Protein AF-A0A8B8QRQ3-F1 (afdb_monomer)

Foldseek 3Di:
DPLLVVLVVVLVVLVPDLALVVSLVCCQVCVLVSCVRPVVSSLVSLVVSQVSLVVQQPDDDDPPDDPPRSDRDASVSNVVSCPPPLPSLLVSLVCVVVVVDPSLAQVSLLVNLLSLLVCLLPDPDPVVNVVSLVVNVVSLVDDPVSHDLVSSLVSCVVSVVVVSNLVSCVVVVVLLVNLVVCLVVVPLVVLVVSCVVCCVVPVVSLVVNLLSCLQVQDLCNLVSLVVCVVVVSDDVVVSVVSNVVHPRHDVVSCVVSVVVVVVVVVVVVVVVVVVVVVVVVVVVVVVVVVCCVVPDDDDQPDQAAPQPRDGDDPPKDADPVSHIHHPVSCVVQDPDNPDDNVCCVVVVVVVVVLVVLVVVLVVPVVVVVVVVPDPDCVVVVVVSVVVSVNPD

pLDDT: mean 71.44, std 9.39, range [39.84, 93.69]

Radius of gyration: 40.93 Å; Cα contacts (8 Å, |Δi|>4): 282; chains: 1; bounding box: 102×53×100 Å

Nearest PDB structures (foldseek):
  3iyv-assembly1_A  TM=2.840E-01  e=2.297E-02  Bos taurus
  3mkq-assembly1_E  TM=4.446E-01  e=3.172E-01  Saccharomyces cerevisiae YJM789
  5h78-assembly1_B  TM=4.042E-01  e=4.528E-01  Homo sapiens
  8bbg-assembly1_C  TM=3.920E-01  e=2.775E-01  Homo sapiens
  2d2s-assembly1_A  TM=2.882E-01  e=6.463E-01  Saccharomyces cerevisiae

Secondary structure (DSSP, 8-state):
--HHHHHHHHHHHHHT-S-HHHHHHHHHHHHHHHHHH-HHHHHHHHHHHHHHHHHHHHSPPPTTS-TTS-----GGGGGGGSTT-HHHHHHHHHHHHHTT-TT--HHHHHHHHHHHHHHHHH---HHHHHHHHHHHHHHHTS-GGGS-HHHHHHHHHHTT-HHHHHHHHHHHT-HHHHHHHHHHTT-HHHHHHHHHHHTTT-GGGHHHHHHHHHHHT-TTHHHHHHHHHHHT-S-HHHHHHHHHH-TTS-HHHHHHHHHHHHHHHHHHHHHHHHHHHHHHHHHHHHHHHHHHHHHS-------B-TTT-SBP-SSEEE-TTS-EEEHHHHHHH-SSTTS-TTTHHHHHHHHHHHHHHHHHHT-HHHHHHHHHH-SSSHHHHHHHHHHTTTT-

Mean predicted aligned error: 18.16 Å

Sequence (392 aa):
MDDGSNCDAALEYMGGMADASEMAIYMKKYGRTMLKEAPEKTISMIKTICERSRESFNQPSNEYQVRNYKRQIYPEEFFHIFVDNNGLFVQLLEQLVEGGTDFATKAVHNLLLELYLNAWRKERDDLMRTLHADKIKKLLSQPNERFDLDQALILCRNNRFDDGLIDLYARVGLYHLVLQYYIDQDDSLRIMKTCEQFGSQAPHLYMPALIHYSKTGDERLSQILKAIEHHKIIPPMVVIKILLESKRASLGSVKEYLVRFLGKLQDKVLDNENAIDHYKDDTEDVRQRIEEFENHQTVFKPSKCSACQSVLDLPSVHFLCSHSYHQNCFYNYSAEHDECPICVTTNKKLLDEIGSHETSKSGINKLDREFTLAKDDAFNSLAKLFGYGLFN

Solvent-accessible surface area (backbone atoms only — not comparable to full-atom values): 22655 Å² total; per-residue (Å²): 143,62,72,58,66,54,44,54,53,50,50,53,54,48,68,69,52,87,52,36,70,59,44,48,53,50,44,69,73,45,33,53,61,34,43,74,67,42,44,70,62,43,52,51,46,55,52,51,36,35,52,50,17,43,59,64,55,72,51,86,79,66,98,79,70,76,90,85,73,76,59,79,53,61,75,76,80,51,52,83,52,36,76,89,37,66,68,63,42,49,51,50,51,52,52,42,57,72,65,70,43,94,78,49,38,43,64,55,49,51,50,49,50,48,51,48,48,52,48,40,68,70,49,84,49,71,69,61,30,50,54,43,48,51,52,49,52,55,61,70,65,50,70,71,90,47,50,53,67,70,60,50,49,50,53,27,61,76,60,68,40,61,71,61,41,44,56,49,28,61,72,75,64,43,53,63,58,44,45,49,52,30,58,77,68,66,39,73,66,60,42,50,54,50,46,67,73,41,31,84,84,40,57,72,50,56,54,63,49,48,57,49,34,25,59,72,35,49,81,64,44,42,59,51,52,50,51,40,61,74,68,65,70,61,62,66,69,59,54,49,52,56,46,69,71,26,91,50,43,55,64,74,60,47,46,60,54,50,53,55,50,52,47,56,50,51,52,52,51,50,54,50,50,53,50,51,52,52,53,49,53,55,49,48,56,51,50,52,53,50,51,48,64,74,76,44,84,84,77,87,79,72,63,42,14,77,85,78,67,43,72,61,51,90,64,65,47,78,45,95,89,70,48,33,30,32,48,69,58,40,66,76,66,34,94,52,98,87,56,57,73,78,54,43,67,58,50,47,51,52,47,51,50,52,48,53,40,52,56,53,62,74,32,62,80,59,49,60,56,48,63,76,67,40,87,88,48,51,65,61,53,48,51,51,44,57,72,51,48,76,86,112

Structure (mmCIF, N/CA/C/O backbone):
data_AF-A0A8B8QRQ3-F1
#
_entry.id   AF-A0A8B8QRQ3-F1
#
loop_
_atom_site.group_PDB
_atom_site.id
_atom_site.type_symbol
_atom_site.label_atom_id
_atom_site.label_alt_id
_atom_site.label_comp_id
_atom_site.label_asym_id
_atom_site.label_entity_id
_atom_site.label_seq_id
_atom_site.pdbx_PDB_ins_code
_atom_site.Cartn_x
_atom_site.Cartn_y
_atom_site.Cartn_z
_atom_site.occupancy
_atom_site.B_iso_or_equiv
_atom_site.auth_seq_id
_atom_site.auth_comp_id
_atom_site.auth_asym_id
_atom_site.auth_atom_id
_atom_site.pdbx_PDB_model_num
ATOM 1 N N . MET A 1 1 ? 40.295 2.060 -49.320 1.00 39.84 1 MET A N 1
ATOM 2 C CA . MET A 1 1 ? 40.190 3.462 -48.873 1.00 39.84 1 MET A CA 1
ATOM 3 C C . MET A 1 1 ? 39.251 4.172 -49.841 1.00 39.84 1 MET A C 1
ATOM 5 O O . MET A 1 1 ? 39.752 4.869 -50.704 1.00 39.84 1 MET A O 1
ATOM 9 N N . ASP A 1 2 ? 37.939 3.912 -49.777 1.00 50.38 2 ASP A N 1
ATOM 10 C CA . ASP A 1 2 ? 36.959 4.713 -50.550 1.00 50.38 2 ASP A CA 1
ATOM 11 C C . ASP A 1 2 ? 35.490 4.550 -50.095 1.00 50.38 2 ASP A C 1
ATOM 13 O O . ASP A 1 2 ? 34.647 5.381 -50.421 1.00 50.38 2 ASP A O 1
ATOM 17 N N . ASP A 1 3 ? 35.160 3.535 -49.285 1.00 50.28 3 ASP A N 1
ATOM 18 C CA . ASP A 1 3 ? 33.761 3.282 -48.890 1.00 50.28 3 ASP A CA 1
ATOM 19 C C . ASP A 1 3 ? 33.163 4.351 -47.943 1.00 50.28 3 ASP A C 1
ATOM 21 O O . ASP A 1 3 ? 31.973 4.668 -48.037 1.00 50.28 3 ASP A O 1
ATOM 25 N N . GLY A 1 4 ? 33.985 4.986 -47.097 1.00 52.97 4 GLY A N 1
ATOM 26 C CA . GLY A 1 4 ? 33.541 6.032 -46.163 1.00 52.97 4 GLY A CA 1
ATOM 27 C C . GLY A 1 4 ? 33.120 7.346 -46.838 1.00 52.97 4 GLY A C 1
ATOM 28 O O . GLY A 1 4 ? 32.137 7.963 -46.432 1.00 52.97 4 GLY A O 1
ATOM 29 N N . SER A 1 5 ? 33.796 7.748 -47.925 1.00 56.28 5 SER A N 1
ATOM 30 C CA . SER A 1 5 ? 33.468 8.981 -48.666 1.00 56.28 5 SER A CA 1
ATOM 31 C C . SER A 1 5 ? 32.139 8.872 -49.420 1.00 56.28 5 SER A C 1
ATOM 33 O O . SER A 1 5 ? 31.472 9.878 -49.659 1.00 56.28 5 SER A O 1
ATOM 35 N N . ASN A 1 6 ? 31.747 7.653 -49.795 1.00 66.88 6 ASN A N 1
ATOM 36 C CA . ASN A 1 6 ? 30.508 7.390 -50.522 1.00 66.88 6 ASN A CA 1
ATOM 37 C C . ASN A 1 6 ? 29.291 7.358 -49.576 1.00 66.88 6 ASN A C 1
ATOM 39 O O . ASN A 1 6 ? 28.199 7.786 -49.948 1.00 66.88 6 ASN A O 1
ATOM 43 N N . CYS A 1 7 ? 29.479 6.918 -48.324 1.00 68.50 7 CYS A N 1
ATOM 44 C CA . CYS A 1 7 ? 28.425 6.952 -47.305 1.00 68.50 7 CYS A CA 1
ATOM 45 C C . CYS A 1 7 ? 28.058 8.381 -46.888 1.00 68.50 7 CYS A C 1
ATOM 47 O O . CYS A 1 7 ? 26.874 8.688 -46.760 1.00 68.50 7 CYS A O 1
ATOM 49 N N . ASP A 1 8 ? 29.046 9.263 -46.727 1.00 71.38 8 ASP A N 1
ATOM 50 C CA . ASP A 1 8 ? 28.800 10.668 -46.389 1.00 71.38 8 ASP A CA 1
ATOM 51 C C . ASP A 1 8 ? 28.028 11.397 -47.498 1.00 71.38 8 ASP A C 1
ATOM 53 O O . ASP A 1 8 ? 27.013 12.038 -47.222 1.00 71.38 8 ASP A O 1
ATOM 57 N N . ALA A 1 9 ? 28.427 11.207 -48.759 1.00 73.69 9 ALA A N 1
ATOM 58 C CA . ALA A 1 9 ? 27.708 11.753 -49.910 1.00 73.69 9 ALA A CA 1
ATOM 59 C C . ALA A 1 9 ? 26.275 11.195 -50.024 1.00 73.69 9 ALA A C 1
ATOM 61 O O . ALA A 1 9 ? 25.341 11.925 -50.358 1.00 73.69 9 ALA A O 1
ATOM 62 N N . ALA A 1 10 ? 26.073 9.910 -49.711 1.00 74.75 10 ALA A N 1
ATOM 63 C CA . ALA A 1 10 ? 24.749 9.295 -49.705 1.00 74.75 10 ALA A CA 1
ATOM 64 C C . ALA A 1 10 ? 23.844 9.852 -48.590 1.00 74.75 10 ALA A C 1
ATOM 66 O O . ALA A 1 10 ? 22.654 10.067 -48.823 1.00 74.75 10 ALA A O 1
ATOM 67 N N . LEU A 1 11 ? 24.390 10.126 -47.399 1.00 76.31 11 LEU A N 1
ATOM 68 C CA . LEU A 1 11 ? 23.651 10.751 -46.298 1.00 76.31 11 LEU A CA 1
ATOM 69 C C . LEU A 1 11 ? 23.308 12.216 -46.606 1.00 76.31 11 LEU A C 1
ATOM 71 O O . LEU A 1 11 ? 22.183 12.638 -46.347 1.00 76.31 11 LEU A O 1
ATOM 75 N N . GLU A 1 12 ? 24.217 12.979 -47.216 1.00 77.56 12 GLU A N 1
ATOM 76 C CA . GLU A 1 12 ? 23.924 14.340 -47.688 1.00 77.56 12 GLU A CA 1
ATOM 77 C C . GLU A 1 12 ? 22.834 14.348 -48.769 1.00 77.56 12 GLU A C 1
ATOM 79 O O . GLU A 1 12 ? 21.892 15.141 -48.696 1.00 77.56 12 GLU A O 1
ATOM 84 N N . TYR A 1 13 ? 22.897 13.410 -49.720 1.00 78.19 13 TYR A N 1
ATOM 85 C CA . TYR A 1 13 ? 21.868 13.237 -50.746 1.00 78.19 13 TYR A CA 1
ATOM 86 C C . TYR A 1 13 ? 20.499 12.906 -50.136 1.00 78.19 13 TYR A C 1
ATOM 88 O O . TYR A 1 13 ? 19.496 13.518 -50.502 1.00 78.19 13 TYR A O 1
ATOM 96 N N . MET A 1 14 ? 20.448 11.997 -49.155 1.00 76.06 14 MET A N 1
ATOM 97 C CA . MET A 1 14 ? 19.220 11.702 -48.408 1.00 76.06 14 MET A CA 1
ATOM 98 C C . MET A 1 14 ? 18.705 12.926 -47.646 1.00 76.06 14 MET A C 1
ATOM 100 O O . MET A 1 14 ? 17.506 13.191 -47.664 1.00 76.06 14 MET A O 1
ATOM 104 N N . GLY A 1 15 ? 19.590 13.715 -47.031 1.00 73.81 15 GLY A N 1
ATOM 105 C CA . GLY A 1 15 ? 19.234 14.953 -46.333 1.00 73.81 15 GLY A CA 1
ATOM 106 C C . GLY A 1 15 ? 18.597 16.018 -47.236 1.00 73.81 15 GLY A C 1
ATOM 107 O O . GLY A 1 15 ? 17.793 16.822 -46.753 1.00 73.81 15 GLY A O 1
ATOM 108 N N . GLY A 1 16 ? 18.897 15.999 -48.538 1.00 73.12 16 GLY A N 1
ATOM 109 C CA . GLY A 1 16 ? 18.294 16.866 -49.555 1.00 73.12 16 GLY A CA 1
ATOM 110 C C . GLY A 1 16 ? 16.945 16.388 -50.111 1.00 73.12 16 GLY A C 1
ATOM 111 O O . GLY A 1 16 ? 16.294 17.144 -50.831 1.00 73.12 16 GLY A O 1
ATOM 112 N N . MET A 1 17 ? 16.500 15.166 -49.792 1.00 76.00 17 MET A N 1
ATOM 113 C CA . MET A 1 17 ? 15.215 14.639 -50.267 1.00 76.00 17 MET A CA 1
ATOM 114 C C . MET A 1 17 ? 14.029 15.325 -49.577 1.00 76.00 17 MET A C 1
ATOM 116 O O . MET A 1 17 ? 14.045 15.572 -48.368 1.00 76.00 17 MET A O 1
ATOM 120 N N . ALA A 1 18 ? 12.978 15.596 -50.356 1.00 67.00 18 ALA A N 1
ATOM 121 C CA . ALA A 1 18 ? 11.746 16.213 -49.865 1.00 67.00 18 ALA A CA 1
ATOM 122 C C . ALA A 1 18 ? 10.777 15.200 -49.225 1.00 67.00 18 ALA A C 1
ATOM 124 O O . ALA A 1 18 ? 10.041 15.566 -48.312 1.00 67.00 18 ALA A O 1
ATOM 125 N N . ASP A 1 19 ? 10.777 13.939 -49.679 1.00 76.62 19 ASP A N 1
ATOM 126 C CA . ASP A 1 19 ? 9.885 12.897 -49.159 1.00 76.62 19 ASP A CA 1
ATOM 127 C C . ASP A 1 19 ? 10.581 12.023 -48.104 1.00 76.62 19 ASP A C 1
ATOM 129 O O . ASP A 1 19 ? 11.496 11.246 -48.393 1.00 76.62 19 ASP A O 1
ATOM 133 N N . ALA A 1 20 ? 10.095 12.109 -46.865 1.00 75.38 20 ALA A N 1
ATOM 134 C CA . ALA A 1 20 ? 10.562 11.286 -45.754 1.00 75.38 20 ALA A CA 1
ATOM 135 C C . ALA A 1 20 ? 10.314 9.778 -45.977 1.00 75.38 20 ALA A C 1
ATOM 137 O O . ALA A 1 20 ? 11.053 8.948 -45.443 1.00 75.38 20 ALA A O 1
ATOM 138 N N . SER A 1 21 ? 9.311 9.405 -46.781 1.00 74.62 21 SER A N 1
ATOM 139 C CA . SER A 1 21 ? 8.988 8.005 -47.092 1.00 74.62 21 SER A CA 1
ATOM 140 C C . SER A 1 21 ? 10.064 7.353 -47.956 1.00 74.62 21 SER A C 1
ATOM 142 O O . SER A 1 21 ? 10.474 6.220 -47.693 1.00 74.62 21 SER A O 1
ATOM 144 N N . GLU A 1 22 ? 10.572 8.079 -48.952 1.00 76.94 22 GLU A N 1
ATOM 145 C CA . GLU A 1 22 ? 11.685 7.623 -49.785 1.00 76.94 22 GLU A CA 1
ATOM 146 C C . GLU A 1 22 ? 12.972 7.513 -48.968 1.00 76.94 22 GLU A C 1
ATOM 148 O O . GLU A 1 22 ? 13.649 6.481 -49.021 1.00 76.94 22 GLU A O 1
ATOM 153 N N . MET A 1 23 ? 13.262 8.515 -48.127 1.00 78.50 23 MET A N 1
ATOM 154 C CA . MET A 1 23 ? 14.400 8.466 -47.205 1.00 78.50 23 MET A CA 1
ATOM 155 C C . MET A 1 23 ? 14.347 7.217 -46.310 1.00 78.50 23 MET A C 1
ATOM 157 O O . MET A 1 23 ? 15.365 6.551 -46.111 1.00 78.50 23 MET A O 1
ATOM 161 N N . ALA A 1 24 ? 13.165 6.847 -45.808 1.00 78.06 24 ALA A N 1
ATOM 162 C CA . ALA A 1 24 ? 12.995 5.647 -44.995 1.00 78.06 24 ALA A CA 1
ATOM 163 C C . ALA A 1 24 ? 13.267 4.350 -45.773 1.00 78.06 24 ALA A C 1
ATOM 165 O O . ALA A 1 24 ? 13.870 3.431 -45.223 1.00 78.06 24 ALA A O 1
ATOM 166 N N . ILE A 1 25 ? 12.875 4.254 -47.047 1.00 80.12 25 ILE A N 1
ATOM 167 C CA . ILE A 1 25 ? 13.171 3.081 -47.888 1.00 80.12 25 ILE A CA 1
ATOM 168 C C . ILE A 1 25 ? 14.684 2.933 -48.092 1.00 80.12 25 ILE A C 1
ATOM 170 O O . ILE A 1 25 ? 15.222 1.833 -47.926 1.00 80.12 25 ILE A O 1
ATOM 174 N N . TYR A 1 26 ? 15.382 4.031 -48.396 1.00 81.25 26 TYR A N 1
ATOM 175 C CA . TYR A 1 26 ? 16.842 4.025 -48.524 1.00 81.25 26 TYR A CA 1
ATOM 176 C C . TYR A 1 26 ? 17.523 3.641 -47.212 1.00 81.25 26 TYR A C 1
ATOM 178 O O . TYR A 1 26 ? 18.408 2.784 -47.213 1.00 81.25 26 TYR A O 1
ATOM 186 N N . MET A 1 27 ? 17.051 4.190 -46.091 1.00 82.25 27 MET A N 1
ATOM 187 C CA . MET A 1 27 ? 17.582 3.869 -44.770 1.00 82.25 27 MET A CA 1
ATOM 188 C C . MET A 1 27 ? 17.375 2.389 -44.415 1.00 82.25 27 MET A C 1
ATOM 190 O O . MET A 1 27 ? 18.297 1.741 -43.933 1.00 82.25 27 MET A O 1
ATOM 194 N N . LYS A 1 28 ? 16.220 1.790 -44.733 1.00 81.69 28 LYS A N 1
ATOM 195 C CA . LYS A 1 28 ? 15.988 0.345 -44.533 1.00 81.69 28 LYS A CA 1
ATOM 196 C C . LYS A 1 28 ? 16.920 -0.529 -45.371 1.00 81.69 28 LYS A C 1
ATOM 198 O O . LYS A 1 28 ? 17.353 -1.585 -44.921 1.00 81.69 28 LYS A O 1
ATOM 203 N N . LYS A 1 29 ? 17.224 -0.107 -46.600 1.00 80.50 29 LYS A N 1
ATOM 204 C CA . LYS A 1 29 ? 18.012 -0.905 -47.547 1.00 80.50 29 LYS A CA 1
ATOM 205 C C . LYS A 1 29 ? 19.522 -0.790 -47.321 1.00 80.50 29 LYS A C 1
ATOM 207 O O . LYS A 1 29 ? 20.221 -1.795 -47.420 1.00 80.50 29 LYS A O 1
ATOM 212 N N . TYR A 1 30 ? 20.018 0.410 -47.021 1.00 80.44 30 TYR A N 1
ATOM 213 C CA . TYR A 1 30 ? 21.454 0.709 -46.935 1.00 80.4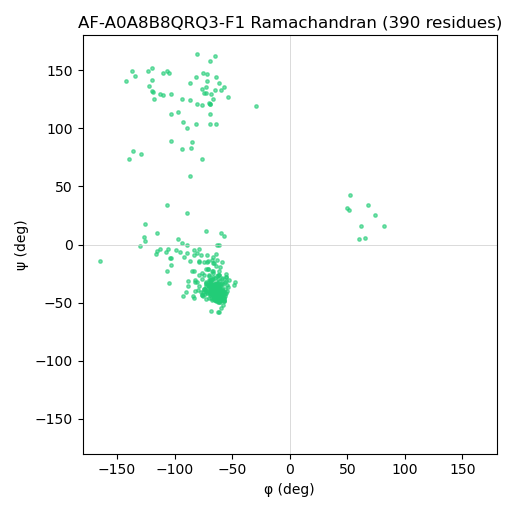4 30 TYR A CA 1
ATOM 214 C C . TYR A 1 30 ? 21.927 1.098 -45.531 1.00 80.44 30 TYR A C 1
ATOM 216 O O . TYR A 1 30 ? 23.132 1.199 -45.299 1.00 80.44 30 TYR A O 1
ATOM 224 N N . GLY A 1 31 ? 21.012 1.242 -44.570 1.00 78.31 31 GLY A N 1
ATOM 225 C CA . GLY A 1 31 ? 21.331 1.707 -43.223 1.00 78.31 31 GLY A CA 1
ATOM 226 C C . GLY A 1 31 ? 22.340 0.832 -42.486 1.00 78.31 31 GLY A C 1
ATOM 227 O O . GLY A 1 31 ? 23.131 1.357 -41.717 1.00 78.31 31 GLY A O 1
ATOM 228 N N . ARG A 1 32 ? 22.404 -0.483 -42.754 1.00 77.94 32 ARG A N 1
ATOM 229 C CA . ARG A 1 32 ? 23.417 -1.368 -42.135 1.00 77.94 32 ARG A CA 1
ATOM 230 C C . ARG A 1 32 ? 24.841 -1.026 -42.564 1.00 77.94 32 ARG A C 1
ATOM 232 O O . ARG A 1 32 ? 25.762 -1.148 -41.765 1.00 77.94 32 ARG A O 1
ATOM 239 N N . THR A 1 33 ? 25.021 -0.630 -43.820 1.00 77.50 33 THR A N 1
ATOM 240 C CA . THR A 1 33 ? 26.324 -0.224 -44.358 1.00 77.50 33 THR A CA 1
ATOM 241 C C . THR A 1 33 ? 26.676 1.175 -43.868 1.00 77.50 33 THR A C 1
ATOM 243 O O . THR A 1 33 ? 27.777 1.387 -43.372 1.00 77.50 33 THR A O 1
ATOM 246 N N . MET A 1 34 ? 25.707 2.095 -43.893 1.00 77.31 34 MET A N 1
ATOM 247 C CA . MET A 1 34 ? 25.881 3.460 -43.384 1.00 77.31 34 MET A CA 1
ATOM 248 C C . MET A 1 34 ? 26.208 3.479 -41.884 1.00 77.31 34 MET A C 1
ATOM 250 O O . MET A 1 34 ? 27.071 4.237 -41.455 1.00 77.31 34 MET A O 1
ATOM 254 N N . LEU A 1 35 ? 25.604 2.587 -41.091 1.00 77.94 35 LEU A N 1
ATOM 255 C CA . LEU A 1 35 ? 25.884 2.459 -39.659 1.00 77.94 35 LEU A CA 1
ATOM 256 C C . LEU A 1 35 ? 27.313 1.967 -39.372 1.00 77.94 35 LEU A C 1
ATOM 258 O O . LEU A 1 35 ? 27.866 2.312 -38.332 1.00 77.94 35 LEU A O 1
ATOM 262 N N . LYS A 1 36 ? 27.916 1.167 -40.264 1.00 77.06 36 LYS A N 1
ATOM 263 C CA . LYS A 1 36 ? 29.298 0.678 -40.106 1.00 77.06 36 LYS A CA 1
ATOM 264 C C . LYS A 1 36 ? 30.337 1.763 -40.388 1.00 77.06 36 LYS A C 1
ATOM 266 O O . LYS A 1 36 ? 31.344 1.810 -39.692 1.00 77.06 36 LYS A O 1
ATOM 271 N N . GLU A 1 37 ? 30.082 2.612 -41.380 1.00 79.25 37 GLU A N 1
ATOM 272 C CA . GLU A 1 37 ? 31.022 3.651 -41.820 1.00 79.25 37 GLU A CA 1
ATOM 273 C C . GLU A 1 37 ? 30.821 4.986 -41.077 1.00 79.25 37 GLU A C 1
ATOM 275 O O . GLU A 1 37 ? 31.789 5.631 -40.686 1.00 79.25 37 GLU A O 1
ATOM 280 N N . ALA A 1 38 ? 29.569 5.402 -40.848 1.00 77.94 38 ALA A N 1
ATOM 281 C CA . ALA A 1 38 ? 29.212 6.699 -40.268 1.00 77.94 38 ALA A CA 1
ATOM 282 C C . ALA A 1 38 ? 28.042 6.577 -39.263 1.00 77.94 38 ALA A C 1
ATOM 284 O O . ALA A 1 38 ? 26.908 6.982 -39.555 1.00 77.94 38 ALA A O 1
ATOM 285 N N . PRO A 1 39 ? 28.283 6.032 -38.056 1.00 74.94 39 PRO A N 1
ATOM 286 C CA . PRO A 1 39 ? 27.222 5.685 -37.112 1.00 74.94 39 PRO A CA 1
ATOM 287 C C . PRO A 1 39 ? 26.434 6.896 -36.595 1.00 74.94 39 PRO A C 1
ATOM 289 O O . PRO A 1 39 ? 25.205 6.893 -36.642 1.00 74.94 39 PRO A O 1
ATOM 292 N N . GLU A 1 40 ? 27.115 7.961 -36.165 1.00 75.75 40 GLU A N 1
ATOM 293 C CA . GLU A 1 40 ? 26.467 9.153 -35.594 1.00 75.75 40 GLU A CA 1
ATOM 294 C C . GLU A 1 40 ? 25.615 9.906 -36.625 1.00 75.75 40 GLU A C 1
ATOM 296 O O . GLU A 1 40 ? 24.479 10.297 -36.345 1.00 75.75 40 GLU A O 1
ATOM 301 N N . LYS A 1 41 ? 26.128 10.055 -37.854 1.00 77.06 41 LYS A N 1
ATOM 302 C CA . LYS A 1 41 ? 25.396 10.702 -38.952 1.00 77.06 41 LYS A CA 1
ATOM 303 C C . LYS A 1 41 ? 24.175 9.880 -39.370 1.00 77.06 41 LYS A C 1
ATO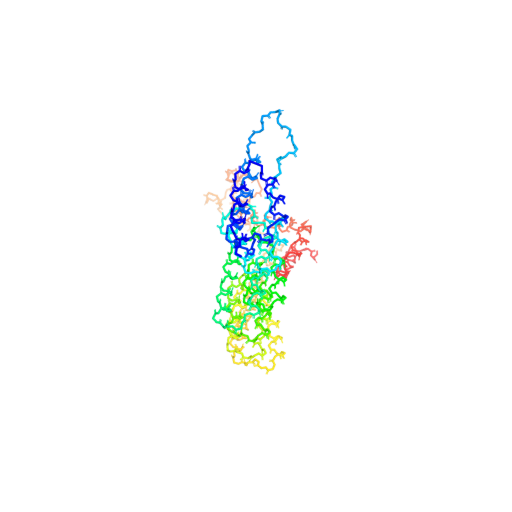M 305 O O . LYS A 1 41 ? 23.120 10.450 -39.640 1.00 77.06 41 LYS A O 1
ATOM 310 N N . THR A 1 42 ? 24.286 8.550 -39.361 1.00 80.12 42 THR A N 1
ATOM 311 C CA . THR A 1 42 ? 23.169 7.638 -39.659 1.00 80.12 42 THR A CA 1
ATOM 312 C C . THR A 1 42 ? 22.068 7.728 -38.596 1.00 80.12 42 THR A C 1
ATOM 314 O O . THR A 1 42 ? 20.890 7.818 -38.940 1.00 80.12 42 THR A O 1
ATOM 317 N N . ILE A 1 43 ? 22.436 7.771 -37.309 1.00 76.81 43 ILE A N 1
ATOM 318 C CA . ILE A 1 43 ? 21.497 7.955 -36.186 1.00 76.81 43 ILE A CA 1
ATOM 319 C C . ILE A 1 43 ? 20.778 9.308 -36.294 1.00 76.81 43 ILE A C 1
ATOM 321 O O . ILE A 1 43 ? 19.549 9.363 -36.209 1.00 76.81 43 ILE A O 1
ATOM 325 N N . SER A 1 44 ? 21.524 10.385 -36.561 1.00 79.06 44 SER A N 1
ATOM 326 C CA . SER A 1 44 ? 20.963 11.724 -36.786 1.00 79.06 44 SER A CA 1
ATOM 327 C C . SER A 1 44 ? 19.978 11.741 -37.962 1.00 79.06 44 SER A C 1
ATOM 329 O O . SER A 1 44 ? 18.871 12.266 -37.845 1.00 79.06 44 SER A O 1
ATOM 331 N N . MET A 1 45 ? 20.319 11.069 -39.066 1.00 78.81 45 MET A N 1
ATOM 332 C CA . MET A 1 45 ? 19.448 10.965 -40.238 1.00 78.81 45 MET A CA 1
ATOM 333 C C . MET A 1 45 ? 18.133 10.235 -39.927 1.00 78.81 45 MET A C 1
ATOM 335 O O . MET A 1 45 ? 17.074 10.682 -40.360 1.00 78.81 45 MET A O 1
ATOM 339 N N . ILE A 1 46 ? 18.161 9.147 -39.147 1.00 78.94 46 ILE A N 1
ATOM 340 C CA . ILE A 1 46 ? 16.937 8.440 -38.718 1.00 78.94 46 ILE A CA 1
ATOM 341 C C . ILE A 1 46 ? 16.012 9.379 -37.934 1.00 78.94 46 ILE A C 1
ATOM 343 O O . ILE A 1 46 ? 14.801 9.387 -38.171 1.00 78.94 46 ILE A O 1
ATOM 347 N N . LYS A 1 47 ? 16.572 10.209 -37.047 1.00 75.31 47 LYS A N 1
ATOM 348 C CA . LYS A 1 47 ? 15.811 11.230 -36.318 1.00 75.31 47 LYS A CA 1
ATOM 349 C C . LYS A 1 47 ? 15.196 12.257 -37.273 1.00 75.31 47 LYS A C 1
ATOM 351 O O . LYS A 1 47 ? 13.989 12.483 -37.213 1.00 75.31 47 LYS A O 1
ATOM 356 N N . THR A 1 48 ? 15.984 12.792 -38.207 1.00 79.62 48 THR A N 1
ATOM 357 C CA . THR A 1 48 ? 15.504 13.748 -39.218 1.00 79.62 48 THR A CA 1
ATOM 358 C C . THR A 1 48 ? 14.373 13.170 -40.074 1.00 79.62 48 THR A C 1
ATOM 360 O O . THR A 1 48 ? 13.405 13.872 -40.358 1.00 79.62 48 THR A O 1
ATOM 363 N N . ILE A 1 49 ? 14.441 11.889 -40.452 1.00 79.44 49 ILE A N 1
ATOM 364 C CA . ILE A 1 49 ? 13.371 11.207 -41.200 1.00 79.44 49 ILE A CA 1
ATOM 365 C C . ILE A 1 49 ? 12.074 11.167 -40.381 1.00 79.44 49 ILE A C 1
ATOM 367 O O . ILE A 1 49 ? 11.002 11.497 -40.895 1.00 79.44 49 ILE A O 1
ATOM 371 N N . CYS A 1 50 ? 12.163 10.799 -39.099 1.00 76.06 50 CYS A N 1
ATOM 372 C CA . CYS A 1 50 ? 11.000 10.735 -38.213 1.00 76.06 50 CYS A CA 1
ATOM 373 C C . CYS A 1 50 ? 10.371 12.127 -38.011 1.00 76.06 50 CYS A C 1
ATOM 375 O O . CYS A 1 50 ? 9.153 12.273 -38.138 1.00 76.06 50 CYS A O 1
ATOM 377 N N . GLU A 1 51 ? 11.187 13.160 -37.787 1.00 77.50 51 GLU A N 1
ATOM 378 C CA . GLU A 1 51 ? 10.746 14.553 -37.613 1.00 77.50 51 GLU A CA 1
ATOM 379 C C . GLU A 1 51 ? 10.098 15.124 -38.887 1.00 77.50 51 GLU A C 1
ATOM 381 O O . GLU A 1 51 ? 8.969 15.616 -38.832 1.00 77.50 51 GLU A O 1
ATOM 386 N N . ARG A 1 52 ? 10.726 14.960 -40.060 1.00 75.44 52 ARG A N 1
ATOM 387 C CA . ARG A 1 52 ? 10.175 15.438 -41.346 1.00 75.44 52 ARG A CA 1
ATOM 388 C C . ARG A 1 52 ? 8.870 14.746 -41.737 1.00 75.44 52 ARG A C 1
ATOM 390 O O . ARG A 1 52 ? 7.966 15.384 -42.285 1.00 75.44 52 ARG A O 1
ATOM 397 N N . SER A 1 53 ? 8.738 13.450 -41.433 1.00 72.31 53 SER A N 1
ATOM 398 C CA . SER A 1 53 ? 7.480 12.723 -41.664 1.00 72.31 53 SER A CA 1
ATOM 399 C C . SER A 1 53 ? 6.326 13.306 -40.836 1.00 72.31 53 SER A C 1
ATOM 401 O O . SER A 1 53 ? 5.194 13.378 -41.315 1.00 72.31 53 SER A O 1
ATOM 403 N N . ARG A 1 54 ? 6.623 13.814 -39.629 1.00 71.31 54 ARG A N 1
ATOM 404 C CA . ARG A 1 54 ? 5.649 14.458 -38.738 1.00 71.31 54 ARG A CA 1
ATOM 405 C C . ARG A 1 54 ? 5.217 15.830 -39.228 1.00 71.31 54 ARG A C 1
ATOM 407 O O . ARG A 1 54 ? 4.024 16.124 -39.247 1.00 71.31 54 ARG A O 1
ATOM 414 N N . GLU A 1 55 ? 6.169 16.670 -39.621 1.00 68.88 55 GLU A N 1
ATOM 415 C CA . GLU A 1 55 ? 5.876 18.007 -40.150 1.00 68.88 55 GLU A CA 1
ATOM 416 C C . GLU A 1 55 ? 4.970 17.924 -41.384 1.00 68.88 55 GLU A C 1
ATOM 418 O O . GLU A 1 55 ? 4.000 18.671 -41.502 1.00 68.88 55 GLU A O 1
ATOM 423 N N . SER A 1 56 ? 5.215 16.935 -42.246 1.00 65.69 56 SER A N 1
ATOM 424 C CA . SER A 1 56 ? 4.388 16.654 -43.424 1.00 65.69 56 SER A CA 1
ATOM 425 C C . SER A 1 56 ? 2.974 16.168 -43.061 1.00 65.69 56 SER A C 1
ATOM 427 O O . SER A 1 56 ? 1.997 16.504 -43.745 1.00 65.69 56 SER A O 1
ATOM 429 N N . PHE A 1 57 ? 2.842 15.404 -41.969 1.00 59.25 57 PHE A N 1
ATOM 430 C CA . PHE A 1 57 ? 1.563 14.899 -41.458 1.00 59.25 57 PHE A CA 1
ATOM 431 C C . PHE A 1 57 ? 0.705 15.999 -40.808 1.00 59.25 57 PHE A C 1
ATOM 433 O O . PHE A 1 57 ? -0.497 16.058 -41.057 1.00 59.25 57 PHE A O 1
ATOM 440 N N . ASN A 1 58 ? 1.314 16.912 -40.043 1.00 61.84 58 ASN A N 1
ATOM 441 C CA . ASN A 1 58 ? 0.610 17.944 -39.267 1.00 61.84 58 ASN A CA 1
ATOM 442 C C . ASN A 1 58 ? 0.157 19.179 -40.074 1.00 61.84 58 ASN A C 1
ATOM 444 O O . ASN A 1 58 ? -0.550 20.032 -39.536 1.00 61.84 58 ASN A O 1
ATOM 448 N N . GLN A 1 59 ? 0.538 19.308 -41.348 1.00 61.44 59 GLN A N 1
ATOM 449 C CA . GLN A 1 59 ? 0.085 20.421 -42.191 1.00 61.44 59 GLN A CA 1
ATOM 450 C C . GLN A 1 59 ? -1.400 20.275 -42.594 1.00 61.44 59 GLN A C 1
ATOM 452 O O . GLN A 1 59 ? -1.777 19.218 -43.123 1.00 61.44 59 GLN A O 1
ATOM 457 N N . PRO A 1 60 ? -2.236 21.327 -42.422 1.00 48.47 60 PRO A N 1
ATOM 458 C CA . PRO A 1 60 ? -3.644 21.307 -42.811 1.00 48.47 60 PRO A CA 1
ATOM 459 C C . PRO A 1 60 ? -3.780 21.039 -44.314 1.00 48.47 60 PRO A C 1
ATOM 461 O O . PRO A 1 60 ? -3.066 21.604 -45.142 1.00 48.47 60 PRO A O 1
ATOM 464 N N . SER A 1 61 ? -4.668 20.112 -44.666 1.00 54.47 61 SER A N 1
ATOM 465 C CA . SER A 1 61 ? -4.815 19.626 -46.040 1.00 54.47 61 SER A CA 1
ATOM 466 C C . SER A 1 61 ? -5.651 20.610 -46.859 1.00 54.47 61 SER A C 1
ATOM 468 O O . SER A 1 61 ? -6.816 20.810 -46.534 1.00 54.47 61 SER A O 1
ATOM 470 N N . ASN A 1 62 ? -5.110 21.166 -47.947 1.00 48.34 62 ASN A N 1
ATOM 471 C CA . ASN A 1 62 ? -5.952 21.707 -49.020 1.00 48.34 62 ASN A CA 1
ATOM 472 C C . ASN A 1 62 ? -6.513 20.527 -49.834 1.00 48.34 62 ASN A C 1
ATOM 474 O O . ASN A 1 62 ? -5.766 19.614 -50.188 1.00 48.34 62 ASN A O 1
ATOM 478 N N . GLU A 1 63 ? -7.819 20.554 -50.119 1.00 48.84 63 GLU A N 1
ATOM 479 C CA . GLU A 1 63 ? -8.682 19.453 -50.605 1.00 48.84 63 GLU A CA 1
ATOM 480 C C . GLU A 1 63 ? -8.283 18.749 -51.924 1.00 48.84 63 GLU A C 1
ATOM 482 O O . GLU A 1 63 ? -9.018 17.890 -52.402 1.00 48.84 63 GLU A O 1
ATOM 487 N N . TYR A 1 64 ? -7.114 19.030 -52.505 1.00 50.16 64 TYR A N 1
ATOM 488 C CA . TYR A 1 64 ? -6.712 18.510 -53.819 1.00 50.16 64 TYR A CA 1
ATOM 489 C C . TYR A 1 64 ? -5.359 17.786 -53.862 1.00 50.16 64 TYR A C 1
ATOM 491 O O . TYR A 1 64 ? -4.932 17.380 -54.942 1.00 50.16 64 TYR A O 1
ATOM 499 N N . GLN A 1 65 ? -4.688 17.553 -52.727 1.00 46.59 65 GLN A N 1
ATOM 500 C CA . GLN A 1 65 ? -3.497 16.694 -52.700 1.00 46.59 65 GLN A CA 1
ATOM 501 C C . GLN A 1 65 ? -3.811 15.308 -52.127 1.00 46.59 65 GLN A C 1
ATOM 503 O O . GLN A 1 65 ? -4.144 15.124 -50.960 1.00 46.59 65 GLN A O 1
ATOM 508 N N . VAL A 1 66 ? -3.725 14.345 -53.041 1.00 43.19 66 VAL A N 1
ATOM 509 C CA . VAL A 1 66 ? -3.868 12.895 -52.916 1.00 43.19 66 VAL A CA 1
ATOM 510 C C . VAL A 1 66 ? -3.465 12.353 -51.535 1.00 43.19 66 VAL A C 1
ATOM 512 O O . VAL A 1 66 ? -2.306 12.399 -51.132 1.00 43.19 66 VAL A O 1
ATOM 515 N N . ARG A 1 67 ? -4.438 11.738 -50.855 1.00 44.22 67 ARG A N 1
ATOM 516 C CA . ARG A 1 67 ? -4.358 11.066 -49.542 1.00 44.22 67 ARG A CA 1
ATOM 517 C C . ARG A 1 67 ? -3.367 9.881 -49.438 1.00 44.22 67 ARG A C 1
ATOM 519 O O . ARG A 1 67 ? -3.397 9.181 -48.434 1.00 44.22 67 ARG A O 1
ATOM 526 N N . ASN A 1 68 ? -2.491 9.633 -50.417 1.00 45.53 68 ASN A N 1
ATOM 527 C CA . ASN A 1 68 ? -1.742 8.367 -50.508 1.00 45.53 68 ASN A CA 1
ATOM 528 C C . ASN A 1 68 ? -0.300 8.388 -49.966 1.00 45.53 68 ASN A C 1
ATOM 530 O O . ASN A 1 68 ? 0.307 7.324 -49.908 1.00 45.53 68 ASN A O 1
ATOM 534 N N . TYR A 1 69 ? 0.245 9.537 -49.540 1.00 48.84 69 TYR A N 1
ATOM 535 C CA . TYR A 1 69 ? 1.668 9.630 -49.143 1.00 48.84 69 TYR A CA 1
ATOM 536 C C . TYR A 1 69 ? 1.944 10.283 -47.779 1.00 48.84 69 TYR A C 1
ATOM 538 O O . TYR A 1 69 ? 3.090 10.331 -47.346 1.00 48.84 69 TYR A O 1
ATOM 546 N N . LYS A 1 70 ? 0.926 10.746 -47.041 1.00 56.44 70 LYS A N 1
ATOM 547 C CA . LYS A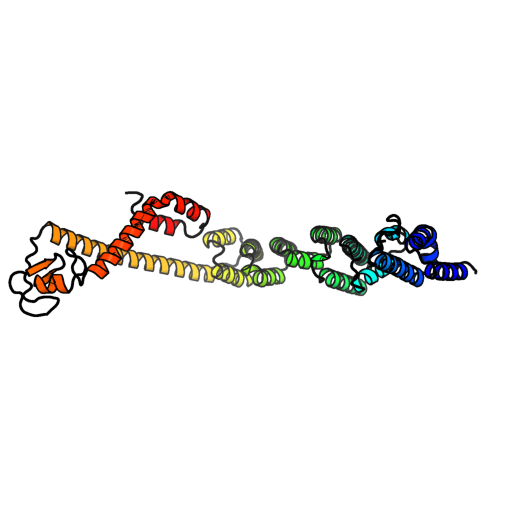 1 70 ? 1.128 11.261 -45.674 1.00 56.44 70 LYS A CA 1
ATOM 548 C C . LYS A 1 70 ? 1.097 10.115 -44.664 1.00 56.44 70 LYS A C 1
ATOM 550 O O . LYS A 1 70 ? 0.062 9.847 -44.056 1.00 56.44 70 LYS A O 1
ATOM 555 N N . ARG A 1 71 ? 2.226 9.426 -44.496 1.00 65.94 71 ARG A N 1
ATOM 556 C CA . ARG A 1 71 ? 2.404 8.398 -43.463 1.00 65.94 71 ARG A CA 1
ATOM 557 C C . ARG A 1 71 ? 3.419 8.866 -42.422 1.00 65.94 71 ARG A C 1
ATOM 559 O O . ARG A 1 71 ? 4.530 9.249 -42.767 1.00 65.94 71 ARG A O 1
ATOM 566 N N . GLN A 1 72 ? 3.042 8.777 -41.147 1.00 72.31 72 GLN A N 1
ATOM 567 C CA . GLN A 1 72 ? 3.973 8.942 -40.033 1.00 72.31 72 GLN A CA 1
ATOM 568 C C . GLN A 1 72 ? 4.949 7.760 -39.999 1.00 72.31 72 GLN A C 1
ATOM 570 O O . GLN A 1 72 ? 4.519 6.604 -40.034 1.00 72.31 72 GLN A O 1
ATOM 575 N N . ILE A 1 73 ? 6.247 8.046 -39.923 1.00 75.38 73 ILE A N 1
ATOM 576 C CA . ILE A 1 73 ? 7.300 7.029 -39.851 1.00 75.38 73 ILE A CA 1
ATOM 577 C C . ILE A 1 73 ? 7.790 6.955 -38.409 1.00 75.38 73 ILE A C 1
ATOM 579 O O . ILE A 1 73 ? 8.092 7.984 -37.802 1.00 75.38 73 ILE A O 1
ATOM 583 N N . TYR A 1 74 ? 7.849 5.738 -37.866 1.00 73.00 74 TYR A N 1
ATOM 584 C CA . TYR A 1 74 ? 8.275 5.487 -36.491 1.00 73.00 74 TYR A CA 1
ATOM 585 C C . TYR A 1 74 ? 9.692 4.900 -36.441 1.00 73.00 74 TYR A C 1
ATOM 587 O O . TYR A 1 74 ? 10.050 4.104 -37.316 1.00 73.00 74 TYR A O 1
ATOM 595 N N . PRO A 1 75 ? 10.481 5.210 -35.392 1.00 72.38 75 PRO A N 1
ATOM 596 C CA . PRO A 1 75 ? 11.827 4.658 -35.212 1.00 72.38 75 PRO A CA 1
ATOM 597 C C . PRO A 1 75 ? 11.888 3.123 -35.211 1.00 72.38 75 PRO A C 1
ATOM 599 O O . PRO A 1 75 ? 12.889 2.539 -35.626 1.00 72.38 75 PRO A O 1
ATOM 602 N N . GLU A 1 76 ? 10.800 2.470 -34.795 1.00 72.69 76 GLU A N 1
ATOM 603 C CA . GLU A 1 76 ? 10.644 1.010 -34.750 1.00 72.69 76 GLU A CA 1
ATOM 604 C C . GLU A 1 76 ? 10.896 0.343 -36.113 1.00 72.69 76 GLU A C 1
ATOM 606 O O . GLU A 1 76 ? 11.442 -0.760 -36.185 1.00 72.69 76 GLU A O 1
ATOM 611 N N . GLU A 1 77 ? 10.588 1.035 -37.218 1.00 74.94 77 GLU A N 1
ATOM 612 C CA . GLU A 1 77 ? 10.790 0.517 -38.576 1.00 74.94 77 GLU A CA 1
ATOM 613 C C . GLU A 1 77 ? 12.275 0.318 -38.934 1.00 74.94 77 GLU A C 1
ATOM 615 O O . GLU A 1 77 ? 12.595 -0.400 -39.888 1.00 74.94 77 GLU A O 1
ATOM 620 N N . PHE A 1 78 ? 13.187 0.912 -38.160 1.00 76.69 78 PHE A N 1
ATOM 621 C CA . PHE A 1 78 ? 14.632 0.891 -38.383 1.00 76.69 78 PHE A CA 1
ATOM 622 C C . PHE A 1 78 ? 15.388 -0.035 -37.420 1.00 76.69 78 PHE A C 1
ATOM 624 O O . PHE A 1 78 ? 16.586 -0.238 -37.596 1.00 76.69 78 PHE A O 1
ATOM 631 N N . PHE A 1 79 ? 14.723 -0.665 -36.443 1.00 75.06 79 PHE A N 1
ATOM 632 C CA . PHE A 1 79 ? 15.388 -1.493 -35.420 1.00 75.06 79 PHE A CA 1
ATOM 633 C C . PHE A 1 79 ? 16.211 -2.655 -36.005 1.00 75.06 79 PHE A C 1
ATOM 635 O O . PHE A 1 79 ? 17.293 -2.968 -35.512 1.00 75.06 79 PHE A O 1
ATOM 642 N N . HIS A 1 80 ? 15.768 -3.241 -37.121 1.00 75.38 80 HIS A N 1
ATOM 643 C CA . HIS A 1 80 ? 16.476 -4.321 -37.826 1.00 75.38 80 HIS A CA 1
ATOM 644 C C . HIS A 1 80 ? 17.858 -3.919 -38.393 1.00 75.38 80 HIS A C 1
ATOM 646 O O . HIS A 1 80 ? 18.633 -4.792 -38.805 1.00 75.38 80 HIS A O 1
ATOM 652 N N . ILE A 1 81 ? 18.168 -2.619 -38.452 1.00 76.88 81 ILE A N 1
ATOM 653 C CA . ILE A 1 81 ? 19.468 -2.085 -38.882 1.00 76.88 81 ILE A CA 1
ATOM 654 C C . ILE A 1 81 ? 20.514 -2.250 -37.772 1.00 76.88 81 ILE A C 1
ATOM 656 O O . ILE A 1 81 ? 21.691 -2.454 -38.059 1.00 76.88 81 ILE A O 1
ATOM 660 N N . PHE A 1 82 ? 20.080 -2.232 -36.511 1.00 72.31 82 PHE A N 1
ATOM 661 C CA . PHE A 1 82 ? 20.948 -2.192 -35.335 1.00 72.31 82 PHE A CA 1
ATOM 662 C C . PHE A 1 82 ? 21.210 -3.559 -34.691 1.00 72.31 82 PHE A C 1
ATOM 664 O O . PHE A 1 82 ? 21.891 -3.626 -33.672 1.00 72.31 82 PHE A O 1
ATOM 671 N N . VAL A 1 83 ? 20.716 -4.648 -35.292 1.00 65.12 83 VAL A N 1
ATOM 672 C CA . VAL A 1 83 ? 20.818 -6.027 -34.765 1.00 65.12 83 VAL A CA 1
ATOM 673 C C . VAL A 1 83 ? 22.262 -6.428 -34.426 1.00 65.12 83 VAL A C 1
ATOM 675 O O . VAL A 1 83 ? 22.480 -7.175 -33.477 1.00 65.12 83 VAL A O 1
ATOM 678 N N . ASP A 1 84 ? 23.244 -5.886 -35.152 1.00 65.56 84 ASP A N 1
ATOM 679 C CA . ASP A 1 84 ? 24.664 -6.209 -34.974 1.00 65.56 84 ASP A CA 1
ATOM 680 C C . ASP A 1 84 ? 25.399 -5.271 -33.988 1.00 65.56 84 ASP A C 1
ATOM 682 O O . ASP A 1 84 ? 26.527 -5.562 -33.598 1.00 65.56 84 ASP A O 1
ATOM 686 N N . ASN A 1 85 ? 24.790 -4.151 -33.565 1.00 69.00 85 ASN A N 1
ATOM 687 C CA . ASN A 1 85 ? 25.447 -3.095 -32.780 1.00 69.00 85 ASN A CA 1
ATOM 688 C C . ASN A 1 85 ? 24.575 -2.593 -31.615 1.00 69.00 85 ASN A C 1
ATOM 690 O O . ASN A 1 85 ? 23.993 -1.507 -31.667 1.00 69.00 85 ASN A O 1
ATOM 694 N N . ASN A 1 86 ? 24.564 -3.347 -30.511 1.00 69.12 86 ASN A N 1
ATOM 695 C CA . ASN A 1 86 ? 23.783 -3.012 -29.310 1.00 69.12 86 ASN A CA 1
ATOM 696 C C . ASN A 1 86 ? 24.137 -1.643 -28.695 1.00 69.12 86 ASN A C 1
ATOM 698 O O . ASN A 1 86 ? 23.258 -0.978 -28.162 1.00 69.12 86 ASN A O 1
ATOM 702 N N . GLY A 1 87 ? 25.399 -1.200 -28.773 1.00 71.25 87 GLY A N 1
ATOM 703 C CA . GLY A 1 87 ? 25.824 0.087 -28.198 1.00 71.25 87 GLY A CA 1
ATOM 704 C C . GLY A 1 87 ? 25.230 1.300 -28.923 1.00 71.25 87 GLY A C 1
ATOM 705 O O . GLY A 1 87 ? 24.675 2.192 -28.290 1.00 71.25 87 GLY A O 1
ATOM 706 N N . LEU A 1 88 ? 25.278 1.293 -30.258 1.00 69.44 88 LEU A N 1
ATOM 707 C CA . LEU A 1 88 ? 24.691 2.346 -31.098 1.00 69.44 88 LEU A CA 1
ATOM 708 C C . LEU A 1 88 ? 23.160 2.334 -31.032 1.00 69.44 88 LEU A C 1
ATOM 710 O O . LEU A 1 88 ? 22.521 3.380 -31.121 1.00 69.44 88 LEU A O 1
ATOM 714 N N . PHE A 1 89 ? 22.572 1.152 -30.834 1.00 73.69 89 PHE A N 1
ATOM 715 C CA . PHE A 1 89 ? 21.136 1.022 -30.637 1.00 73.69 89 PHE A CA 1
ATOM 716 C C . PHE A 1 89 ? 20.671 1.682 -29.339 1.00 73.69 89 PHE A C 1
ATOM 718 O O . PHE A 1 89 ? 19.697 2.429 -29.342 1.00 73.69 89 PHE A O 1
ATOM 725 N N . VAL A 1 90 ? 21.407 1.466 -28.244 1.00 75.50 90 VAL A N 1
ATOM 726 C CA . VAL A 1 90 ? 21.147 2.132 -26.962 1.00 75.50 90 VAL A CA 1
ATOM 727 C C . VAL A 1 90 ? 21.269 3.650 -27.098 1.00 75.50 90 VAL A C 1
ATOM 729 O O . VAL A 1 90 ? 20.396 4.350 -26.603 1.00 75.50 90 VAL A O 1
ATOM 732 N N . GLN A 1 91 ? 22.275 4.161 -27.816 1.00 74.00 91 GLN A N 1
ATOM 733 C CA . GLN A 1 91 ? 22.433 5.605 -28.046 1.00 74.00 91 GLN A CA 1
ATOM 734 C C . GLN A 1 91 ? 21.252 6.216 -28.810 1.00 74.00 91 GLN A C 1
ATOM 736 O O . GLN A 1 91 ? 20.753 7.270 -28.424 1.00 74.00 91 GLN A O 1
ATOM 741 N N . LEU A 1 92 ? 20.765 5.549 -29.864 1.00 72.44 92 LEU A N 1
ATOM 742 C CA . LEU A 1 92 ? 19.564 5.988 -30.581 1.00 72.44 92 LEU A CA 1
ATOM 743 C C . LEU A 1 92 ? 18.350 6.026 -29.640 1.00 72.44 92 LEU A C 1
ATOM 745 O O . LEU A 1 92 ? 17.613 7.008 -29.627 1.00 72.44 92 LEU A O 1
ATOM 749 N N . LEU A 1 93 ? 18.139 4.973 -28.847 1.00 73.75 93 LEU A N 1
ATOM 750 C CA . LEU A 1 93 ? 17.010 4.889 -27.918 1.00 73.75 93 LEU A CA 1
ATOM 751 C C . LEU A 1 93 ? 17.102 5.941 -26.796 1.00 73.75 93 LEU A C 1
ATOM 753 O O . LEU A 1 93 ? 16.094 6.572 -26.488 1.00 73.75 93 LEU A O 1
ATOM 757 N N . GLU A 1 94 ? 18.293 6.184 -26.237 1.00 77.12 94 GLU A N 1
ATOM 758 C CA . GLU A 1 94 ? 18.557 7.262 -25.270 1.00 77.12 94 GLU A CA 1
ATOM 759 C C . GLU A 1 94 ? 18.179 8.627 -25.866 1.00 77.12 94 GLU A C 1
ATOM 761 O O . GLU A 1 94 ? 17.402 9.370 -25.268 1.00 77.12 94 GLU A O 1
ATOM 766 N N . GLN A 1 95 ? 18.626 8.916 -27.092 1.00 72.00 95 GLN A N 1
ATOM 767 C CA . GLN A 1 95 ? 18.309 10.171 -27.781 1.00 72.00 95 GLN A CA 1
ATOM 768 C C . GLN A 1 95 ? 16.813 10.335 -28.090 1.00 72.00 95 GLN A C 1
ATOM 770 O O . GLN A 1 95 ? 16.296 11.455 -28.056 1.00 72.00 95 GLN A O 1
ATOM 775 N N . LEU A 1 96 ? 16.103 9.241 -28.381 1.00 70.81 96 LEU A N 1
ATOM 776 C CA . LEU A 1 96 ? 14.655 9.260 -28.611 1.00 70.81 96 LEU A CA 1
ATOM 777 C C . LEU A 1 96 ? 13.867 9.542 -27.322 1.00 70.81 96 LEU A C 1
ATOM 779 O O . LEU A 1 96 ? 12.859 10.252 -27.372 1.00 70.81 96 LEU A O 1
ATOM 783 N N . VAL A 1 97 ? 14.336 9.028 -26.179 1.00 71.50 97 VAL A N 1
ATOM 784 C CA . VAL A 1 97 ? 13.726 9.250 -24.857 1.00 71.50 97 VAL A CA 1
ATOM 785 C C . VAL A 1 97 ? 14.033 10.658 -24.326 1.00 71.50 97 VAL A C 1
ATOM 787 O O . VAL A 1 97 ? 13.124 11.342 -23.852 1.00 71.50 97 VAL A O 1
ATOM 790 N N . GLU A 1 98 ? 15.278 11.130 -24.442 1.00 71.25 98 GLU A N 1
ATOM 791 C CA . GLU A 1 98 ? 15.699 12.472 -24.000 1.00 71.25 98 GLU A CA 1
ATOM 792 C C . GLU A 1 98 ? 15.089 13.598 -24.840 1.00 71.25 98 GLU A C 1
ATOM 794 O O . GLU A 1 98 ? 14.757 14.657 -24.310 1.00 71.25 98 GLU A O 1
ATOM 799 N N . GLY A 1 99 ? 14.875 13.362 -26.139 1.00 63.97 99 GLY A N 1
ATOM 800 C CA . GLY A 1 99 ? 14.247 14.328 -27.039 1.00 63.97 99 GLY A CA 1
ATOM 801 C C . GLY A 1 99 ? 12.789 14.656 -26.698 1.00 63.97 99 GLY A C 1
ATOM 802 O O . GLY A 1 99 ? 12.216 15.543 -27.326 1.00 63.97 99 GLY A O 1
ATOM 803 N N . GLY A 1 100 ? 12.168 13.946 -25.743 1.00 57.31 100 GLY A N 1
ATOM 804 C CA . GLY A 1 100 ? 10.797 14.205 -25.286 1.00 57.31 100 GLY A CA 1
ATOM 805 C C . GLY A 1 100 ? 9.740 14.045 -26.381 1.00 57.31 100 GLY A C 1
ATOM 806 O O . GLY A 1 100 ? 8.623 14.536 -26.240 1.00 57.31 100 GLY A O 1
ATOM 807 N N . THR A 1 101 ? 10.100 13.392 -27.484 1.00 57.06 101 THR A N 1
ATOM 808 C CA . THR A 1 101 ? 9.247 13.267 -28.661 1.00 57.06 101 THR A CA 1
ATOM 809 C C . THR A 1 101 ? 8.133 12.247 -28.423 1.00 57.06 101 THR A C 1
ATOM 811 O O . THR A 1 101 ? 8.348 11.220 -27.781 1.00 57.06 101 THR A O 1
ATOM 814 N N . ASP A 1 102 ? 6.960 12.466 -29.024 1.00 58.03 102 ASP A N 1
ATOM 815 C CA . ASP A 1 102 ? 5.838 11.505 -29.033 1.00 58.03 102 ASP A CA 1
ATOM 816 C C . ASP A 1 102 ? 6.186 10.157 -29.714 1.00 58.03 102 ASP A C 1
ATOM 818 O O . ASP A 1 102 ? 5.354 9.255 -29.793 1.00 58.03 102 ASP A O 1
ATOM 822 N N . PHE A 1 103 ? 7.419 10.007 -30.216 1.00 57.12 103 PHE A N 1
ATOM 823 C CA . PHE A 1 103 ? 7.974 8.772 -30.773 1.00 57.12 103 PHE A CA 1
ATOM 824 C C . PHE A 1 103 ? 8.440 7.776 -29.713 1.00 57.12 103 PHE A C 1
ATOM 826 O O . PHE A 1 103 ? 8.688 6.617 -30.042 1.00 57.12 103 PHE A O 1
ATOM 833 N N . ALA A 1 104 ? 8.570 8.203 -28.456 1.00 61.41 104 ALA A N 1
ATOM 834 C CA . ALA A 1 104 ? 8.933 7.334 -27.351 1.00 61.41 104 ALA A CA 1
ATOM 835 C C . ALA A 1 104 ? 7.714 6.485 -26.935 1.00 61.41 104 ALA A C 1
ATOM 837 O O . ALA A 1 104 ? 7.054 6.733 -25.925 1.00 61.41 104 ALA A O 1
ATOM 838 N N . THR A 1 105 ? 7.377 5.489 -27.759 1.00 68.44 105 THR A N 1
ATOM 839 C CA . THR A 1 105 ? 6.305 4.530 -27.475 1.00 68.44 105 THR A CA 1
ATOM 840 C C . THR A 1 105 ? 6.657 3.686 -26.246 1.00 68.44 105 THR A C 1
ATOM 842 O O . THR A 1 105 ? 7.821 3.573 -25.847 1.00 68.44 105 THR A O 1
ATOM 845 N N . LYS A 1 106 ? 5.660 3.035 -25.636 1.00 72.00 106 LYS A N 1
ATOM 846 C CA . LYS A 1 106 ? 5.906 2.078 -24.541 1.00 72.00 106 LYS A CA 1
ATOM 847 C C . LYS A 1 106 ? 6.875 0.962 -24.963 1.00 72.00 106 LYS A C 1
ATOM 849 O O . LYS A 1 106 ? 7.674 0.503 -24.155 1.00 72.00 106 LYS A O 1
ATOM 854 N N . ALA A 1 107 ? 6.854 0.571 -26.241 1.00 70.00 107 ALA A N 1
ATOM 855 C CA . ALA A 1 107 ? 7.758 -0.430 -26.804 1.00 70.00 107 ALA A CA 1
ATOM 856 C C . ALA A 1 107 ? 9.224 0.038 -26.817 1.00 70.00 107 ALA A C 1
ATOM 858 O O . ALA A 1 107 ? 10.100 -0.724 -26.416 1.00 70.00 107 ALA A O 1
ATOM 859 N N . VAL A 1 108 ? 9.488 1.294 -27.200 1.00 73.69 108 VAL A N 1
ATOM 860 C CA . VAL A 1 108 ? 10.830 1.912 -27.164 1.00 73.69 108 VAL A CA 1
ATOM 861 C C . VAL A 1 108 ? 11.389 1.917 -25.738 1.00 73.69 108 VAL A C 1
ATOM 863 O O . VAL A 1 108 ? 12.531 1.518 -25.514 1.00 73.69 108 VAL A O 1
ATOM 866 N N . HIS A 1 109 ? 10.564 2.305 -24.764 1.00 73.56 109 HIS A N 1
ATOM 867 C CA . HIS A 1 109 ? 10.937 2.332 -23.350 1.00 73.56 109 HIS A CA 1
ATOM 868 C C . HIS A 1 109 ? 11.210 0.928 -22.781 1.00 73.56 109 HIS A C 1
ATOM 870 O O . HIS A 1 109 ? 12.215 0.723 -22.097 1.00 73.56 109 HIS A O 1
ATOM 876 N N . ASN A 1 110 ? 10.362 -0.055 -23.102 1.00 77.06 110 ASN A N 1
ATOM 877 C CA . ASN A 1 110 ? 10.546 -1.448 -22.682 1.00 77.06 110 ASN A CA 1
ATOM 878 C C . ASN A 1 110 ? 11.809 -2.071 -23.295 1.00 77.06 110 ASN A C 1
ATOM 880 O O . ASN A 1 110 ? 12.544 -2.775 -22.605 1.00 77.06 110 ASN A O 1
ATOM 884 N N . LEU A 1 111 ? 12.088 -1.784 -24.569 1.00 77.19 111 LEU A N 1
ATOM 885 C CA . LEU A 1 111 ? 13.279 -2.274 -25.262 1.00 77.19 111 LEU A CA 1
ATOM 886 C C . LEU A 1 111 ? 14.560 -1.646 -24.703 1.00 77.19 111 LEU A C 1
ATOM 888 O O . LEU A 1 111 ? 15.550 -2.346 -24.498 1.00 77.19 111 LEU A O 1
ATOM 892 N N . LEU A 1 112 ? 14.538 -0.346 -24.397 1.00 77.50 112 LEU A N 1
ATOM 893 C CA . LEU A 1 112 ? 15.653 0.319 -23.725 1.00 77.50 112 LEU A CA 1
ATOM 894 C C . LEU A 1 112 ? 15.912 -0.293 -22.340 1.00 77.50 112 LEU A C 1
ATOM 896 O O . LEU A 1 112 ? 17.061 -0.578 -22.001 1.00 77.50 112 LEU A O 1
ATOM 900 N N . LEU A 1 113 ? 14.852 -0.560 -21.568 1.00 77.69 113 LEU A N 1
ATOM 901 C CA . LEU A 1 113 ? 14.957 -1.232 -20.273 1.00 77.69 113 LEU A CA 1
ATOM 902 C C . LEU A 1 113 ? 15.554 -2.642 -20.412 1.00 77.69 113 LEU A C 1
ATOM 904 O O . LEU A 1 113 ? 16.448 -3.006 -19.648 1.00 77.69 113 LEU A O 1
ATOM 908 N N . GLU A 1 114 ? 15.112 -3.423 -21.398 1.00 79.56 114 GLU A N 1
ATOM 909 C CA . GLU A 1 114 ? 15.659 -4.753 -21.677 1.00 79.56 114 GLU A CA 1
ATOM 910 C C . GLU A 1 114 ? 17.153 -4.696 -22.027 1.00 79.56 114 GLU A C 1
ATOM 912 O O . GLU A 1 114 ? 17.947 -5.479 -21.500 1.00 79.56 114 GLU A O 1
ATOM 917 N N . LEU A 1 115 ? 17.561 -3.753 -22.880 1.00 77.12 115 LEU A N 1
ATOM 918 C CA . LEU A 1 115 ? 18.961 -3.580 -23.268 1.00 77.12 115 LEU A CA 1
ATOM 919 C C . LEU A 1 115 ? 19.833 -3.147 -22.091 1.00 77.12 115 LEU A C 1
ATOM 921 O O . LEU A 1 115 ? 20.924 -3.691 -21.919 1.00 77.12 115 LEU A O 1
ATOM 925 N N . TYR A 1 116 ? 19.354 -2.227 -21.252 1.00 79.38 116 TYR A N 1
ATOM 926 C CA . TYR A 1 116 ? 20.062 -1.829 -20.038 1.00 79.38 116 TYR A CA 1
ATOM 927 C C . TYR A 1 116 ? 20.202 -2.975 -19.039 1.00 79.38 116 TYR A C 1
ATOM 929 O O . TYR A 1 116 ? 21.291 -3.174 -18.506 1.00 79.38 116 TYR A O 1
ATOM 937 N N . LEU A 1 117 ? 19.145 -3.757 -18.808 1.00 78.88 117 LEU A N 1
ATOM 938 C CA . LEU A 1 117 ? 19.198 -4.914 -17.912 1.00 78.88 117 LEU A CA 1
ATOM 939 C C . LEU A 1 117 ? 20.137 -6.003 -18.450 1.00 78.88 117 LEU A C 1
ATOM 941 O O . LEU A 1 117 ? 20.907 -6.591 -17.690 1.00 78.88 117 LEU A O 1
ATOM 945 N N . ASN A 1 118 ? 20.133 -6.233 -19.765 1.00 78.12 118 ASN A N 1
ATOM 946 C CA . ASN A 1 118 ? 21.058 -7.156 -20.418 1.00 78.12 118 ASN A CA 1
ATOM 947 C C . ASN A 1 118 ? 22.516 -6.674 -20.343 1.00 78.12 118 ASN A C 1
ATOM 949 O O . ASN A 1 118 ? 23.408 -7.493 -20.114 1.00 78.12 118 ASN A O 1
ATOM 953 N N . ALA A 1 119 ? 22.769 -5.374 -20.522 1.00 75.50 119 ALA A N 1
ATOM 954 C CA . ALA A 1 119 ? 24.095 -4.779 -20.360 1.00 75.50 119 ALA A CA 1
ATOM 955 C C . ALA A 1 119 ? 24.570 -4.904 -18.905 1.00 75.50 119 ALA A C 1
ATOM 957 O O . ALA A 1 119 ? 25.636 -5.458 -18.658 1.00 75.50 119 ALA A O 1
ATOM 958 N N . TRP A 1 120 ? 23.723 -4.530 -17.943 1.00 79.88 120 TRP A N 1
ATOM 959 C CA . TRP A 1 120 ? 23.987 -4.659 -16.508 1.00 79.88 120 TRP A CA 1
ATOM 960 C C . TRP A 1 120 ? 24.312 -6.096 -16.082 1.00 79.88 120 TRP A C 1
ATOM 962 O O . TRP A 1 120 ? 25.180 -6.317 -15.241 1.00 79.88 120 TRP A O 1
ATOM 972 N N . ARG A 1 121 ? 23.631 -7.089 -16.668 1.00 77.19 121 ARG A N 1
ATOM 973 C CA . ARG A 1 121 ? 23.862 -8.510 -16.375 1.00 77.19 121 ARG A CA 1
ATOM 974 C C . ARG A 1 121 ? 25.175 -9.041 -16.958 1.00 77.19 121 ARG A C 1
ATOM 976 O O . ARG A 1 121 ? 25.748 -9.974 -16.398 1.00 77.19 121 ARG A O 1
ATOM 983 N N . LYS A 1 122 ? 25.605 -8.521 -18.110 1.00 77.94 122 LYS A N 1
ATOM 984 C CA . LYS A 1 122 ? 26.837 -8.947 -18.796 1.00 77.94 122 LYS A CA 1
ATOM 985 C C . LYS A 1 122 ? 28.081 -8.232 -18.272 1.00 77.94 122 LYS A C 1
ATOM 987 O O . LYS A 1 122 ? 29.179 -8.765 -18.438 1.00 77.94 122 LYS A O 1
ATOM 992 N N . GLU A 1 123 ? 27.903 -7.062 -17.668 1.00 78.69 123 GLU A N 1
ATOM 993 C CA . GLU A 1 123 ? 28.986 -6.244 -17.138 1.00 78.69 123 GLU A CA 1
ATOM 994 C C . GLU A 1 123 ? 29.697 -6.945 -15.974 1.00 78.69 123 GLU A C 1
ATOM 996 O O . GLU A 1 123 ? 29.057 -7.493 -15.073 1.00 78.69 123 GLU A O 1
ATOM 1001 N N . ARG A 1 124 ? 31.034 -6.956 -16.015 1.00 71.69 124 ARG A N 1
ATOM 1002 C CA . ARG A 1 124 ? 31.874 -7.607 -14.991 1.00 71.69 124 ARG A CA 1
ATOM 1003 C C . ARG A 1 124 ? 32.507 -6.610 -14.027 1.00 71.69 124 ARG A C 1
ATOM 1005 O O . ARG A 1 124 ? 32.973 -7.029 -12.974 1.00 71.69 124 ARG A O 1
ATOM 1012 N N . ASP A 1 125 ? 32.544 -5.335 -14.400 1.00 79.69 125 ASP A N 1
ATOM 1013 C CA . ASP A 1 125 ? 33.073 -4.258 -13.570 1.00 79.69 125 ASP A CA 1
ATOM 1014 C C . ASP A 1 125 ? 31.982 -3.713 -12.635 1.00 79.69 125 ASP A C 1
ATOM 1016 O O . ASP A 1 125 ? 30.915 -3.283 -13.083 1.00 79.69 125 ASP A O 1
ATOM 1020 N N . ASP A 1 126 ? 32.251 -3.719 -11.328 1.00 73.38 126 ASP A N 1
ATOM 1021 C CA . ASP A 1 126 ? 31.328 -3.248 -10.293 1.00 73.38 126 ASP A CA 1
ATOM 1022 C C . ASP A 1 126 ? 30.990 -1.754 -10.454 1.00 73.38 126 ASP A C 1
ATOM 1024 O O . ASP A 1 126 ? 29.844 -1.343 -10.231 1.00 73.38 126 ASP A O 1
ATOM 1028 N N . LEU A 1 127 ? 31.940 -0.928 -10.914 1.00 76.56 127 LEU A N 1
ATOM 1029 C CA . LEU A 1 127 ? 31.702 0.502 -11.127 1.00 76.56 127 LEU A CA 1
ATOM 1030 C C . LEU A 1 127 ? 30.762 0.734 -12.317 1.00 76.56 127 LEU A C 1
ATOM 1032 O O . LEU A 1 127 ? 29.784 1.472 -12.219 1.00 76.56 127 LEU A O 1
ATOM 1036 N N . MET A 1 128 ? 31.000 0.056 -13.436 1.00 73.44 128 MET A N 1
ATOM 1037 C CA . MET A 1 128 ? 30.117 0.158 -14.601 1.00 73.44 128 MET A CA 1
ATOM 1038 C C . MET A 1 128 ? 28.733 -0.424 -14.305 1.00 73.44 128 MET A C 1
ATOM 1040 O O . MET A 1 128 ? 27.714 0.137 -14.710 1.00 73.44 128 MET A O 1
ATOM 1044 N N . ARG A 1 129 ? 28.668 -1.499 -13.515 1.00 76.12 129 ARG A N 1
ATOM 1045 C CA . ARG A 1 129 ? 27.415 -2.120 -13.085 1.00 76.12 129 ARG A CA 1
ATOM 1046 C C . ARG A 1 129 ? 26.570 -1.194 -12.206 1.00 76.12 129 ARG A C 1
ATOM 1048 O O . ARG A 1 129 ? 25.351 -1.146 -12.374 1.00 76.12 129 ARG A O 1
ATOM 1055 N N . THR A 1 130 ? 27.191 -0.431 -11.308 1.00 75.75 130 THR A N 1
ATOM 1056 C CA . THR A 1 130 ? 26.489 0.592 -10.507 1.00 75.75 130 THR A CA 1
ATOM 1057 C C . THR A 1 130 ? 25.995 1.756 -11.365 1.00 75.75 130 THR A C 1
ATOM 1059 O O . THR A 1 130 ? 24.829 2.130 -11.257 1.00 75.75 130 THR A O 1
ATOM 1062 N N . LEU A 1 131 ? 26.803 2.244 -12.312 1.00 78.75 131 LEU A N 1
ATOM 1063 C CA . LEU A 1 131 ? 26.375 3.269 -13.273 1.00 78.75 131 LEU A CA 1
ATOM 1064 C C . LEU A 1 131 ? 25.186 2.810 -14.132 1.00 78.75 131 LEU A C 1
ATOM 1066 O O . LEU A 1 131 ? 24.240 3.571 -14.350 1.00 78.75 131 LEU A O 1
ATOM 1070 N N . HIS A 1 132 ? 25.197 1.559 -14.598 1.00 77.44 132 HIS A N 1
ATOM 1071 C CA . HIS A 1 132 ? 24.064 0.976 -15.317 1.00 77.44 132 HIS A CA 1
ATOM 1072 C C . HIS A 1 132 ? 22.821 0.857 -14.427 1.00 77.44 132 HIS A C 1
ATOM 1074 O O . HIS A 1 132 ? 21.722 1.173 -14.883 1.00 77.44 132 HIS A O 1
ATOM 1080 N N . ALA A 1 133 ? 22.977 0.468 -13.158 1.00 77.06 133 ALA A N 1
ATOM 1081 C CA . ALA A 1 133 ? 21.873 0.417 -12.202 1.00 77.06 133 ALA A CA 1
ATOM 1082 C C . ALA A 1 133 ? 21.251 1.804 -11.967 1.00 77.06 133 ALA A C 1
ATOM 1084 O O . ALA A 1 133 ? 20.028 1.925 -11.945 1.00 77.06 133 ALA A O 1
ATOM 1085 N N . ASP A 1 134 ? 22.066 2.856 -11.868 1.00 78.44 134 ASP A N 1
ATOM 1086 C CA . ASP A 1 134 ? 21.586 4.233 -11.718 1.00 78.44 134 ASP A CA 1
ATOM 1087 C C . ASP A 1 134 ? 20.847 4.725 -12.964 1.00 78.44 134 ASP A C 1
ATOM 1089 O O . ASP A 1 134 ? 19.808 5.379 -12.850 1.00 78.44 134 ASP A O 1
ATOM 1093 N N . LYS A 1 135 ? 21.332 4.380 -14.164 1.00 77.69 135 LYS A N 1
ATOM 1094 C CA . LYS A 1 135 ? 20.609 4.651 -15.417 1.00 77.69 135 LYS A CA 1
ATOM 1095 C C . LYS A 1 135 ? 19.246 3.957 -15.437 1.00 77.69 135 LYS A C 1
ATOM 1097 O O . LYS A 1 135 ? 18.248 4.597 -15.765 1.00 77.69 135 LYS A O 1
ATOM 1102 N N . ILE A 1 136 ? 19.187 2.687 -15.029 1.00 79.06 136 ILE A N 1
ATOM 1103 C CA . ILE A 1 136 ? 17.932 1.933 -14.923 1.00 79.06 136 ILE A CA 1
ATOM 1104 C C . ILE A 1 136 ? 16.998 2.603 -13.912 1.00 79.06 136 ILE A C 1
ATOM 1106 O O . ILE A 1 136 ? 15.850 2.872 -14.243 1.00 79.06 136 ILE A O 1
ATOM 1110 N N . LYS A 1 137 ? 17.480 2.956 -12.715 1.00 76.81 137 LYS A N 1
ATOM 1111 C CA . LYS A 1 137 ? 16.672 3.639 -11.689 1.00 76.81 137 LYS A CA 1
ATOM 1112 C C . LYS A 1 137 ? 16.147 4.991 -12.166 1.00 76.81 137 LYS A C 1
ATOM 1114 O O . LYS A 1 137 ? 14.990 5.316 -11.910 1.00 76.81 137 LYS A O 1
ATOM 1119 N N . LYS A 1 138 ? 16.951 5.772 -12.896 1.00 78.69 138 LYS A N 1
ATOM 1120 C CA . LYS A 1 138 ? 16.511 7.036 -13.511 1.00 78.69 138 LYS A CA 1
ATOM 1121 C C . LYS A 1 138 ? 15.425 6.812 -14.559 1.00 78.69 138 LYS A C 1
ATOM 1123 O O . LYS A 1 138 ? 14.437 7.541 -14.553 1.00 78.69 138 LYS A O 1
ATOM 1128 N N . LEU A 1 139 ? 15.579 5.798 -15.410 1.00 74.69 139 LEU A N 1
ATOM 1129 C CA . LEU A 1 139 ? 14.588 5.441 -16.424 1.00 74.69 139 LEU A CA 1
ATOM 1130 C C . LEU A 1 139 ? 13.272 4.988 -15.773 1.00 74.69 139 LEU A C 1
ATOM 1132 O O . LEU A 1 139 ? 12.211 5.509 -16.099 1.00 74.69 139 LEU A O 1
ATOM 1136 N N . LEU A 1 140 ? 13.360 4.109 -14.772 1.00 72.06 140 LEU A N 1
ATOM 1137 C CA . LEU A 1 140 ? 12.225 3.670 -13.957 1.00 72.06 140 LEU A CA 1
ATOM 1138 C C . LEU A 1 140 ? 11.610 4.812 -13.140 1.00 72.06 140 LEU A C 1
ATOM 1140 O O . LEU A 1 140 ? 10.476 4.684 -12.693 1.00 72.06 140 LEU A O 1
ATOM 1144 N N . SER A 1 141 ? 12.335 5.922 -12.942 1.00 68.81 141 SER A N 1
ATOM 1145 C CA . SER A 1 141 ? 11.852 7.089 -12.204 1.00 68.81 141 SER A CA 1
ATOM 1146 C C . SER A 1 141 ? 10.918 8.002 -12.984 1.00 68.81 141 SER A C 1
ATOM 1148 O O . SER A 1 141 ? 10.212 8.797 -12.363 1.00 68.81 141 SER A O 1
ATOM 1150 N N . GLN A 1 142 ? 10.860 7.852 -14.303 1.00 69.88 142 GLN A N 1
ATOM 1151 C CA . GLN A 1 142 ? 9.984 8.621 -15.179 1.00 69.88 142 GLN A CA 1
ATOM 1152 C C . GLN A 1 142 ? 8.492 8.262 -14.978 1.00 69.88 142 GLN A C 1
ATOM 1154 O O . GLN A 1 142 ? 8.178 7.198 -14.441 1.00 69.88 142 GLN A O 1
ATOM 1159 N N . PRO A 1 143 ? 7.550 9.154 -15.352 1.00 61.66 143 PRO A N 1
ATOM 1160 C CA . PRO A 1 143 ? 6.118 8.960 -15.108 1.00 61.66 143 PRO A CA 1
ATOM 1161 C C . PRO A 1 143 ? 5.535 7.713 -15.802 1.00 61.66 143 PRO A C 1
ATOM 1163 O O . PRO A 1 143 ? 5.813 7.443 -16.972 1.00 61.66 143 PRO A O 1
ATOM 1166 N N . ASN A 1 144 ? 4.662 6.999 -15.076 1.00 57.28 144 ASN A N 1
ATOM 1167 C CA . ASN A 1 144 ? 4.082 5.690 -15.430 1.00 57.28 144 ASN A CA 1
ATOM 1168 C C . ASN A 1 144 ? 3.284 5.651 -16.749 1.00 57.28 144 ASN A C 1
ATOM 1170 O O . ASN A 1 144 ? 3.009 4.571 -17.261 1.00 57.28 144 ASN A O 1
ATOM 1174 N N . GLU A 1 145 ? 2.909 6.793 -17.325 1.00 58.53 145 GLU A N 1
ATOM 1175 C CA . GLU A 1 145 ? 2.146 6.845 -18.582 1.00 58.53 145 GLU A CA 1
ATOM 1176 C C . GLU A 1 145 ? 2.949 6.327 -19.789 1.00 58.53 145 GLU A C 1
ATOM 1178 O O . GLU A 1 145 ? 2.371 5.868 -20.778 1.00 58.53 145 GLU A O 1
ATOM 1183 N N . ARG A 1 146 ? 4.285 6.344 -19.692 1.00 58.62 146 ARG A N 1
ATOM 1184 C CA . ARG A 1 146 ? 5.208 5.983 -20.780 1.00 58.62 146 ARG A CA 1
ATOM 1185 C C . ARG A 1 146 ? 5.701 4.535 -20.743 1.00 58.62 146 ARG A C 1
ATOM 1187 O O . ARG A 1 146 ? 6.341 4.100 -21.696 1.00 58.62 146 ARG A O 1
ATOM 1194 N N . PHE A 1 147 ? 5.372 3.783 -19.692 1.00 64.75 147 PHE A N 1
ATOM 1195 C CA . PHE A 1 147 ? 5.831 2.407 -19.494 1.00 64.75 147 PHE A CA 1
ATOM 1196 C C . PHE A 1 147 ? 4.671 1.416 -19.419 1.00 64.75 147 PHE A C 1
ATOM 1198 O O . PHE A 1 147 ? 3.554 1.752 -19.020 1.00 64.75 147 PHE A O 1
ATOM 1205 N N . ASP A 1 148 ? 4.947 0.177 -19.816 1.00 69.44 148 ASP A N 1
ATOM 1206 C CA . ASP A 1 148 ? 4.116 -0.963 -19.446 1.00 69.44 148 ASP A CA 1
ATOM 1207 C C . ASP A 1 148 ? 4.702 -1.587 -18.172 1.00 69.44 148 ASP A C 1
ATOM 1209 O O . ASP A 1 148 ? 5.775 -2.197 -18.196 1.00 69.44 148 ASP A O 1
ATOM 1213 N N . LEU A 1 149 ? 4.029 -1.358 -17.043 1.00 69.81 149 LEU A N 1
ATOM 1214 C CA . LEU A 1 149 ? 4.503 -1.765 -15.719 1.00 69.81 149 LEU A CA 1
ATOM 1215 C C . LEU A 1 149 ? 4.618 -3.292 -15.601 1.00 69.81 149 LEU A C 1
ATOM 1217 O O . LEU A 1 149 ? 5.562 -3.778 -14.980 1.00 69.81 149 LEU A O 1
ATOM 1221 N N . ASP A 1 150 ? 3.723 -4.046 -16.243 1.00 72.00 150 ASP A N 1
ATOM 1222 C CA . ASP A 1 150 ? 3.722 -5.510 -16.175 1.00 72.00 150 ASP A CA 1
ATOM 1223 C C . ASP A 1 150 ? 4.928 -6.091 -16.917 1.00 72.00 150 ASP A C 1
ATOM 1225 O O . ASP A 1 150 ? 5.649 -6.950 -16.397 1.00 72.00 150 ASP A O 1
ATOM 1229 N N . GLN A 1 151 ? 5.219 -5.557 -18.105 1.00 73.38 151 GLN A N 1
ATOM 1230 C CA . GLN A 1 151 ? 6.395 -5.956 -18.872 1.00 73.38 151 GLN A CA 1
ATOM 1231 C C . GLN A 1 151 ? 7.694 -5.565 -18.153 1.00 73.38 151 GLN A C 1
ATOM 1233 O O . GLN A 1 151 ? 8.638 -6.358 -18.118 1.00 73.38 151 GLN A O 1
ATOM 1238 N N . ALA A 1 152 ? 7.748 -4.381 -17.533 1.00 73.44 152 ALA A N 1
ATOM 1239 C CA . ALA A 1 152 ? 8.908 -3.943 -16.758 1.00 73.44 152 ALA A CA 1
ATOM 1240 C C . ALA A 1 152 ? 9.190 -4.871 -15.562 1.00 73.44 152 ALA A C 1
ATOM 1242 O O . ALA A 1 152 ? 10.341 -5.252 -15.336 1.00 73.44 152 ALA A O 1
ATOM 1243 N N . LEU A 1 153 ? 8.149 -5.315 -14.846 1.00 75.94 153 LEU A N 1
ATOM 1244 C CA . LEU A 1 153 ? 8.277 -6.288 -13.755 1.00 75.94 153 LEU A CA 1
ATOM 1245 C C . LEU A 1 153 ? 8.839 -7.630 -14.243 1.00 75.94 153 LEU A C 1
ATOM 1247 O O . LEU A 1 153 ? 9.747 -8.185 -13.617 1.00 75.94 153 LEU A O 1
ATOM 1251 N N . ILE A 1 154 ? 8.342 -8.142 -15.374 1.00 78.19 154 ILE A N 1
ATOM 1252 C CA . ILE A 1 154 ? 8.835 -9.391 -15.977 1.00 78.19 154 ILE A CA 1
ATOM 1253 C C . ILE A 1 154 ? 10.309 -9.249 -16.374 1.00 78.19 154 ILE A C 1
ATOM 1255 O O . ILE A 1 154 ? 11.115 -10.134 -16.077 1.00 78.19 154 ILE A O 1
ATOM 1259 N N . LEU A 1 155 ? 10.686 -8.129 -16.997 1.00 73.62 155 LEU A N 1
ATOM 1260 C CA . LEU A 1 155 ? 12.064 -7.859 -17.409 1.00 73.62 155 LEU A CA 1
ATOM 1261 C C . LEU A 1 155 ? 13.019 -7.775 -16.209 1.00 73.62 155 LEU A C 1
ATOM 1263 O O . LEU A 1 155 ? 14.088 -8.394 -16.240 1.00 73.62 155 LEU A O 1
ATOM 1267 N N . CYS A 1 156 ? 12.636 -7.076 -15.136 1.00 78.06 156 CYS A N 1
ATOM 1268 C CA . CYS A 1 156 ? 13.431 -7.000 -13.907 1.00 78.06 156 CYS A CA 1
ATOM 1269 C C . CYS A 1 156 ? 13.570 -8.371 -13.231 1.00 78.06 156 CYS A C 1
ATOM 1271 O O . CYS A 1 156 ? 14.676 -8.753 -12.839 1.00 78.06 156 CYS A O 1
ATOM 1273 N N . ARG A 1 157 ? 12.484 -9.155 -13.165 1.00 78.06 157 ARG A N 1
ATOM 1274 C CA . ARG A 1 157 ? 12.492 -10.511 -12.595 1.00 78.06 157 ARG A CA 1
ATOM 1275 C C . ARG A 1 157 ? 13.375 -11.470 -13.394 1.00 78.06 157 ARG A C 1
ATOM 1277 O O . ARG A 1 157 ? 14.172 -12.199 -12.807 1.00 78.06 157 ARG A O 1
ATOM 1284 N N . ASN A 1 158 ? 13.278 -11.452 -14.723 1.00 78.56 158 ASN A N 1
ATOM 1285 C CA . ASN A 1 158 ? 14.077 -12.313 -15.601 1.00 78.56 158 ASN A CA 1
ATOM 1286 C C . ASN A 1 158 ? 15.581 -12.026 -15.490 1.00 78.56 158 ASN A C 1
ATOM 1288 O O . ASN A 1 158 ? 16.399 -12.942 -15.599 1.00 78.56 158 ASN A O 1
ATOM 1292 N N . ASN A 1 159 ? 15.948 -10.767 -15.243 1.00 72.25 159 ASN A N 1
ATOM 1293 C CA . ASN A 1 159 ? 17.340 -10.339 -15.123 1.00 72.25 159 ASN A CA 1
ATOM 1294 C C . ASN A 1 159 ? 17.883 -10.335 -13.684 1.00 72.25 159 ASN A C 1
ATOM 1296 O O . ASN A 1 159 ? 19.058 -10.019 -13.504 1.00 72.25 159 ASN A O 1
ATOM 1300 N N . ARG A 1 160 ? 17.079 -10.732 -12.682 1.00 73.50 160 ARG A N 1
ATOM 1301 C CA . ARG A 1 160 ? 17.429 -10.696 -11.245 1.00 73.50 160 ARG A CA 1
ATOM 1302 C C . ARG A 1 160 ? 17.928 -9.318 -10.790 1.00 73.50 160 ARG A C 1
ATOM 1304 O O . ARG A 1 160 ? 18.937 -9.204 -10.099 1.00 73.50 160 ARG A O 1
ATOM 1311 N N . PHE A 1 161 ? 17.256 -8.262 -11.246 1.00 76.88 161 PHE A N 1
ATOM 1312 C CA . PHE A 1 161 ? 17.533 -6.898 -10.802 1.00 76.88 161 PHE A CA 1
ATOM 1313 C C . PHE A 1 161 ? 16.604 -6.543 -9.641 1.00 76.88 161 PHE A C 1
ATOM 1315 O O . PHE A 1 161 ? 15.549 -5.937 -9.828 1.00 76.88 161 PHE A O 1
ATOM 1322 N N . ASP A 1 162 ? 16.991 -6.976 -8.445 1.00 70.88 162 ASP A N 1
ATOM 1323 C CA . ASP A 1 162 ? 16.129 -6.927 -7.264 1.00 70.88 162 ASP A CA 1
ATOM 1324 C C . ASP A 1 162 ? 15.847 -5.496 -6.779 1.00 70.88 162 ASP A C 1
ATOM 1326 O O . ASP A 1 162 ? 14.718 -5.169 -6.418 1.00 70.88 162 ASP A O 1
ATOM 1330 N N . ASP A 1 163 ? 16.844 -4.612 -6.854 1.00 71.25 163 ASP A N 1
ATOM 1331 C CA . ASP A 1 163 ? 16.717 -3.198 -6.482 1.00 71.25 163 ASP A CA 1
ATOM 1332 C C . ASP A 1 163 ? 15.622 -2.478 -7.286 1.00 71.25 163 ASP A C 1
ATOM 1334 O O . ASP A 1 163 ? 14.779 -1.785 -6.722 1.00 71.25 163 ASP A O 1
ATOM 1338 N N . GLY A 1 164 ? 15.602 -2.658 -8.611 1.00 71.31 164 GLY A N 1
ATOM 1339 C CA . GLY A 1 164 ? 14.571 -2.050 -9.459 1.00 71.31 164 GLY A CA 1
ATOM 1340 C C . GLY A 1 164 ? 13.220 -2.737 -9.337 1.00 71.31 164 GLY A C 1
ATOM 1341 O O . GLY A 1 164 ? 12.193 -2.095 -9.532 1.00 71.31 164 GLY A O 1
ATOM 1342 N N . LEU A 1 165 ? 13.202 -4.024 -8.980 1.00 74.31 165 LEU A N 1
ATOM 1343 C CA . LEU A 1 165 ? 11.966 -4.751 -8.720 1.00 74.31 165 LEU A CA 1
ATOM 1344 C C . LEU A 1 165 ? 11.255 -4.204 -7.472 1.00 74.31 165 LEU A C 1
ATOM 1346 O O . LEU A 1 165 ? 10.041 -4.015 -7.496 1.00 74.31 165 LEU A O 1
ATOM 1350 N N . ILE A 1 166 ? 12.007 -3.896 -6.412 1.00 74.38 166 ILE A N 1
ATOM 1351 C CA . ILE A 1 166 ? 11.488 -3.245 -5.202 1.00 74.38 166 ILE A CA 1
ATOM 1352 C C . ILE A 1 166 ? 10.900 -1.871 -5.538 1.00 74.38 166 ILE A C 1
ATOM 1354 O O . ILE A 1 166 ? 9.765 -1.586 -5.151 1.00 74.38 166 ILE A O 1
ATOM 1358 N N . ASP A 1 167 ? 11.644 -1.041 -6.275 1.00 73.69 167 ASP A N 1
ATOM 1359 C CA . ASP A 1 167 ? 11.189 0.298 -6.669 1.00 73.69 167 ASP A CA 1
ATOM 1360 C C . ASP A 1 167 ? 9.915 0.231 -7.526 1.00 73.69 167 ASP A C 1
ATOM 1362 O O . ASP A 1 167 ? 8.990 1.028 -7.345 1.00 73.69 167 ASP A O 1
ATOM 1366 N N . LEU A 1 168 ? 9.829 -0.747 -8.433 1.00 74.94 168 LEU A N 1
ATOM 1367 C CA . LEU A 1 168 ? 8.637 -0.990 -9.243 1.00 74.94 168 LEU A CA 1
ATOM 1368 C C . LEU A 1 168 ? 7.452 -1.460 -8.396 1.00 74.94 168 LEU A C 1
ATOM 1370 O O . LEU A 1 168 ? 6.360 -0.906 -8.519 1.00 74.94 168 LEU A O 1
ATOM 1374 N N . TYR A 1 169 ? 7.638 -2.429 -7.497 1.00 76.62 169 TYR A N 1
ATOM 1375 C CA . TYR A 1 169 ? 6.557 -2.881 -6.619 1.00 76.62 169 TYR A CA 1
ATOM 1376 C C . TYR A 1 169 ? 6.046 -1.770 -5.697 1.00 76.62 169 TYR A C 1
ATOM 1378 O O . TYR A 1 169 ? 4.836 -1.678 -5.478 1.00 76.62 169 TYR 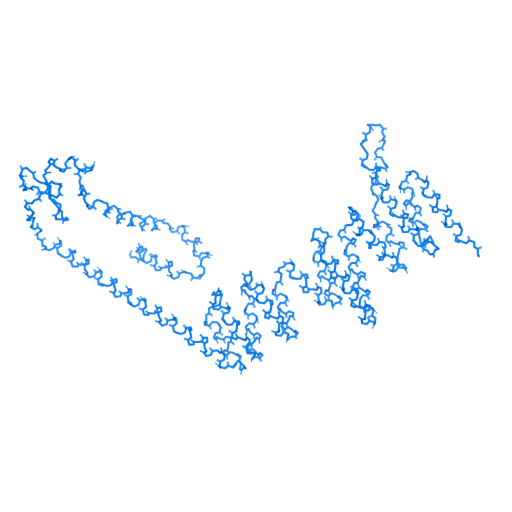A O 1
ATOM 1386 N N . ALA A 1 170 ? 6.931 -0.898 -5.205 1.00 73.56 170 ALA A N 1
ATOM 1387 C CA . ALA A 1 170 ? 6.545 0.260 -4.406 1.00 73.56 170 ALA A CA 1
ATOM 1388 C C . ALA A 1 170 ? 5.659 1.243 -5.195 1.00 73.56 170 ALA A C 1
ATOM 1390 O O . ALA A 1 170 ? 4.723 1.809 -4.629 1.00 73.56 170 ALA A O 1
ATOM 1391 N N . ARG A 1 171 ? 5.903 1.405 -6.504 1.00 71.44 171 ARG A N 1
ATOM 1392 C CA . ARG A 1 171 ? 5.095 2.257 -7.401 1.00 71.44 171 ARG A CA 1
ATOM 1393 C C . ARG A 1 171 ? 3.746 1.654 -7.764 1.00 71.44 171 ARG A C 1
ATOM 1395 O O . ARG A 1 171 ? 2.770 2.388 -7.861 1.00 71.44 171 ARG A O 1
ATOM 1402 N N . VAL A 1 172 ? 3.692 0.341 -7.984 1.00 72.88 172 VAL A N 1
ATOM 1403 C CA . VAL A 1 172 ? 2.439 -0.373 -8.295 1.00 72.88 172 VAL A CA 1
ATOM 1404 C C . VAL A 1 172 ? 1.567 -0.529 -7.037 1.00 72.88 172 VAL A C 1
ATOM 1406 O O . VAL A 1 172 ? 0.379 -0.820 -7.133 1.00 72.88 172 VAL A O 1
ATOM 1409 N N . GLY A 1 173 ? 2.134 -0.307 -5.847 1.00 71.50 173 GLY A N 1
ATOM 1410 C CA . GLY A 1 173 ? 1.437 -0.471 -4.570 1.00 71.50 173 GLY A CA 1
ATOM 1411 C C . GLY A 1 173 ? 1.387 -1.924 -4.087 1.00 71.50 173 GLY A C 1
ATOM 1412 O O . GLY A 1 173 ? 0.616 -2.263 -3.191 1.00 71.50 173 GLY A O 1
ATOM 1413 N N . LEU A 1 174 ? 2.214 -2.808 -4.659 1.00 77.69 174 LEU A N 1
ATOM 1414 C CA . LEU A 1 174 ? 2.289 -4.229 -4.302 1.00 77.69 174 LEU A CA 1
ATOM 1415 C C . LEU A 1 174 ? 3.253 -4.458 -3.131 1.00 77.69 174 LEU A C 1
ATOM 1417 O O . LEU A 1 174 ? 4.222 -5.216 -3.217 1.00 77.69 174 LEU A O 1
ATOM 1421 N N . TYR A 1 175 ? 2.970 -3.816 -2.001 1.00 77.69 175 TYR A N 1
ATOM 1422 C CA . TYR A 1 175 ? 3.844 -3.825 -0.826 1.00 77.69 175 TYR A CA 1
ATOM 1423 C C . TYR A 1 175 ? 4.029 -5.217 -0.202 1.00 77.69 175 TYR A C 1
ATOM 1425 O O . TYR A 1 175 ? 5.079 -5.496 0.374 1.00 77.69 175 TYR A O 1
ATOM 1433 N N . HIS A 1 176 ? 3.053 -6.123 -0.355 1.00 71.62 176 HIS A N 1
ATOM 1434 C CA . HIS A 1 176 ? 3.167 -7.504 0.128 1.00 71.62 176 HIS A CA 1
ATOM 1435 C C . HIS A 1 176 ? 4.346 -8.240 -0.525 1.00 71.62 176 HIS A C 1
ATOM 1437 O O . HIS A 1 176 ? 5.067 -8.972 0.147 1.00 71.62 176 HIS A O 1
ATOM 1443 N N . LEU A 1 177 ? 4.569 -8.027 -1.827 1.00 73.31 177 LEU A N 1
ATOM 1444 C CA . LEU A 1 177 ? 5.659 -8.673 -2.564 1.00 73.31 177 LEU A CA 1
ATOM 1445 C C . LEU A 1 177 ? 7.024 -8.091 -2.190 1.00 73.31 177 LEU A C 1
ATOM 1447 O O . LEU A 1 177 ? 7.990 -8.841 -2.084 1.00 73.31 177 LEU A O 1
ATOM 1451 N N . VAL A 1 178 ? 7.092 -6.782 -1.923 1.00 76.19 178 VAL A N 1
ATOM 1452 C CA . VAL A 1 178 ? 8.300 -6.133 -1.382 1.00 76.19 178 VAL A CA 1
ATOM 1453 C C . VAL A 1 178 ? 8.670 -6.742 -0.035 1.00 76.19 178 VAL A C 1
ATOM 1455 O O . VAL A 1 178 ? 9.819 -7.108 0.199 1.00 76.19 178 VAL A O 1
ATOM 1458 N N . LEU A 1 179 ? 7.679 -6.882 0.845 1.00 73.88 179 LEU A N 1
ATOM 1459 C CA . LEU A 1 179 ? 7.882 -7.450 2.167 1.00 73.88 179 LEU A CA 1
ATOM 1460 C C . LEU A 1 179 ? 8.324 -8.912 2.087 1.00 73.88 179 LEU A C 1
ATOM 1462 O O . LEU A 1 179 ? 9.266 -9.292 2.772 1.00 73.88 179 LEU A O 1
ATOM 1466 N N . GLN A 1 180 ? 7.683 -9.714 1.233 1.00 73.88 180 GLN A N 1
ATOM 1467 C CA . GLN A 1 180 ? 8.064 -11.107 1.012 1.00 73.88 180 GLN A CA 1
ATOM 1468 C C . GLN A 1 180 ? 9.499 -11.221 0.487 1.00 73.88 180 GLN A C 1
ATOM 1470 O O . GLN A 1 180 ? 10.261 -12.034 0.995 1.00 73.88 180 GLN A O 1
ATOM 1475 N N . TYR A 1 181 ? 9.894 -10.363 -0.457 1.00 75.12 181 TYR A N 1
ATOM 1476 C CA . TYR A 1 181 ? 11.268 -10.324 -0.946 1.00 75.12 181 TYR A CA 1
ATOM 1477 C C . TYR A 1 181 ? 12.270 -10.021 0.179 1.00 75.12 181 TYR A C 1
ATOM 1479 O O . TYR A 1 181 ? 13.287 -10.696 0.303 1.00 75.12 181 TYR A O 1
ATOM 1487 N N . TYR A 1 182 ? 11.980 -9.043 1.042 1.00 74.69 182 TYR A N 1
ATOM 1488 C CA . TYR A 1 182 ? 12.859 -8.744 2.176 1.00 74.69 182 TYR A CA 1
ATOM 1489 C C . TYR A 1 182 ? 12.872 -9.837 3.248 1.00 74.69 182 TYR A C 1
ATOM 1491 O O . TYR A 1 182 ? 13.906 -10.040 3.880 1.00 74.69 182 TYR A O 1
ATOM 1499 N N . ILE A 1 183 ? 11.756 -10.545 3.431 1.00 74.06 183 ILE A N 1
ATOM 1500 C CA . ILE A 1 183 ? 11.664 -11.732 4.288 1.00 74.06 183 ILE A CA 1
ATOM 1501 C C . ILE A 1 183 ? 12.544 -12.860 3.734 1.00 74.06 183 ILE A C 1
ATOM 1503 O O . ILE A 1 183 ? 13.275 -13.483 4.495 1.00 74.06 183 ILE A O 1
ATOM 1507 N N . ASP A 1 184 ? 12.530 -13.089 2.421 1.00 74.12 184 ASP A N 1
ATOM 1508 C CA . ASP A 1 184 ? 13.362 -14.114 1.780 1.00 74.12 184 ASP A CA 1
ATOM 1509 C C . ASP A 1 184 ? 14.868 -13.797 1.895 1.00 74.12 184 ASP A C 1
ATOM 1511 O O . ASP A 1 184 ? 15.691 -14.709 1.940 1.00 74.12 184 ASP A O 1
ATOM 1515 N N . GLN A 1 185 ? 15.227 -12.510 1.975 1.00 68.62 185 GLN A N 1
ATOM 1516 C CA . GLN A 1 185 ? 16.603 -12.026 2.168 1.00 68.62 185 GLN A CA 1
ATOM 1517 C C . GLN A 1 185 ? 17.007 -11.866 3.651 1.00 68.62 185 GLN A C 1
ATOM 1519 O O . GLN A 1 185 ? 18.134 -11.456 3.921 1.00 68.62 185 GLN A O 1
ATOM 1524 N N . ASP A 1 186 ? 16.106 -12.155 4.601 1.00 65.56 186 ASP A N 1
ATOM 1525 C CA . ASP A 1 186 ? 16.281 -11.972 6.058 1.00 65.56 186 ASP A CA 1
ATOM 1526 C C . ASP A 1 186 ? 16.761 -10.550 6.460 1.00 65.56 186 ASP A C 1
ATOM 1528 O O . ASP A 1 186 ? 17.441 -10.350 7.470 1.00 65.56 186 ASP A O 1
ATOM 1532 N N . ASP A 1 187 ? 16.410 -9.516 5.676 1.00 74.19 187 ASP A N 1
ATOM 1533 C CA . ASP A 1 187 ? 16.802 -8.126 5.962 1.00 74.19 187 ASP A CA 1
ATOM 1534 C C . ASP A 1 187 ? 15.814 -7.469 6.936 1.00 74.19 187 ASP A C 1
ATOM 1536 O O . ASP A 1 187 ? 14.851 -6.787 6.564 1.00 74.19 187 ASP A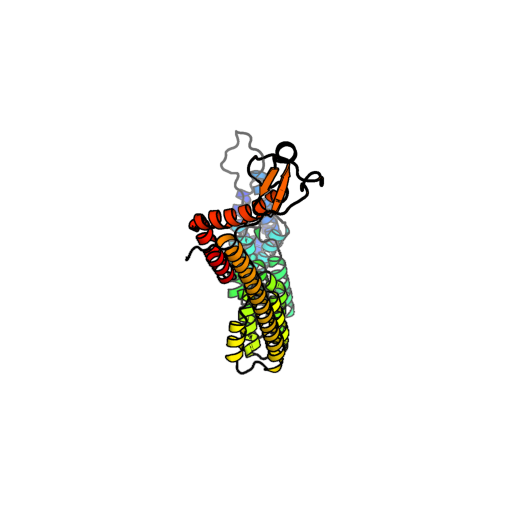 O 1
ATOM 1540 N N . SER A 1 188 ? 16.085 -7.637 8.229 1.00 66.62 188 SER A N 1
ATOM 1541 C CA . SER A 1 188 ? 15.233 -7.132 9.306 1.00 66.62 188 SER A CA 1
ATOM 1542 C C . SER A 1 188 ? 15.174 -5.598 9.421 1.00 66.62 188 SER A C 1
ATOM 1544 O O . SER A 1 188 ? 14.298 -5.073 10.110 1.00 66.62 188 SER A O 1
ATOM 1546 N N . LEU A 1 189 ? 16.057 -4.841 8.755 1.00 69.06 189 LEU A N 1
ATOM 1547 C CA . LEU A 1 189 ? 16.020 -3.371 8.746 1.00 69.06 189 LEU A CA 1
ATOM 1548 C C . LEU A 1 189 ? 15.052 -2.840 7.688 1.00 69.06 189 LEU A C 1
ATOM 1550 O O . LEU A 1 189 ? 14.277 -1.917 7.955 1.00 69.06 189 LEU A O 1
ATOM 1554 N N . ARG A 1 190 ? 15.094 -3.411 6.482 1.00 70.38 190 ARG A N 1
ATOM 1555 C CA . ARG A 1 190 ? 14.243 -2.964 5.370 1.00 70.38 190 ARG A CA 1
ATOM 1556 C C . ARG A 1 190 ? 12.788 -3.372 5.558 1.00 70.38 190 ARG A C 1
ATOM 1558 O O . ARG A 1 190 ? 11.907 -2.583 5.216 1.00 70.38 190 ARG A O 1
ATOM 1565 N N . ILE A 1 191 ? 12.528 -4.527 6.176 1.00 73.81 191 ILE A N 1
ATOM 1566 C CA . ILE A 1 191 ? 11.174 -4.956 6.569 1.00 73.81 191 ILE A CA 1
ATOM 1567 C C . ILE A 1 191 ? 10.530 -3.900 7.478 1.00 73.81 191 ILE A C 1
ATOM 1569 O O . ILE A 1 191 ? 9.410 -3.469 7.211 1.00 73.81 191 ILE A O 1
ATOM 1573 N N . MET A 1 192 ? 11.253 -3.415 8.495 1.00 68.88 192 MET A N 1
ATOM 1574 C CA . MET A 1 192 ? 10.749 -2.402 9.427 1.00 68.88 192 MET A CA 1
ATOM 1575 C C . MET A 1 192 ? 10.430 -1.082 8.721 1.00 68.88 192 MET A C 1
ATOM 1577 O O . MET A 1 192 ? 9.314 -0.585 8.847 1.00 68.88 192 MET A O 1
ATOM 1581 N N . LYS A 1 193 ? 11.359 -0.557 7.911 1.00 74.62 193 LYS A N 1
ATOM 1582 C CA . LYS A 1 193 ? 11.128 0.678 7.138 1.00 74.62 193 LYS A CA 1
ATOM 1583 C C . LYS A 1 193 ? 9.926 0.552 6.202 1.00 74.62 193 LYS A C 1
ATOM 1585 O O . LYS A 1 193 ? 9.125 1.474 6.106 1.00 74.62 193 LYS A O 1
ATOM 1590 N N . THR A 1 194 ? 9.776 -0.601 5.551 1.00 69.56 194 THR A N 1
ATOM 1591 C CA . THR A 1 194 ? 8.638 -0.894 4.665 1.00 69.56 194 THR A CA 1
ATOM 1592 C C . THR A 1 194 ? 7.329 -0.936 5.459 1.00 69.56 194 THR A C 1
ATOM 1594 O O . THR A 1 194 ? 6.326 -0.377 5.028 1.00 69.56 194 THR A O 1
ATOM 1597 N N . CYS A 1 195 ? 7.333 -1.532 6.653 1.00 71.94 195 CYS A N 1
ATOM 1598 C CA . CYS A 1 195 ? 6.162 -1.556 7.530 1.00 71.94 195 CYS A CA 1
ATOM 1599 C C . CYS A 1 195 ? 5.812 -0.169 8.087 1.00 71.94 195 CYS A C 1
ATOM 1601 O O . CYS A 1 195 ? 4.638 0.133 8.238 1.00 71.94 195 CYS A O 1
ATOM 1603 N N . GLU A 1 196 ? 6.785 0.693 8.380 1.00 72.62 196 GLU A N 1
ATOM 1604 C CA . GLU A 1 196 ? 6.517 2.064 8.839 1.00 72.62 196 GLU A CA 1
ATOM 1605 C C . GLU A 1 196 ? 5.982 2.956 7.714 1.00 72.62 196 GLU A C 1
ATOM 1607 O O . GLU A 1 196 ? 5.039 3.717 7.919 1.00 72.62 196 GLU A O 1
ATOM 1612 N N . GLN A 1 197 ? 6.557 2.844 6.515 1.00 70.50 197 GLN A N 1
ATOM 1613 C CA . GLN A 1 197 ? 6.173 3.664 5.365 1.00 70.50 197 GLN A CA 1
ATOM 1614 C C . GLN A 1 197 ? 4.826 3.243 4.776 1.00 70.50 197 GLN A C 1
ATOM 1616 O O . GLN A 1 197 ? 3.999 4.096 4.459 1.00 70.50 197 GLN A O 1
ATOM 1621 N N . PHE A 1 198 ? 4.596 1.935 4.645 1.00 68.19 198 PHE A N 1
ATOM 1622 C CA . PHE A 1 198 ? 3.425 1.396 3.952 1.00 68.19 198 PHE A CA 1
ATOM 1623 C C . PHE A 1 198 ? 2.389 0.777 4.891 1.00 68.19 198 PHE A C 1
ATOM 1625 O O . PHE A 1 198 ? 1.295 0.442 4.446 1.00 68.19 198 PHE A O 1
ATOM 1632 N N . GLY A 1 199 ? 2.672 0.651 6.190 1.00 64.94 199 GLY A N 1
ATOM 1633 C CA . GLY A 1 199 ? 1.748 0.044 7.152 1.00 64.94 199 GLY A CA 1
ATOM 1634 C C . GLY A 1 199 ? 0.466 0.842 7.388 1.00 64.94 199 GLY A C 1
ATOM 1635 O O . GLY A 1 199 ? -0.564 0.252 7.706 1.00 64.94 199 GLY A O 1
ATOM 1636 N N . SER A 1 200 ? 0.487 2.158 7.156 1.00 64.81 200 SER A N 1
ATOM 1637 C CA . SER A 1 200 ? -0.718 2.998 7.179 1.00 64.81 200 SER A CA 1
ATOM 1638 C C . SER A 1 200 ? -1.655 2.715 5.998 1.00 64.81 200 SER A C 1
ATOM 1640 O O . SER A 1 200 ? -2.872 2.767 6.155 1.00 64.81 200 SER A O 1
ATOM 1642 N N . GLN A 1 201 ? -1.098 2.388 4.829 1.00 65.12 201 GLN A N 1
ATOM 1643 C CA . GLN A 1 201 ? -1.844 2.121 3.594 1.00 65.12 201 GLN A CA 1
ATOM 1644 C C . GLN A 1 201 ? -2.249 0.649 3.471 1.00 65.12 201 GLN A C 1
ATOM 1646 O O . GLN A 1 201 ? -3.331 0.328 2.986 1.00 65.12 201 GLN A O 1
ATOM 1651 N N . ALA A 1 202 ? -1.386 -0.252 3.933 1.00 65.38 202 ALA A N 1
ATOM 1652 C CA . ALA A 1 202 ? -1.561 -1.691 3.858 1.00 65.38 202 ALA A CA 1
ATOM 1653 C C . ALA A 1 202 ? -1.356 -2.344 5.241 1.00 65.38 202 ALA A C 1
ATOM 1655 O O . ALA A 1 202 ? -0.337 -2.988 5.499 1.00 65.38 202 ALA A O 1
ATOM 1656 N N . PRO A 1 203 ? -2.370 -2.253 6.121 1.00 68.19 203 PRO A N 1
ATOM 1657 C CA . PRO A 1 203 ? -2.403 -2.913 7.426 1.00 68.19 203 PRO A CA 1
ATOM 1658 C C . PRO A 1 203 ? -2.019 -4.407 7.429 1.00 68.19 203 PRO A C 1
ATOM 1660 O O . PRO A 1 203 ? -1.422 -4.922 8.374 1.00 68.19 203 PRO A O 1
ATOM 1663 N N . HIS A 1 204 ? -2.329 -5.127 6.351 1.00 71.12 204 HIS A N 1
ATOM 1664 C CA . HIS A 1 204 ? -2.068 -6.563 6.229 1.00 71.12 204 HIS A CA 1
ATOM 1665 C C . HIS A 1 204 ? -0.570 -6.925 6.178 1.00 71.12 204 HIS A C 1
ATOM 1667 O O . HIS A 1 204 ? -0.225 -8.082 6.407 1.00 71.12 204 HIS A O 1
ATOM 1673 N N . LEU A 1 205 ? 0.326 -5.962 5.928 1.00 74.25 205 LEU A N 1
ATOM 1674 C CA . LEU A 1 205 ? 1.781 -6.170 5.906 1.00 74.25 205 LEU A CA 1
ATOM 1675 C C . LEU A 1 205 ? 2.355 -6.521 7.281 1.00 74.25 205 LEU A C 1
ATOM 1677 O O . LEU A 1 205 ? 3.350 -7.240 7.377 1.00 74.25 205 LEU A O 1
ATOM 1681 N N . TYR A 1 206 ? 1.712 -6.066 8.357 1.00 76.31 206 TYR A N 1
ATOM 1682 C CA . TYR A 1 206 ? 2.189 -6.354 9.705 1.00 76.31 206 TYR A CA 1
ATOM 1683 C C . TYR A 1 206 ? 2.074 -7.840 10.069 1.00 76.31 206 TYR A C 1
ATOM 1685 O O . TYR A 1 206 ? 2.828 -8.301 10.918 1.00 76.31 206 TYR A O 1
ATOM 1693 N N . MET A 1 207 ? 1.191 -8.608 9.416 1.00 75.44 207 MET A N 1
ATOM 1694 C CA . MET A 1 207 ? 1.027 -10.045 9.673 1.00 75.44 207 MET A CA 1
ATOM 1695 C C . MET A 1 207 ? 2.248 -10.867 9.212 1.00 75.44 207 MET A C 1
ATOM 1697 O O . MET A 1 207 ? 2.856 -11.529 10.057 1.00 75.44 207 MET A O 1
ATOM 1701 N N . PRO A 1 208 ? 2.675 -10.821 7.929 1.00 74.69 208 PRO A N 1
ATOM 1702 C CA . PRO A 1 208 ? 3.904 -11.492 7.503 1.00 74.69 208 PRO A CA 1
ATOM 1703 C C . PRO A 1 208 ? 5.146 -10.986 8.241 1.00 74.69 208 PRO A C 1
ATOM 1705 O O . PRO A 1 208 ? 5.999 -11.792 8.612 1.00 74.69 208 PRO A O 1
ATOM 1708 N N . ALA A 1 209 ? 5.224 -9.677 8.516 1.00 75.31 209 ALA A N 1
ATOM 1709 C CA . ALA A 1 209 ? 6.320 -9.106 9.292 1.00 75.31 209 ALA A CA 1
ATOM 1710 C C . ALA A 1 209 ? 6.363 -9.702 10.708 1.00 75.31 209 ALA A C 1
ATOM 1712 O O . ALA A 1 209 ? 7.402 -10.202 11.129 1.00 75.31 209 ALA A O 1
ATOM 1713 N N . LEU A 1 210 ? 5.232 -9.735 11.423 1.00 75.12 210 LEU A N 1
ATOM 1714 C CA . LEU A 1 210 ? 5.134 -10.323 12.760 1.00 75.12 210 LEU A CA 1
ATOM 1715 C C . LEU A 1 210 ? 5.577 -11.790 12.765 1.00 75.12 210 LEU A C 1
ATOM 1717 O O . LEU A 1 210 ? 6.363 -12.181 13.624 1.00 75.12 210 LEU A O 1
ATOM 1721 N N . ILE A 1 211 ? 5.122 -12.591 11.796 1.00 75.69 211 ILE A N 1
ATOM 1722 C CA . ILE A 1 211 ? 5.528 -13.998 11.671 1.00 75.69 211 ILE A CA 1
ATOM 1723 C C . ILE A 1 211 ? 7.043 -14.100 11.475 1.00 75.69 211 ILE A C 1
ATOM 1725 O O . ILE A 1 211 ? 7.680 -14.935 12.117 1.00 75.69 211 ILE A O 1
ATOM 1729 N N . HIS A 1 212 ? 7.634 -13.249 10.637 1.00 74.62 212 HIS A N 1
ATOM 1730 C CA . HIS A 1 212 ? 9.078 -13.227 10.432 1.00 74.62 212 HIS A CA 1
ATOM 1731 C C . HIS A 1 212 ? 9.826 -12.887 11.727 1.00 74.62 212 HIS A C 1
ATOM 1733 O O . HIS A 1 212 ? 10.568 -13.720 12.241 1.00 74.62 212 HIS A O 1
ATOM 1739 N N . TYR A 1 213 ? 9.542 -11.735 12.341 1.00 72.62 213 TYR A N 1
ATOM 1740 C CA . TYR A 1 213 ? 10.215 -11.308 13.573 1.00 72.62 213 TYR A CA 1
ATOM 1741 C C . TYR A 1 213 ? 9.983 -12.254 14.754 1.00 72.62 213 TYR A C 1
ATOM 1743 O O . TYR A 1 213 ? 10.869 -12.407 15.593 1.00 72.62 213 TYR A O 1
ATOM 1751 N N . SER A 1 214 ? 8.835 -12.936 14.811 1.00 69.31 214 SER A N 1
ATOM 1752 C CA . SER A 1 214 ? 8.574 -13.971 15.817 1.00 69.31 214 SER A CA 1
ATOM 1753 C C . SER A 1 214 ? 9.510 -15.181 15.671 1.00 69.31 214 SER A C 1
ATOM 1755 O O . SER A 1 214 ? 9.928 -15.774 16.667 1.00 69.31 214 SER A O 1
ATOM 1757 N N . LYS A 1 215 ? 9.906 -15.522 14.435 1.00 72.62 215 LYS A N 1
ATOM 1758 C CA . LYS A 1 215 ? 10.858 -16.602 14.137 1.00 72.62 215 LYS A CA 1
ATOM 1759 C C . LYS A 1 215 ? 12.307 -16.175 14.363 1.00 72.62 215 LYS A C 1
ATOM 1761 O O . LYS A 1 215 ? 13.087 -16.991 14.860 1.00 72.62 215 LYS A O 1
ATOM 1766 N N . THR A 1 216 ? 12.657 -14.937 14.009 1.00 69.38 216 THR A N 1
ATOM 1767 C CA . THR A 1 216 ? 14.023 -14.399 14.131 1.00 69.38 216 THR A CA 1
ATOM 1768 C C . THR A 1 216 ? 14.354 -13.970 15.567 1.00 69.38 216 THR A C 1
ATOM 1770 O O . THR A 1 216 ? 15.511 -14.033 15.966 1.00 69.38 216 THR A O 1
ATOM 1773 N N . GLY A 1 217 ? 13.348 -13.602 16.375 1.00 62.31 217 GLY A N 1
ATOM 1774 C CA . GLY A 1 217 ? 13.523 -13.223 17.784 1.00 62.31 217 GLY A CA 1
ATOM 1775 C C . GLY A 1 217 ? 14.158 -11.841 17.995 1.00 62.31 217 GLY A C 1
ATOM 1776 O O . GLY A 1 217 ? 14.790 -11.616 19.023 1.00 62.31 217 GLY A O 1
ATOM 1777 N N . ASP A 1 218 ? 14.016 -10.931 17.027 1.00 67.81 218 ASP A N 1
ATOM 1778 C CA . ASP A 1 218 ? 14.618 -9.588 17.046 1.00 67.81 218 ASP A CA 1
ATOM 1779 C C . ASP A 1 218 ? 13.923 -8.664 18.076 1.00 67.81 218 ASP A C 1
ATOM 1781 O O . ASP A 1 218 ? 12.706 -8.718 18.272 1.00 67.81 218 ASP A O 1
ATOM 1785 N N . GLU A 1 219 ? 14.678 -7.756 18.699 1.00 66.81 219 GLU A N 1
ATOM 1786 C CA . GLU A 1 219 ? 14.196 -6.781 19.696 1.00 66.81 219 GLU A CA 1
ATOM 1787 C C . GLU A 1 219 ? 13.141 -5.816 19.112 1.00 66.81 219 GLU A C 1
ATOM 1789 O O . GLU A 1 219 ? 12.227 -5.338 19.801 1.00 66.81 219 GLU A O 1
ATOM 1794 N N . ARG A 1 220 ? 13.206 -5.616 17.790 1.00 68.06 220 ARG A N 1
ATOM 1795 C CA . ARG A 1 220 ? 12.280 -4.811 16.974 1.00 68.06 220 ARG A CA 1
ATOM 1796 C C . ARG A 1 220 ? 10.858 -5.370 16.886 1.00 68.06 220 ARG A C 1
ATOM 1798 O O . ARG A 1 220 ? 9.940 -4.649 16.492 1.00 68.06 220 ARG A O 1
ATOM 1805 N N . LEU A 1 221 ? 10.632 -6.603 17.348 1.00 71.44 221 LEU A N 1
ATOM 1806 C CA . LEU A 1 221 ? 9.291 -7.162 17.544 1.00 71.44 221 LEU A CA 1
ATOM 1807 C C . LEU A 1 221 ? 8.417 -6.246 18.421 1.00 71.44 221 LEU A C 1
ATOM 1809 O O . LEU A 1 221 ? 7.228 -6.078 18.160 1.00 71.44 221 LEU A O 1
ATOM 1813 N N . SER A 1 222 ? 9.015 -5.606 19.430 1.00 68.00 222 SER A N 1
ATOM 1814 C CA . SER A 1 222 ? 8.316 -4.698 20.348 1.00 68.00 222 SER A CA 1
ATOM 1815 C C . SER A 1 222 ? 7.718 -3.467 19.648 1.00 68.00 222 SER A C 1
ATOM 1817 O O . SER A 1 222 ? 6.614 -3.036 19.988 1.00 68.00 222 SER A O 1
ATOM 1819 N N . GLN A 1 223 ? 8.409 -2.917 18.648 1.00 72.62 223 GLN A N 1
ATOM 1820 C CA . GLN A 1 223 ? 7.950 -1.761 17.872 1.00 72.62 223 GLN A CA 1
ATOM 1821 C C . GLN A 1 223 ? 6.816 -2.146 16.920 1.00 72.62 223 GLN A C 1
ATOM 1823 O O . GLN A 1 223 ? 5.830 -1.420 16.813 1.00 72.62 223 GLN A O 1
ATOM 1828 N N . ILE A 1 224 ? 6.900 -3.328 16.307 1.00 73.81 224 ILE A N 1
ATOM 1829 C CA . ILE A 1 224 ? 5.842 -3.851 15.435 1.00 73.81 224 ILE A CA 1
ATOM 1830 C C . ILE A 1 224 ? 4.581 -4.170 16.230 1.00 73.81 224 ILE A C 1
ATOM 1832 O O . ILE A 1 224 ? 3.490 -3.811 15.800 1.00 73.81 224 ILE A O 1
ATOM 1836 N N . LEU A 1 225 ? 4.708 -4.759 17.422 1.00 71.75 225 LEU A N 1
ATOM 1837 C CA . LEU A 1 225 ? 3.565 -4.997 18.305 1.00 71.75 225 LEU A CA 1
ATOM 1838 C C . LEU A 1 225 ? 2.874 -3.689 18.719 1.00 71.75 225 LEU A C 1
ATOM 1840 O O . LEU A 1 225 ? 1.646 -3.636 18.730 1.00 71.75 225 LEU A O 1
ATOM 1844 N N . LYS A 1 226 ? 3.636 -2.616 18.982 1.00 74.69 226 LYS A N 1
ATOM 1845 C CA . LYS A 1 226 ? 3.076 -1.276 19.241 1.00 74.69 226 LYS A CA 1
ATOM 1846 C C . LYS A 1 226 ? 2.356 -0.704 18.016 1.00 74.69 226 LYS A C 1
ATOM 1848 O O . LYS A 1 226 ? 1.266 -0.156 18.162 1.00 74.69 226 LYS A O 1
ATOM 1853 N N . ALA A 1 227 ? 2.926 -0.851 16.819 1.00 71.88 227 ALA A N 1
ATOM 1854 C CA . ALA A 1 227 ? 2.290 -0.400 15.580 1.00 71.88 227 ALA A CA 1
ATOM 1855 C C . ALA A 1 227 ? 0.986 -1.171 15.296 1.00 71.88 227 ALA A C 1
ATOM 1857 O O . ALA A 1 227 ? -0.041 -0.566 14.992 1.00 71.88 227 ALA A O 1
ATOM 1858 N N . ILE A 1 228 ? 0.990 -2.493 15.486 1.00 73.31 228 ILE A N 1
ATOM 1859 C CA . ILE A 1 228 ? -0.200 -3.348 15.359 1.00 73.31 228 ILE A CA 1
ATOM 1860 C C . ILE A 1 228 ? -1.283 -2.933 16.360 1.00 73.31 228 ILE A C 1
ATOM 1862 O O . ILE A 1 228 ? -2.456 -2.853 15.995 1.00 73.31 228 ILE A O 1
ATOM 1866 N N . GLU A 1 229 ? -0.899 -2.652 17.610 1.00 69.38 229 GLU A N 1
ATOM 1867 C CA . GLU A 1 229 ? -1.819 -2.189 18.652 1.00 69.38 229 GLU A CA 1
ATOM 1868 C C . GLU A 1 229 ? -2.455 -0.842 18.291 1.00 69.38 229 GLU A C 1
ATOM 1870 O O . GLU A 1 229 ? -3.665 -0.671 18.444 1.00 69.38 229 GLU A O 1
ATOM 1875 N N . HIS A 1 230 ? -1.658 0.098 17.775 1.00 69.12 230 HIS A N 1
ATOM 1876 C CA . HIS A 1 230 ? -2.132 1.417 17.363 1.00 69.12 230 HIS A CA 1
ATOM 1877 C C . HIS A 1 230 ? -3.130 1.329 16.205 1.00 69.12 230 HIS A C 1
ATOM 1879 O O . HIS A 1 230 ? -4.186 1.959 16.238 1.00 69.12 230 HIS A O 1
ATOM 1885 N N . HIS A 1 231 ? -2.823 0.514 15.197 1.00 65.75 231 HIS A N 1
ATOM 1886 C CA . HIS A 1 231 ? -3.667 0.389 14.015 1.00 65.75 231 HIS A CA 1
ATOM 1887 C C . HIS A 1 231 ? -4.843 -0.595 14.190 1.00 65.75 231 HIS A C 1
ATOM 1889 O O . HIS A 1 231 ? -5.672 -0.690 13.290 1.00 65.75 231 HIS A O 1
ATOM 1895 N N . LYS A 1 232 ? -4.942 -1.313 15.326 1.00 64.81 232 LYS A N 1
ATOM 1896 C CA . LYS A 1 232 ? -6.012 -2.288 15.656 1.00 64.81 232 LYS A CA 1
ATOM 1897 C C . LYS A 1 232 ? -6.288 -3.333 14.564 1.00 64.81 232 LYS A C 1
ATOM 1899 O O . LYS A 1 232 ? -7.405 -3.808 14.410 1.00 64.81 232 LYS A O 1
ATOM 1904 N N . ILE A 1 233 ? -5.265 -3.702 13.804 1.00 63.22 233 ILE A N 1
ATOM 1905 C CA . ILE A 1 233 ? -5.429 -4.477 12.564 1.00 63.22 233 ILE A CA 1
ATOM 1906 C C . ILE A 1 233 ? -5.644 -5.959 12.861 1.00 63.22 233 ILE A C 1
ATOM 1908 O O . ILE A 1 233 ? -6.348 -6.664 12.142 1.00 63.22 233 ILE A O 1
ATOM 1912 N N . ILE A 1 234 ? -4.966 -6.448 13.898 1.00 67.31 234 ILE A N 1
ATOM 1913 C CA . ILE A 1 234 ? -4.871 -7.873 14.184 1.00 67.31 234 ILE A CA 1
ATOM 1914 C C . ILE A 1 234 ? -5.516 -8.121 15.543 1.00 67.31 234 ILE A C 1
ATOM 1916 O O . ILE A 1 234 ? -5.080 -7.523 16.535 1.00 67.31 234 ILE A O 1
ATOM 1920 N N . PRO A 1 235 ? -6.507 -9.030 15.622 1.00 70.31 235 PRO A N 1
ATOM 1921 C CA . PRO A 1 235 ? -7.044 -9.476 16.890 1.00 70.31 235 PRO A CA 1
ATOM 1922 C C . PRO A 1 235 ? -5.903 -9.978 17.786 1.00 70.31 235 PRO A C 1
ATOM 1924 O O . PRO A 1 235 ? -5.140 -10.858 17.373 1.00 70.31 235 PRO A O 1
ATOM 1927 N N . PRO A 1 236 ? -5.784 -9.477 19.022 1.00 68.50 236 PRO A N 1
ATOM 1928 C CA . PRO A 1 236 ? -4.685 -9.822 19.925 1.00 68.50 236 PRO A CA 1
ATOM 1929 C C . PRO A 1 236 ? -4.530 -11.329 20.162 1.00 68.50 236 PRO A C 1
ATOM 1931 O O . PRO A 1 236 ? -3.425 -11.821 20.357 1.00 68.50 236 PRO A O 1
ATOM 1934 N N . MET A 1 237 ? -5.617 -12.097 20.055 1.00 70.44 237 MET A N 1
ATOM 1935 C CA . MET A 1 237 ? -5.581 -13.563 20.133 1.00 70.44 237 MET A CA 1
ATOM 1936 C C . MET A 1 237 ? -4.787 -14.212 18.994 1.00 70.44 237 MET A C 1
ATOM 1938 O O . MET A 1 237 ? -4.069 -15.185 19.217 1.00 70.44 237 MET A O 1
ATOM 1942 N N . VAL A 1 238 ? -4.874 -13.665 17.779 1.00 73.19 238 VAL A N 1
ATOM 1943 C CA . VAL A 1 238 ? -4.106 -14.151 16.624 1.00 73.19 238 VAL A CA 1
ATOM 1944 C C . VAL A 1 238 ? -2.624 -13.845 16.822 1.00 73.19 238 VAL A C 1
ATOM 1946 O O . VAL A 1 238 ? -1.789 -14.717 16.590 1.00 73.19 238 VAL A O 1
ATOM 1949 N N . VAL A 1 239 ? -2.301 -12.652 17.334 1.00 74.38 239 VAL A N 1
ATOM 1950 C CA . VAL A 1 239 ? -0.927 -12.269 17.701 1.00 74.38 239 VAL A CA 1
ATOM 1951 C C . VAL A 1 239 ? -0.350 -13.255 18.718 1.00 74.38 239 VAL A C 1
ATOM 1953 O O . VAL A 1 239 ? 0.737 -13.785 18.509 1.00 74.38 239 VAL A O 1
ATOM 1956 N N . ILE A 1 240 ? -1.096 -13.564 19.784 1.00 71.50 240 ILE A N 1
ATOM 1957 C CA . ILE A 1 240 ? -0.671 -14.525 20.811 1.00 71.50 240 ILE A CA 1
ATOM 1958 C C . ILE A 1 240 ? -0.454 -15.914 20.211 1.00 71.50 240 ILE A C 1
ATOM 1960 O O . ILE A 1 240 ? 0.564 -16.537 20.494 1.00 71.50 240 ILE A O 1
ATOM 1964 N N . LYS A 1 241 ? -1.366 -16.395 19.359 1.00 74.06 241 LYS A N 1
ATOM 1965 C CA . LYS A 1 241 ? -1.228 -17.711 18.725 1.00 74.06 241 LYS A CA 1
ATOM 1966 C C . LYS A 1 241 ? 0.040 -17.805 17.870 1.00 74.06 241 LYS A C 1
ATOM 1968 O O . LYS A 1 241 ? 0.784 -18.769 18.013 1.00 74.06 241 LYS A O 1
ATOM 1973 N N . ILE A 1 242 ? 0.318 -16.788 17.051 1.00 73.19 242 ILE A N 1
ATOM 1974 C CA . ILE A 1 242 ? 1.536 -16.723 16.224 1.00 73.19 242 ILE A CA 1
ATOM 1975 C C . ILE A 1 242 ? 2.787 -16.750 17.108 1.00 73.19 242 ILE A C 1
ATOM 1977 O O . ILE A 1 242 ? 3.715 -17.510 16.843 1.00 73.19 242 ILE A O 1
ATOM 1981 N N . LEU A 1 243 ? 2.791 -15.967 18.191 1.00 71.38 243 LEU A N 1
ATOM 1982 C CA . LEU A 1 243 ? 3.916 -15.904 19.124 1.00 71.38 243 LEU A CA 1
ATOM 1983 C C . LEU A 1 243 ? 4.139 -17.229 19.868 1.00 71.38 243 LEU A C 1
ATOM 1985 O O . LEU A 1 243 ? 5.286 -17.624 20.072 1.00 71.38 243 LEU A O 1
ATOM 1989 N N . LEU A 1 244 ? 3.064 -17.930 20.244 1.00 70.69 244 LEU A N 1
ATOM 1990 C CA . LEU A 1 244 ? 3.125 -19.246 20.889 1.00 70.69 244 LEU A CA 1
ATOM 1991 C C . LEU A 1 244 ? 3.648 -20.339 19.947 1.00 70.69 244 LEU A C 1
ATOM 1993 O O . LEU A 1 244 ? 4.338 -21.255 20.393 1.00 70.69 244 LEU A O 1
ATOM 1997 N N . GLU A 1 245 ? 3.341 -20.253 18.651 1.00 73.19 245 GLU A N 1
ATOM 1998 C CA . GLU A 1 245 ? 3.855 -21.186 17.642 1.00 73.19 245 GLU A CA 1
ATOM 1999 C C . GLU A 1 245 ? 5.367 -20.996 17.400 1.00 73.19 245 GLU A C 1
ATOM 2001 O O . GLU A 1 245 ? 6.094 -21.957 17.123 1.00 73.19 245 GLU A O 1
ATOM 2006 N N . SER A 1 246 ? 5.882 -19.775 17.562 1.00 63.59 246 SER A N 1
ATOM 2007 C CA . SER A 1 246 ? 7.297 -19.444 17.379 1.00 63.59 246 SER A CA 1
ATOM 2008 C C . SER A 1 246 ? 8.129 -19.610 18.663 1.00 63.59 246 SER A C 1
ATOM 2010 O O . SER A 1 246 ? 8.209 -18.720 19.503 1.00 63.59 246 SER A O 1
ATOM 2012 N N . LYS A 1 247 ? 8.859 -20.727 18.787 1.00 60.50 247 LYS A N 1
ATOM 2013 C CA . LYS A 1 247 ? 9.713 -21.073 19.953 1.00 60.50 247 LYS A CA 1
ATOM 2014 C C . LYS A 1 247 ? 10.907 -20.131 20.237 1.00 60.50 247 LYS A C 1
ATOM 2016 O O . LYS A 1 247 ? 11.679 -20.411 21.150 1.00 60.50 247 LYS A O 1
ATOM 2021 N N . ARG A 1 248 ? 11.114 -19.075 19.440 1.00 62.25 248 ARG A N 1
ATOM 2022 C CA . ARG A 1 248 ? 12.275 -18.161 19.519 1.00 62.25 248 ARG A CA 1
ATOM 2023 C C . ARG A 1 248 ? 11.929 -16.718 19.889 1.00 62.25 248 ARG A C 1
ATOM 2025 O O . ARG A 1 248 ? 12.845 -15.944 20.150 1.00 62.25 248 ARG A O 1
ATOM 2032 N N . ALA A 1 249 ? 10.649 -16.355 19.948 1.00 61.81 249 ALA A N 1
ATOM 2033 C CA . ALA A 1 249 ? 10.255 -15.031 20.410 1.00 61.81 249 ALA A CA 1
ATOM 2034 C C . ALA A 1 249 ? 10.595 -14.888 21.904 1.00 61.81 249 ALA A C 1
ATOM 2036 O O . ALA A 1 249 ? 10.187 -15.709 22.729 1.00 61.81 249 ALA A O 1
ATOM 2037 N N . SER A 1 250 ? 11.363 -13.859 22.267 1.00 58.81 250 SER A N 1
ATOM 2038 C CA . SER A 1 250 ? 11.717 -13.624 23.663 1.00 58.81 250 SER A CA 1
ATOM 2039 C C . SER A 1 250 ? 10.475 -13.158 24.434 1.00 58.81 250 SER A C 1
ATOM 2041 O O . SER A 1 250 ? 9.844 -12.146 24.121 1.00 58.81 250 SER A O 1
ATOM 2043 N N . LEU A 1 251 ? 10.106 -13.905 25.480 1.00 59.16 251 LEU A N 1
ATOM 2044 C CA . LEU A 1 251 ? 8.958 -13.586 26.339 1.00 59.16 251 LEU A CA 1
ATOM 2045 C C . LEU A 1 251 ? 9.058 -12.168 26.935 1.00 59.16 251 LEU A C 1
ATOM 2047 O O . LEU A 1 251 ? 8.036 -11.555 27.223 1.00 59.16 251 LEU A O 1
ATOM 2051 N N . GLY A 1 252 ? 10.273 -11.624 27.077 1.00 64.38 252 GLY A N 1
ATOM 2052 C CA . GLY A 1 252 ? 10.518 -10.261 27.555 1.00 64.38 252 GLY A CA 1
ATOM 2053 C C . GLY A 1 252 ? 9.866 -9.180 26.688 1.00 64.38 252 GLY A C 1
ATOM 2054 O O . GLY A 1 252 ? 9.156 -8.331 27.223 1.00 64.38 252 GLY A O 1
ATOM 2055 N N . SER A 1 253 ? 10.022 -9.249 25.362 1.00 64.31 253 SER A N 1
ATOM 2056 C CA . SER A 1 253 ? 9.445 -8.264 24.431 1.00 64.31 253 SER A CA 1
ATOM 2057 C C . SER A 1 253 ? 7.920 -8.369 24.330 1.00 64.31 253 SER A C 1
ATOM 2059 O O . SER A 1 253 ? 7.240 -7.386 24.040 1.00 64.31 253 SER A O 1
ATOM 2061 N N . VAL A 1 254 ? 7.372 -9.557 24.597 1.00 67.50 254 VAL A N 1
ATOM 2062 C CA . VAL A 1 254 ? 5.931 -9.839 24.527 1.00 67.50 254 VAL A CA 1
ATOM 2063 C C . VAL A 1 254 ? 5.226 -9.548 25.856 1.00 67.50 254 VAL A C 1
ATOM 2065 O O . VAL A 1 254 ? 4.069 -9.132 25.854 1.00 67.50 254 VAL A O 1
ATOM 2068 N N . LYS A 1 255 ? 5.905 -9.710 26.999 1.00 71.81 255 LYS A N 1
ATOM 2069 C CA . LYS A 1 255 ? 5.325 -9.504 28.336 1.00 71.81 255 LYS A CA 1
ATOM 2070 C C . LYS A 1 255 ? 4.742 -8.104 28.494 1.00 71.81 255 LYS A C 1
ATOM 2072 O O . LYS A 1 255 ? 3.632 -7.971 28.992 1.00 71.81 255 LYS A O 1
ATOM 2077 N N . GLU A 1 256 ? 5.454 -7.070 28.052 1.00 74.06 256 GLU A N 1
ATOM 2078 C CA . GLU A 1 256 ? 4.967 -5.688 28.158 1.00 74.06 256 GLU A CA 1
ATOM 2079 C C . GLU A 1 256 ? 3.714 -5.454 27.298 1.00 74.06 256 GLU A C 1
ATOM 2081 O O . GLU A 1 256 ? 2.774 -4.789 27.732 1.00 74.06 256 GLU A O 1
ATOM 2086 N N . TYR A 1 257 ? 3.669 -6.048 26.100 1.00 74.12 257 TYR A N 1
ATOM 2087 C CA . TYR A 1 257 ? 2.487 -6.025 25.239 1.00 74.12 257 TYR A CA 1
ATOM 2088 C C . TYR A 1 257 ? 1.297 -6.741 25.897 1.00 74.12 257 TYR A C 1
ATOM 2090 O O . TYR A 1 257 ? 0.210 -6.174 25.971 1.00 74.12 257 TYR A O 1
ATOM 2098 N N . LEU A 1 258 ? 1.511 -7.940 26.449 1.00 73.75 258 LEU A N 1
ATOM 2099 C CA . LEU A 1 258 ? 0.466 -8.705 27.133 1.00 73.75 258 LEU A CA 1
ATOM 2100 C C . LEU A 1 258 ? -0.061 -7.995 28.378 1.00 73.75 258 LEU A C 1
ATOM 2102 O O . LEU A 1 258 ? -1.268 -7.965 28.576 1.00 73.75 258 LEU A O 1
ATOM 2106 N N . VAL A 1 259 ? 0.811 -7.406 29.199 1.00 81.44 259 VAL A N 1
ATOM 2107 C CA . VAL A 1 259 ? 0.394 -6.681 30.410 1.00 81.44 259 VAL A CA 1
ATOM 2108 C C . VAL A 1 259 ? -0.453 -5.462 30.048 1.00 81.44 259 VAL A C 1
ATOM 2110 O O . VAL A 1 259 ? -1.523 -5.285 30.624 1.00 81.44 259 VAL A O 1
ATOM 2113 N N . ARG A 1 260 ? -0.037 -4.657 29.056 1.00 80.19 260 ARG A N 1
ATOM 2114 C CA . ARG A 1 260 ? -0.857 -3.531 28.572 1.00 80.19 260 ARG A CA 1
ATOM 2115 C C . ARG A 1 260 ? -2.197 -3.996 28.014 1.00 80.19 260 ARG A C 1
ATOM 2117 O O . ARG A 1 260 ? -3.220 -3.369 28.275 1.00 80.19 260 ARG A O 1
ATOM 2124 N N . PHE A 1 261 ? -2.190 -5.077 27.240 1.00 77.56 261 PHE A N 1
ATOM 2125 C CA . PHE A 1 261 ? -3.396 -5.597 26.616 1.00 77.56 261 PHE A CA 1
ATOM 2126 C C . PHE A 1 261 ? -4.388 -6.160 27.642 1.00 77.56 261 PHE A C 1
ATOM 2128 O O . PHE A 1 261 ? -5.567 -5.816 27.601 1.00 77.56 261 PHE A O 1
ATOM 2135 N N . LEU A 1 262 ? -3.911 -6.982 28.580 1.00 80.00 262 LEU A N 1
ATOM 2136 C CA . LEU A 1 262 ? -4.729 -7.536 29.657 1.00 80.00 262 LEU A CA 1
ATOM 2137 C C . LEU A 1 262 ? -5.272 -6.432 30.569 1.00 80.00 262 LEU A C 1
ATOM 2139 O O . LEU A 1 262 ? -6.442 -6.495 30.925 1.00 80.00 262 LEU A O 1
ATOM 2143 N N . GLY A 1 263 ? -4.475 -5.398 30.863 1.00 84.69 263 GLY A N 1
ATOM 2144 C CA . GLY A 1 263 ? -4.942 -4.220 31.600 1.00 84.69 263 GLY A CA 1
ATOM 2145 C C . GLY A 1 263 ? -6.109 -3.526 30.895 1.00 84.69 263 GLY A C 1
ATOM 2146 O O . GLY A 1 263 ? -7.181 -3.400 31.469 1.00 84.69 263 GLY A O 1
ATOM 2147 N N . LYS A 1 264 ? -5.964 -3.205 29.602 1.00 81.94 264 LYS A N 1
ATOM 2148 C CA . LYS A 1 264 ? -7.053 -2.598 28.812 1.00 81.94 264 LYS A CA 1
ATOM 2149 C C . LYS A 1 264 ? -8.304 -3.471 28.722 1.00 81.94 264 LYS A C 1
ATOM 2151 O O . LYS A 1 264 ? -9.409 -2.944 28.631 1.00 81.94 264 LYS A O 1
ATOM 2156 N N . LEU A 1 265 ? -8.146 -4.794 28.656 1.00 80.56 265 LEU A N 1
ATOM 2157 C CA . LEU A 1 265 ? -9.288 -5.707 28.689 1.00 80.56 265 LEU A CA 1
ATOM 2158 C C . LEU A 1 265 ? -9.984 -5.671 30.047 1.00 80.56 265 LEU A C 1
ATOM 2160 O O . LEU A 1 265 ? -11.207 -5.631 30.081 1.00 80.56 265 LEU A O 1
ATOM 2164 N N . GLN A 1 266 ? -9.221 -5.669 31.137 1.00 86.25 266 GLN A N 1
ATOM 2165 C CA . GLN A 1 266 ? -9.764 -5.609 32.487 1.00 86.25 266 GLN A CA 1
ATOM 2166 C C . GLN A 1 266 ? -10.495 -4.287 32.745 1.00 86.25 266 GLN A C 1
ATOM 2168 O O . GLN A 1 266 ? -11.603 -4.318 33.270 1.00 86.25 266 GLN A O 1
ATOM 2173 N N . ASP A 1 267 ? -9.942 -3.161 32.287 1.00 87.44 267 ASP A N 1
ATOM 2174 C CA . ASP A 1 267 ? -10.596 -1.850 32.372 1.00 87.44 267 ASP A CA 1
ATOM 2175 C C . ASP A 1 267 ? -11.935 -1.850 31.620 1.00 87.44 267 ASP A C 1
ATOM 2177 O O . ASP A 1 267 ? -12.953 -1.432 32.158 1.00 87.44 267 ASP A O 1
ATOM 2181 N N . LYS A 1 268 ? -11.978 -2.417 30.405 1.00 83.94 268 LYS A N 1
ATOM 2182 C CA . LYS A 1 268 ? -13.230 -2.550 29.640 1.00 83.94 268 LYS A CA 1
ATOM 2183 C C . LYS A 1 268 ? -14.261 -3.451 30.312 1.00 83.94 268 LYS A C 1
ATOM 2185 O O . LYS A 1 268 ? -15.455 -3.210 30.168 1.00 83.94 268 LYS A O 1
ATOM 2190 N N . VAL A 1 269 ? -13.819 -4.524 30.967 1.00 87.81 269 VAL A N 1
ATOM 2191 C CA . VAL A 1 269 ? -14.721 -5.396 31.729 1.00 87.81 269 VAL A CA 1
ATOM 2192 C C . VAL A 1 269 ? -15.312 -4.614 32.898 1.00 87.81 269 VAL A C 1
ATOM 2194 O O . VAL A 1 269 ? -16.526 -4.632 33.054 1.00 87.81 269 VAL A O 1
ATOM 2197 N N . LEU A 1 270 ? -14.488 -3.862 33.632 1.00 92.94 270 LEU A N 1
ATOM 2198 C CA . LEU A 1 270 ? -14.942 -3.033 34.747 1.00 92.94 270 LEU A CA 1
ATOM 2199 C C . LEU A 1 270 ? -15.910 -1.927 34.291 1.00 92.94 270 LEU A C 1
ATOM 2201 O O . LEU A 1 270 ? -16.948 -1.729 34.912 1.00 92.94 270 LEU A O 1
ATOM 2205 N N . ASP A 1 271 ? -15.613 -1.235 33.189 1.00 89.88 271 ASP A N 1
ATOM 2206 C CA . ASP A 1 271 ? -16.504 -0.213 32.625 1.00 89.88 271 ASP A CA 1
ATOM 2207 C C . ASP A 1 271 ? -17.861 -0.807 32.221 1.00 89.88 271 ASP A C 1
ATOM 2209 O O . ASP A 1 271 ? -18.908 -0.211 32.481 1.00 89.88 271 ASP A O 1
ATOM 2213 N N . ASN A 1 272 ? -17.857 -2.002 31.624 1.00 86.12 272 ASN A N 1
ATOM 2214 C CA . ASN A 1 272 ? -19.086 -2.709 31.276 1.00 86.12 272 ASN A CA 1
ATOM 2215 C C . ASN A 1 272 ? -19.862 -3.161 32.520 1.00 86.12 272 ASN A C 1
ATOM 2217 O O . ASN A 1 272 ? -21.083 -3.052 32.526 1.00 86.12 272 ASN A O 1
ATOM 2221 N N . GLU A 1 273 ? -19.189 -3.655 33.562 1.00 93.19 273 GLU A N 1
ATOM 2222 C CA . GLU A 1 273 ? -19.823 -4.021 34.837 1.00 93.19 273 GLU A CA 1
ATOM 2223 C C . GLU A 1 273 ? -20.483 -2.801 35.494 1.00 93.19 273 GLU A C 1
ATOM 2225 O O . GLU A 1 273 ? -21.664 -2.857 35.833 1.00 93.19 273 GLU A O 1
ATOM 2230 N N . ASN A 1 274 ? -19.779 -1.666 35.552 1.00 92.75 274 ASN A N 1
ATOM 2231 C CA . ASN A 1 274 ? -20.322 -0.409 36.070 1.00 92.75 274 ASN A CA 1
ATOM 2232 C C . ASN A 1 274 ? -21.542 0.071 35.266 1.00 92.75 274 ASN A C 1
ATOM 2234 O O . ASN A 1 274 ? -22.530 0.520 35.845 1.00 92.75 274 ASN A O 1
ATOM 2238 N N . ALA A 1 275 ? -21.495 -0.030 33.933 1.00 88.81 275 ALA A N 1
ATOM 2239 C CA . ALA A 1 275 ? -22.627 0.325 33.080 1.00 88.81 275 ALA A CA 1
ATOM 2240 C C . ALA A 1 275 ? -23.822 -0.615 33.297 1.00 88.81 275 ALA A C 1
ATOM 2242 O O . ALA A 1 275 ? -24.963 -0.163 33.343 1.00 88.81 275 ALA A O 1
ATOM 2243 N N . ILE A 1 276 ? -23.573 -1.918 33.461 1.00 90.00 276 ILE A N 1
ATOM 2244 C CA . ILE A 1 276 ? -24.617 -2.903 33.757 1.00 90.00 276 ILE A CA 1
ATOM 2245 C C . ILE A 1 276 ? -25.301 -2.577 35.084 1.00 90.00 276 ILE A C 1
ATOM 2247 O O . ILE A 1 276 ? -26.527 -2.621 35.144 1.00 90.00 276 ILE A O 1
ATOM 2251 N N . ASP A 1 277 ? -24.542 -2.258 36.130 1.00 93.69 277 ASP A N 1
ATOM 2252 C CA . ASP A 1 277 ? -25.122 -1.947 37.436 1.00 93.69 277 ASP A CA 1
ATOM 2253 C C . ASP A 1 277 ? -25.913 -0.632 37.406 1.00 93.69 277 ASP A C 1
ATOM 2255 O O . ASP A 1 277 ? -27.051 -0.612 37.866 1.00 93.69 277 ASP A O 1
ATOM 2259 N N . HIS A 1 278 ? -25.414 0.402 36.719 1.00 92.50 278 HIS A N 1
ATOM 2260 C CA . HIS A 1 278 ? -26.184 1.629 36.474 1.00 92.50 278 HIS A CA 1
ATOM 2261 C C . HIS A 1 278 ? -27.508 1.351 35.746 1.00 92.50 278 HIS A C 1
ATOM 2263 O O . HIS A 1 278 ? -28.559 1.849 36.141 1.00 92.50 278 HIS A O 1
ATOM 2269 N N . TYR A 1 279 ? -27.492 0.539 34.682 1.00 85.56 279 TYR A N 1
ATOM 2270 C CA . TYR A 1 279 ? -28.718 0.208 33.953 1.00 85.56 279 TYR A CA 1
ATOM 2271 C C . TYR A 1 279 ? -29.681 -0.663 34.766 1.00 85.56 279 TYR A C 1
ATOM 2273 O O . TYR A 1 279 ? -30.892 -0.564 34.566 1.00 85.56 279 TYR A O 1
ATOM 2281 N N . LYS A 1 280 ? -29.185 -1.516 35.673 1.00 91.69 280 LYS A N 1
ATOM 2282 C CA . LYS A 1 280 ? -30.043 -2.271 36.599 1.00 91.69 280 LYS A CA 1
ATOM 2283 C C . LYS A 1 280 ? -30.747 -1.339 37.577 1.00 91.69 280 LYS A C 1
ATOM 2285 O O . LYS A 1 280 ? -31.955 -1.482 37.734 1.00 91.69 280 LYS A O 1
ATOM 2290 N N . ASP A 1 281 ? -30.014 -0.402 38.172 1.00 92.56 281 ASP A N 1
ATOM 2291 C CA . ASP A 1 281 ? -30.563 0.566 39.123 1.00 92.56 281 ASP A CA 1
ATOM 2292 C C . ASP A 1 281 ? -31.631 1.441 38.446 1.00 92.56 281 ASP A C 1
ATOM 2294 O O . ASP A 1 281 ? -32.761 1.515 38.927 1.00 92.56 281 ASP A O 1
ATOM 2298 N N . ASP A 1 282 ? -31.340 1.986 37.258 1.00 87.56 282 ASP A N 1
ATOM 2299 C CA . ASP A 1 282 ? -32.318 2.749 36.466 1.00 87.56 282 ASP A CA 1
ATOM 2300 C C . ASP A 1 282 ? -33.565 1.917 36.119 1.00 87.56 282 ASP A C 1
ATOM 2302 O O . ASP A 1 282 ? -34.692 2.420 36.125 1.00 87.56 282 ASP A O 1
ATOM 2306 N N . THR A 1 283 ? -33.379 0.634 35.790 1.00 87.00 283 THR A N 1
ATOM 2307 C CA . THR A 1 283 ? -34.495 -0.262 35.454 1.00 87.00 283 THR A CA 1
ATOM 2308 C C . THR A 1 283 ? -35.374 -0.523 36.672 1.00 87.00 283 THR A C 1
ATOM 2310 O O . THR A 1 283 ? -36.597 -0.579 36.534 1.00 87.00 283 THR A O 1
ATOM 2313 N N . GLU A 1 284 ? -3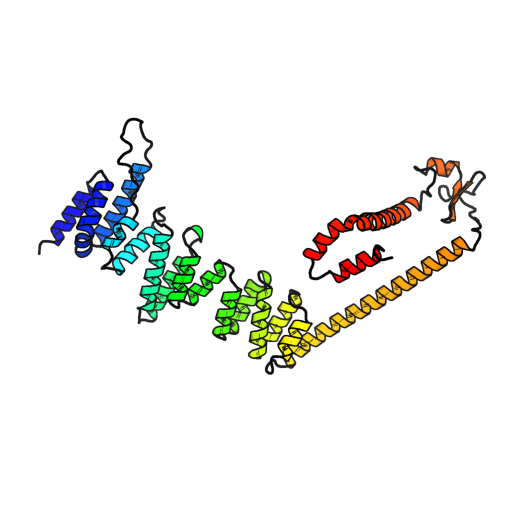4.779 -0.680 37.852 1.00 91.69 284 GLU A N 1
ATOM 2314 C CA . GLU A 1 284 ? -35.517 -0.896 39.093 1.00 91.69 284 GLU A CA 1
ATOM 2315 C C . GLU A 1 284 ? -36.289 0.361 39.512 1.00 91.69 284 GLU A C 1
ATOM 2317 O O . GLU A 1 284 ? -37.482 0.274 39.799 1.00 91.69 284 GLU A O 1
ATOM 2322 N N . ASP A 1 285 ? -35.674 1.542 39.402 1.00 87.25 285 ASP A N 1
ATOM 2323 C CA . ASP A 1 285 ? -36.338 2.835 39.602 1.00 87.25 285 ASP A CA 1
ATOM 2324 C C . ASP A 1 285 ? -37.557 3.004 38.680 1.00 87.25 285 ASP A C 1
ATOM 2326 O O . ASP A 1 285 ? -38.618 3.491 39.086 1.00 87.25 285 ASP A O 1
ATOM 2330 N N . VAL A 1 286 ? -37.423 2.607 37.411 1.00 84.75 286 VAL A N 1
ATOM 2331 C CA . VAL A 1 286 ? -38.528 2.651 36.444 1.00 84.75 286 VAL A CA 1
ATOM 2332 C C . VAL A 1 286 ? -39.618 1.643 36.808 1.00 84.75 286 VAL A C 1
ATOM 2334 O O . VAL A 1 286 ? -40.795 2.002 36.762 1.00 84.75 286 VAL A O 1
ATOM 2337 N N . ARG A 1 287 ? -39.266 0.413 37.204 1.00 85.81 287 ARG A N 1
ATOM 2338 C CA . ARG A 1 287 ? -40.245 -0.594 37.653 1.00 85.81 287 ARG A CA 1
ATOM 2339 C C . ARG A 1 287 ? -41.023 -0.128 38.872 1.00 85.81 287 ARG A C 1
ATOM 2341 O O . ARG A 1 287 ? -42.246 -0.236 38.869 1.00 85.81 287 ARG A O 1
ATOM 2348 N N . GLN A 1 288 ? -40.345 0.455 39.856 1.00 86.44 288 GLN A N 1
ATOM 2349 C CA . GLN A 1 288 ? -40.999 0.984 41.045 1.00 86.44 288 GLN A CA 1
ATOM 2350 C C . GLN A 1 288 ? -42.001 2.091 40.683 1.00 86.44 288 GLN A C 1
ATOM 2352 O O . GLN A 1 288 ? -43.134 2.075 41.157 1.00 86.44 288 GLN A O 1
ATOM 2357 N N . ARG A 1 289 ? -41.637 3.013 39.778 1.00 80.75 289 ARG A N 1
ATOM 2358 C CA . ARG A 1 289 ? -42.568 4.049 39.290 1.00 80.75 289 ARG A CA 1
ATOM 2359 C C . ARG A 1 289 ? -43.786 3.452 38.580 1.00 80.75 289 ARG A C 1
ATOM 2361 O O . ARG A 1 289 ? -44.885 3.973 38.739 1.00 80.75 289 ARG A O 1
ATOM 2368 N N . ILE A 1 290 ? -43.611 2.380 37.804 1.00 83.44 290 ILE A N 1
ATOM 2369 C CA . ILE A 1 290 ? -44.727 1.676 37.150 1.00 83.44 290 ILE A CA 1
ATOM 2370 C C . ILE A 1 290 ? -45.659 1.063 38.203 1.00 83.44 290 ILE A C 1
ATOM 2372 O O . ILE A 1 290 ? -46.865 1.292 38.140 1.00 83.44 290 ILE A O 1
ATOM 2376 N N . GLU A 1 291 ? -45.118 0.358 39.201 1.00 83.31 291 GLU A N 1
ATOM 2377 C CA . GLU A 1 291 ? -45.921 -0.231 40.281 1.00 83.31 291 GLU A CA 1
ATOM 2378 C C . GLU A 1 291 ? -46.675 0.828 41.099 1.00 83.31 291 GLU A C 1
ATOM 2380 O O . GLU A 1 291 ? -47.834 0.612 41.464 1.00 83.31 291 GLU A O 1
ATOM 2385 N N . GLU A 1 292 ? -46.052 1.982 41.356 1.00 81.06 292 GLU A N 1
ATOM 2386 C CA . GLU A 1 292 ? -46.694 3.128 42.007 1.00 81.06 292 GLU A CA 1
ATOM 2387 C C . GLU A 1 292 ? -47.864 3.672 41.171 1.00 81.06 292 GLU A C 1
ATOM 2389 O O . GLU A 1 292 ? -48.933 3.943 41.722 1.00 81.06 292 GLU A O 1
ATOM 2394 N N . PHE A 1 293 ? -47.711 3.795 39.847 1.00 76.12 293 PHE A N 1
ATOM 2395 C CA . PHE A 1 293 ? -48.794 4.249 38.966 1.00 76.12 293 PHE A CA 1
ATOM 2396 C C . PHE A 1 293 ? -49.932 3.230 38.817 1.00 76.12 293 PHE A C 1
ATOM 2398 O O . PHE A 1 293 ? -51.087 3.637 38.697 1.00 76.12 293 PHE A O 1
ATOM 2405 N N . GLU A 1 294 ? -49.637 1.928 38.818 1.00 75.75 294 GLU A N 1
ATOM 2406 C CA . GLU A 1 294 ? -50.652 0.877 38.670 1.00 75.75 294 GLU A CA 1
ATOM 2407 C C . GLU A 1 294 ? -51.451 0.639 39.958 1.00 75.75 294 GLU A C 1
ATOM 2409 O O . GLU A 1 294 ? -52.670 0.459 39.909 1.00 75.75 294 GLU A O 1
ATOM 2414 N N . ASN A 1 295 ? -50.786 0.649 41.118 1.00 72.94 295 ASN A N 1
ATOM 2415 C CA . ASN A 1 295 ? -51.387 0.201 42.376 1.00 72.94 295 ASN A CA 1
ATOM 2416 C C . ASN A 1 295 ? -51.818 1.334 43.311 1.00 72.94 295 ASN A C 1
ATOM 2418 O O . ASN A 1 295 ? -52.461 1.058 44.329 1.00 72.94 295 ASN A O 1
ATOM 2422 N N . HIS A 1 296 ? -51.437 2.591 43.063 1.00 63.84 296 HIS A N 1
ATOM 2423 C CA . HIS A 1 296 ? -51.775 3.711 43.948 1.00 63.84 296 HIS A CA 1
ATOM 2424 C C . HIS A 1 296 ? -52.607 4.771 43.218 1.00 63.84 296 HIS A C 1
ATOM 2426 O O . HIS A 1 296 ? -52.275 5.238 42.133 1.00 63.84 296 HIS A O 1
ATOM 2432 N N . GLN A 1 297 ? -53.706 5.205 43.844 1.00 57.75 297 GLN A N 1
ATOM 2433 C CA . GLN A 1 297 ? -54.500 6.325 43.342 1.00 57.75 297 GLN A CA 1
ATOM 2434 C C . GLN A 1 297 ? -53.688 7.619 43.509 1.00 57.75 297 GLN A C 1
ATOM 2436 O O . GLN A 1 297 ? -53.443 8.063 44.632 1.00 57.75 297 GLN A O 1
ATOM 2441 N N . THR A 1 298 ? -53.262 8.237 42.406 1.00 60.12 298 THR A N 1
ATOM 2442 C CA . THR A 1 298 ? -52.484 9.483 42.437 1.00 60.12 298 THR A CA 1
ATOM 2443 C C . THR A 1 298 ? -53.321 10.620 43.032 1.00 60.12 298 THR A C 1
ATOM 2445 O O . THR A 1 298 ? -54.214 11.164 42.379 1.00 60.12 298 THR A O 1
ATOM 2448 N N . VAL A 1 299 ? -53.057 10.997 44.288 1.00 62.28 299 VAL A N 1
ATOM 2449 C CA . VAL A 1 299 ? -53.742 12.124 44.938 1.00 62.28 299 VAL A CA 1
ATOM 2450 C C . VAL A 1 299 ? -53.075 13.428 44.510 1.00 62.28 299 VAL A C 1
ATOM 2452 O O . VAL A 1 299 ? -52.014 13.796 45.016 1.00 62.28 299 VAL A O 1
ATOM 2455 N N . PHE A 1 300 ? -53.714 14.166 43.605 1.00 62.19 300 PHE A N 1
ATOM 2456 C CA . PHE A 1 300 ? -53.255 15.493 43.205 1.00 62.19 300 PHE A CA 1
ATOM 2457 C C . PHE A 1 300 ? -53.453 16.489 44.360 1.00 62.19 300 PHE A C 1
ATOM 2459 O O . PHE A 1 300 ? -54.561 16.953 44.614 1.00 62.19 300 PHE A O 1
ATOM 2466 N N . LYS A 1 301 ? -52.364 16.844 45.059 1.00 59.59 301 LYS A N 1
ATOM 2467 C CA . LYS A 1 301 ? -52.323 17.956 46.033 1.00 59.59 301 LYS A CA 1
ATOM 2468 C C . LYS A 1 301 ? -51.564 19.221 45.571 1.00 59.59 301 LYS A C 1
ATOM 2470 O O . LYS A 1 301 ? -50.929 19.861 46.412 1.00 59.59 301 LYS A O 1
ATOM 2475 N N . PRO A 1 302 ? -51.556 19.629 44.290 1.00 61.12 302 PRO A N 1
ATOM 2476 C CA . PRO A 1 302 ? -50.946 20.897 43.922 1.00 61.12 302 PRO A CA 1
ATOM 2477 C C . PRO A 1 302 ? -51.873 22.046 44.315 1.00 61.12 302 PRO A C 1
ATOM 2479 O O . PRO A 1 302 ? -53.009 22.144 43.863 1.00 61.12 302 PRO A O 1
ATOM 2482 N N . SER A 1 303 ? -51.368 22.929 45.172 1.00 66.69 303 SER A N 1
ATOM 2483 C CA . SER A 1 303 ? -52.059 24.146 45.604 1.00 66.69 303 SER A CA 1
ATOM 2484 C C . SER A 1 303 ? -51.781 25.344 44.695 1.00 66.69 303 SER A C 1
ATOM 2486 O O . SER A 1 303 ? -52.414 26.382 44.866 1.00 66.69 303 SER A O 1
ATOM 2488 N N . LYS A 1 304 ? -50.852 25.223 43.733 1.00 77.69 304 LYS A N 1
ATOM 2489 C CA . LYS A 1 304 ? -50.414 26.307 42.842 1.00 77.69 304 LYS A CA 1
ATOM 2490 C C . LYS A 1 304 ? -50.3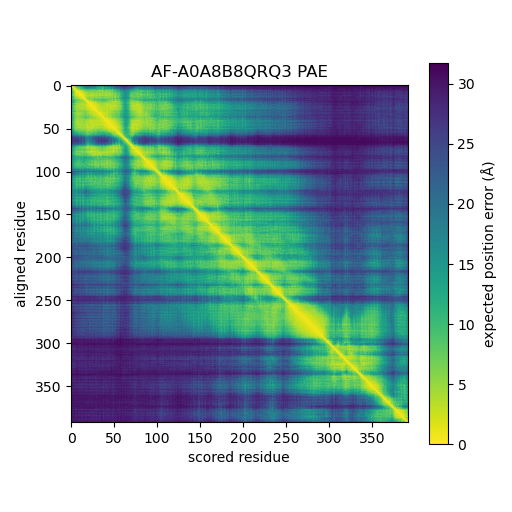25 25.874 41.382 1.00 77.69 304 LYS A C 1
ATOM 2492 O O . LYS A 1 304 ? -49.917 24.752 41.092 1.00 77.69 304 LYS A O 1
ATOM 2497 N N . CYS A 1 305 ? -50.658 26.788 40.477 1.00 79.50 305 CYS A N 1
ATOM 2498 C CA . CYS A 1 305 ? -50.568 26.585 39.035 1.00 79.50 305 CYS A CA 1
ATOM 2499 C C . CYS A 1 305 ? -49.110 26.646 38.557 1.00 79.50 305 CYS A C 1
ATOM 2501 O O . CYS A 1 305 ? -48.400 27.606 38.848 1.00 79.50 305 CYS A O 1
ATOM 2503 N N . SER A 1 306 ? -48.661 25.667 37.770 1.00 77.75 306 SER A N 1
ATOM 2504 C CA . SER A 1 306 ? -47.274 25.595 37.285 1.00 77.75 306 SER A CA 1
ATOM 2505 C C . SER A 1 306 ? -46.922 26.660 36.229 1.00 77.75 306 SER A C 1
ATOM 2507 O O . SER A 1 306 ? -45.741 26.871 35.970 1.00 77.75 306 SER A O 1
ATOM 2509 N N . ALA A 1 307 ? -47.910 27.352 35.639 1.00 75.81 307 ALA A N 1
ATOM 2510 C CA . ALA A 1 307 ? -47.690 28.431 34.663 1.00 75.81 307 ALA A CA 1
ATOM 2511 C C . ALA A 1 307 ? -47.631 29.832 35.301 1.00 75.81 307 ALA A C 1
ATOM 2513 O O . ALA A 1 307 ? -46.758 30.625 34.963 1.00 75.81 307 ALA A O 1
ATOM 2514 N N . CYS A 1 308 ? -48.543 30.147 36.228 1.00 76.31 308 CYS A N 1
ATOM 2515 C CA . CYS A 1 308 ? -48.657 31.483 36.832 1.00 76.31 308 CYS A CA 1
ATOM 2516 C C . CYS A 1 308 ? -48.288 31.535 38.325 1.00 76.31 308 CYS A C 1
ATOM 2518 O O . CYS A 1 308 ? -48.279 32.618 38.906 1.00 76.31 308 CYS A O 1
ATOM 2520 N N . GLN A 1 309 ? -47.977 30.391 38.950 1.00 78.19 309 GLN A N 1
ATOM 2521 C CA . GLN A 1 309 ? -47.569 30.241 40.359 1.00 78.19 309 GLN A CA 1
ATOM 2522 C C . GLN A 1 309 ? -48.596 30.725 41.404 1.00 78.19 309 GLN A C 1
ATOM 2524 O O . GLN A 1 309 ? -48.318 30.679 42.606 1.00 78.19 309 GLN A O 1
ATOM 2529 N N . SER A 1 310 ? -49.790 31.152 40.983 1.00 76.75 310 SER A N 1
ATOM 2530 C CA . SER A 1 310 ? -50.889 31.521 41.876 1.00 76.75 310 SER A CA 1
ATOM 2531 C C . SER A 1 310 ? -51.648 30.292 42.375 1.00 76.75 310 SER A C 1
ATOM 2533 O O . SER A 1 310 ? -51.498 29.189 41.838 1.00 76.75 310 SER A O 1
ATOM 2535 N N . VAL A 1 311 ? -52.444 30.482 43.433 1.00 78.25 311 VAL A N 1
ATOM 2536 C CA . VAL A 1 311 ? -53.283 29.422 44.006 1.00 78.25 311 VAL A CA 1
ATOM 2537 C C . VAL A 1 311 ? -54.219 28.873 42.926 1.00 78.25 311 VAL A C 1
ATOM 2539 O O . VAL A 1 311 ? -54.760 29.626 42.116 1.00 78.25 311 VAL A O 1
ATOM 2542 N N . LEU A 1 312 ? -54.339 27.548 42.867 1.00 75.69 312 LEU A N 1
ATOM 2543 C CA . LEU A 1 312 ? -55.212 26.871 41.911 1.00 75.69 312 LEU A CA 1
ATOM 2544 C C . LEU A 1 312 ? -56.680 27.137 42.260 1.00 75.69 312 LEU A C 1
ATOM 2546 O O . LEU A 1 312 ? -57.136 26.770 43.339 1.00 75.69 312 LEU A O 1
ATOM 2550 N N . ASP A 1 313 ? -57.398 27.732 41.310 1.00 74.50 313 ASP A N 1
ATOM 2551 C CA . ASP A 1 313 ? -58.836 27.980 41.373 1.00 74.50 313 ASP A CA 1
ATOM 2552 C C . ASP A 1 313 ? -59.543 27.070 40.358 1.00 74.50 313 ASP A C 1
ATOM 2554 O O . ASP A 1 313 ? -58.993 26.752 39.298 1.00 74.50 313 ASP A O 1
ATOM 2558 N N . LEU A 1 314 ? -60.766 26.642 40.675 1.00 72.56 314 LEU A N 1
ATOM 2559 C CA . LEU A 1 314 ? -61.583 25.822 39.777 1.00 72.56 314 LEU A CA 1
ATOM 2560 C C . LEU A 1 314 ? -62.099 26.686 38.608 1.00 72.56 314 LEU A C 1
ATOM 2562 O O . LEU A 1 314 ? -62.604 27.781 38.868 1.00 72.56 314 LEU A O 1
ATOM 2566 N N . PRO A 1 315 ? -62.055 26.219 37.343 1.00 77.44 315 PRO A N 1
ATOM 2567 C CA . PRO A 1 315 ? -61.657 24.885 36.869 1.00 77.44 315 PRO A CA 1
ATOM 2568 C C . PRO A 1 315 ? -60.143 24.713 36.613 1.00 77.44 315 PRO A C 1
ATOM 2570 O O . PRO A 1 315 ? -59.485 25.568 36.011 1.00 77.44 315 PRO A O 1
ATOM 2573 N N . SER A 1 316 ? -59.603 23.555 37.009 1.00 77.88 316 SER A N 1
ATOM 2574 C CA . SER A 1 316 ? -58.186 23.182 36.884 1.00 77.88 316 SER A CA 1
ATOM 2575 C C . SER A 1 316 ? -57.978 21.887 36.092 1.00 77.88 316 SER A C 1
ATOM 2577 O O . SER A 1 316 ? -58.809 20.982 36.122 1.00 77.88 316 SER A O 1
ATOM 2579 N N . VAL A 1 317 ? -56.841 21.796 35.399 1.00 79.56 317 VAL A N 1
ATOM 2580 C CA . VAL A 1 317 ? -56.384 20.610 34.658 1.00 79.56 317 VAL A CA 1
ATOM 2581 C C . VAL A 1 317 ? -55.180 20.019 35.389 1.00 79.56 317 VAL A C 1
ATOM 2583 O O . VAL A 1 317 ? -54.223 20.736 35.695 1.00 79.56 317 VAL A O 1
ATOM 2586 N N . HIS A 1 318 ? -55.231 18.717 35.670 1.00 78.31 318 HIS A N 1
ATOM 2587 C CA . HIS A 1 318 ? -54.195 17.977 36.390 1.00 78.31 318 HIS A CA 1
ATOM 2588 C C . HIS A 1 318 ? -53.623 16.879 35.490 1.00 78.31 318 HIS A C 1
ATOM 2590 O O . HIS A 1 318 ? -54.380 16.115 34.895 1.00 78.31 318 HIS A O 1
ATOM 2596 N N . PHE A 1 319 ? -52.296 16.788 35.410 1.00 76.94 319 PHE A N 1
ATOM 2597 C CA . PHE A 1 319 ? -51.593 15.752 34.652 1.00 76.94 319 PHE A CA 1
ATOM 2598 C C . PHE A 1 319 ? -50.958 14.725 35.590 1.00 76.94 319 PHE A C 1
ATOM 2600 O O . PHE A 1 319 ? -50.484 15.086 36.666 1.00 76.94 319 PHE A O 1
ATOM 2607 N N . LEU A 1 320 ? -50.852 13.465 35.149 1.00 73.88 320 LEU A N 1
ATOM 2608 C CA . LEU A 1 320 ? -50.200 12.377 35.903 1.00 73.88 320 LEU A CA 1
ATOM 2609 C C . LEU A 1 320 ? -48.716 12.642 36.201 1.00 73.88 320 LEU A C 1
ATOM 2611 O O . LEU A 1 320 ? -48.178 12.106 37.162 1.00 73.88 320 LEU A O 1
ATOM 2615 N N . CYS A 1 321 ? -48.078 13.555 35.464 1.00 73.44 321 CYS A N 1
ATOM 2616 C CA . CYS A 1 321 ? -46.749 14.077 35.784 1.00 73.44 321 CYS A CA 1
ATOM 2617 C C . CYS A 1 321 ? -46.734 15.035 36.998 1.00 73.44 321 CYS A C 1
ATOM 2619 O O . CYS A 1 321 ? -45.749 15.736 37.210 1.00 73.44 321 CYS A O 1
ATOM 2621 N N . SER A 1 322 ? -47.828 15.116 37.767 1.00 72.94 322 SER A N 1
ATOM 2622 C CA . SER A 1 322 ? -48.056 15.976 38.942 1.00 72.94 322 SER A CA 1
ATOM 2623 C C . SER A 1 322 ? -48.101 17.494 38.692 1.00 72.94 322 SER A C 1
ATOM 2625 O O . SER A 1 322 ? -48.262 18.272 39.633 1.00 72.94 322 SER A O 1
ATOM 2627 N N . HIS A 1 323 ? -48.044 17.938 37.433 1.00 78.31 323 HIS A N 1
ATOM 2628 C CA . HIS A 1 323 ? -48.234 19.345 37.070 1.00 78.31 323 HIS A CA 1
ATOM 2629 C C . HIS A 1 323 ? -49.714 19.708 37.000 1.00 78.31 323 HIS A C 1
ATOM 2631 O O . HIS A 1 323 ? -50.566 18.901 36.619 1.00 78.31 323 HIS A O 1
ATOM 2637 N N . SER A 1 324 ? -50.046 20.933 37.401 1.00 81.50 324 SER A N 1
ATOM 2638 C CA . SER A 1 324 ? -51.431 21.398 37.446 1.00 81.50 324 SER A CA 1
ATOM 2639 C C . SER A 1 324 ? -51.545 22.847 37.035 1.00 81.50 324 SER A C 1
ATOM 2641 O O . SER A 1 324 ? -50.700 23.674 37.375 1.00 81.50 324 SER A O 1
ATOM 2643 N N . TYR A 1 325 ? -52.603 23.142 36.293 1.00 80.94 325 TYR A N 1
ATOM 2644 C CA . TYR A 1 325 ? -52.800 24.422 35.633 1.00 80.94 325 TYR A CA 1
ATOM 2645 C C . TYR A 1 325 ? -54.247 24.881 35.796 1.00 80.94 325 TYR A C 1
ATOM 2647 O O . TYR A 1 325 ? -55.161 24.058 35.834 1.00 80.94 325 TYR A O 1
ATOM 2655 N N . HIS A 1 326 ? -54.485 26.193 35.849 1.00 83.69 326 HIS A N 1
ATOM 2656 C CA . HIS A 1 326 ? -55.833 26.715 35.598 1.00 83.69 326 HIS A CA 1
ATOM 2657 C C . HIS A 1 326 ? -56.221 26.398 34.157 1.00 83.69 326 HIS A C 1
ATOM 2659 O O . HIS A 1 326 ? -55.376 26.507 33.268 1.00 83.69 326 HIS A O 1
ATOM 2665 N N . GLN A 1 327 ? -57.492 26.094 33.901 1.00 78.25 327 GLN A N 1
ATOM 2666 C CA . GLN A 1 327 ? -57.968 25.798 32.548 1.00 78.25 327 GLN A CA 1
ATOM 2667 C C . GLN A 1 327 ? -57.618 26.924 31.553 1.00 78.25 327 GLN A C 1
ATOM 2669 O O . GLN A 1 327 ? -57.158 26.665 30.446 1.00 78.25 327 GLN A O 1
ATOM 2674 N N . ASN A 1 328 ? -57.732 28.186 31.978 1.00 76.25 328 ASN A N 1
ATOM 2675 C CA . ASN A 1 328 ? -57.384 29.340 31.146 1.00 76.25 328 ASN A CA 1
ATOM 2676 C C . ASN A 1 328 ? -55.864 29.522 30.959 1.00 76.25 328 ASN A C 1
ATOM 2678 O O . ASN A 1 328 ? -55.406 29.959 29.907 1.00 76.25 328 ASN A O 1
ATOM 2682 N N . CYS A 1 329 ? -55.058 29.186 31.970 1.00 75.56 329 CYS A N 1
ATOM 2683 C CA . CYS A 1 329 ? -53.600 29.213 31.838 1.00 75.56 329 CYS A CA 1
ATOM 2684 C C . CYS A 1 329 ? -53.105 28.088 30.929 1.00 75.56 329 CYS A C 1
ATOM 2686 O O . CYS A 1 329 ? -52.158 28.303 30.186 1.00 75.56 329 CYS A O 1
ATOM 2688 N N . PHE A 1 330 ? -53.756 26.926 30.958 1.00 75.88 330 PHE A N 1
ATOM 2689 C CA . PHE A 1 330 ? -53.464 25.820 30.059 1.00 75.88 330 PHE A CA 1
ATOM 2690 C C . PHE A 1 330 ? -53.726 26.221 28.603 1.00 75.88 330 PHE A C 1
ATOM 2692 O O . PHE A 1 330 ? -52.771 26.281 27.840 1.00 75.88 330 PHE A O 1
ATOM 2699 N N . TYR A 1 331 ? -54.946 26.647 28.250 1.00 74.31 331 TYR A N 1
ATOM 2700 C CA . TYR A 1 331 ? -55.281 27.015 26.863 1.00 74.31 331 TYR A CA 1
ATOM 2701 C C . TYR A 1 331 ? -54.417 28.137 26.270 1.00 74.31 331 TYR A C 1
ATOM 2703 O O . TYR A 1 331 ? -54.200 28.164 25.064 1.00 74.31 331 TYR A O 1
ATOM 2711 N N . ASN A 1 332 ? -53.910 29.055 27.099 1.00 72.69 332 ASN A N 1
ATOM 2712 C CA . ASN A 1 332 ? -53.042 30.139 26.632 1.00 72.69 332 ASN A CA 1
ATOM 2713 C C . ASN A 1 332 ? -51.564 29.731 26.484 1.00 72.69 332 ASN A C 1
ATOM 2715 O O . ASN A 1 332 ? -50.834 30.391 25.750 1.00 72.69 332 ASN A O 1
ATOM 2719 N N . TYR A 1 333 ? -51.108 28.687 27.188 1.00 66.38 333 TYR A N 1
ATOM 2720 C CA . TYR A 1 333 ? -49.706 28.241 27.181 1.00 66.38 333 TYR A CA 1
ATOM 2721 C C . TYR A 1 333 ? -49.470 26.942 26.397 1.00 66.38 333 TYR A C 1
ATOM 2723 O O . TYR A 1 333 ? -48.342 26.695 25.974 1.00 66.38 333 TYR A O 1
ATOM 2731 N N . SER A 1 334 ? -50.487 26.099 26.206 1.00 62.94 334 SER A N 1
ATOM 2732 C CA . SER A 1 334 ? -50.385 24.846 25.454 1.00 62.94 334 SER A CA 1
ATOM 2733 C C . SER A 1 334 ? -50.775 25.050 23.988 1.00 62.94 334 SER A C 1
ATOM 2735 O O . SER A 1 334 ? -51.883 25.495 23.702 1.00 62.94 334 SER A O 1
ATOM 2737 N N . ALA A 1 335 ? -49.900 24.674 23.052 1.00 61.34 335 ALA A N 1
ATOM 2738 C CA . ALA A 1 335 ? -50.233 24.637 21.622 1.00 61.34 335 ALA A CA 1
ATOM 2739 C C . ALA A 1 335 ? -51.106 23.418 21.241 1.00 61.34 335 ALA A C 1
ATOM 2741 O O . ALA A 1 335 ? -51.853 23.474 20.266 1.00 61.34 335 ALA A O 1
ATOM 2742 N N . GLU A 1 336 ? -51.041 22.337 22.025 1.00 61.84 336 GLU A N 1
ATOM 2743 C CA . GLU A 1 336 ? -51.787 21.083 21.849 1.00 61.84 336 GLU A CA 1
ATOM 2744 C C . GLU A 1 336 ? -52.613 20.796 23.113 1.00 61.84 336 GLU A C 1
ATOM 2746 O O . GLU A 1 336 ? -52.137 20.996 24.228 1.00 61.84 336 GLU A O 1
ATOM 2751 N N . HIS A 1 337 ? -53.870 20.375 22.942 1.00 59.03 337 HIS A N 1
ATOM 2752 C CA . HIS A 1 337 ? -54.897 20.416 23.996 1.00 59.03 337 HIS A CA 1
ATOM 2753 C C . HIS A 1 337 ? -54.806 19.281 25.033 1.00 59.03 337 HIS A C 1
ATOM 2755 O O . HIS A 1 337 ? -55.537 19.324 26.019 1.00 59.03 337 HIS A O 1
ATOM 2761 N N . ASP A 1 338 ? -53.887 18.325 24.861 1.00 67.38 338 ASP A N 1
ATOM 2762 C CA . ASP A 1 338 ? -53.828 17.098 25.672 1.00 67.38 338 ASP A CA 1
ATOM 2763 C C . ASP A 1 338 ? -52.457 16.845 26.334 1.00 67.38 338 ASP A C 1
ATOM 2765 O O . ASP A 1 338 ? -52.273 15.840 27.020 1.00 67.38 338 ASP A O 1
ATOM 2769 N N . GLU A 1 339 ? -51.483 17.751 26.180 1.00 72.88 339 GLU A N 1
ATOM 2770 C CA . GLU A 1 339 ? -50.106 17.535 26.648 1.00 72.88 339 GLU A CA 1
ATOM 2771 C C . GLU A 1 339 ? -49.654 18.575 27.681 1.00 72.88 339 GLU A C 1
ATOM 2773 O O . GLU A 1 339 ? -49.924 19.770 27.573 1.00 72.88 339 GLU A O 1
ATOM 2778 N N . CYS A 1 340 ? -48.898 18.132 28.690 1.00 77.75 340 CYS A N 1
ATOM 2779 C CA . CYS A 1 340 ? -48.323 19.028 29.691 1.00 77.75 340 CYS A CA 1
ATOM 2780 C C . CYS A 1 340 ? -47.218 19.911 29.060 1.00 77.75 340 CYS A C 1
ATOM 2782 O O . CYS A 1 340 ? -46.188 19.366 28.657 1.00 77.75 340 CYS A O 1
ATOM 2784 N N . PRO A 1 341 ? -47.318 21.258 29.078 1.00 74.69 341 PRO A N 1
ATOM 2785 C CA . PRO A 1 341 ? -46.374 22.154 28.388 1.00 74.69 341 PRO A CA 1
ATOM 2786 C C . PRO A 1 341 ? -44.914 22.062 28.856 1.00 74.69 341 PRO A 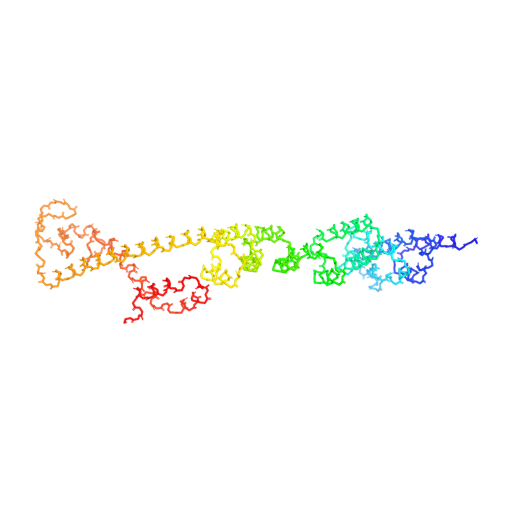C 1
ATOM 2788 O O . PRO A 1 341 ? -44.000 22.423 28.123 1.00 74.69 341 PRO A O 1
ATOM 2791 N N . ILE A 1 342 ? -44.680 21.592 30.084 1.00 75.75 342 ILE A N 1
ATOM 2792 C CA . ILE A 1 342 ? -43.330 21.408 30.640 1.00 75.75 342 ILE A CA 1
ATOM 2793 C C . ILE A 1 342 ? -42.734 20.066 30.192 1.00 75.75 342 ILE A C 1
ATOM 2795 O O . ILE A 1 342 ? -41.590 20.005 29.747 1.00 75.75 342 ILE A O 1
ATOM 2799 N N . CYS A 1 343 ? -43.521 18.993 30.274 1.00 77.00 343 CYS A N 1
ATOM 2800 C CA . CYS A 1 343 ? -43.069 17.629 29.999 1.00 77.00 343 CYS A CA 1
ATOM 2801 C C . CYS A 1 343 ? -43.156 17.252 28.518 1.00 77.00 343 CYS A C 1
ATOM 2803 O O . CYS A 1 343 ? -42.563 16.261 28.115 1.00 77.00 343 CYS A O 1
ATOM 2805 N N . VAL A 1 344 ? -43.861 18.026 27.691 1.00 77.25 344 VAL A N 1
ATOM 2806 C CA . VAL A 1 344 ? -43.990 17.752 26.254 1.00 77.25 344 VAL A CA 1
ATOM 2807 C C . VAL A 1 344 ? -42.634 17.676 25.562 1.00 77.25 344 VAL A C 1
ATOM 2809 O O . VAL A 1 344 ? -42.407 16.789 24.753 1.00 77.25 344 VAL A O 1
ATOM 2812 N N . THR A 1 345 ? -41.689 18.551 25.904 1.00 74.75 345 THR A N 1
ATOM 2813 C CA . THR A 1 345 ? -40.376 18.569 25.241 1.00 74.75 345 THR A CA 1
ATOM 2814 C C . THR A 1 345 ? -39.521 17.356 25.603 1.00 74.75 345 THR A C 1
ATOM 2816 O O . THR A 1 345 ? -38.794 16.846 24.754 1.00 74.75 345 THR A O 1
ATOM 2819 N N . THR A 1 346 ? -39.610 16.873 26.842 1.00 76.75 346 THR A N 1
ATOM 2820 C CA . THR A 1 346 ? -38.906 15.668 27.298 1.00 76.75 346 THR A CA 1
ATOM 2821 C C . THR A 1 346 ? -39.588 14.405 26.792 1.00 76.75 346 THR A C 1
ATOM 2823 O O . THR A 1 346 ? -38.919 13.515 26.283 1.00 76.75 346 THR A O 1
ATOM 2826 N N . ASN A 1 347 ? -40.919 14.354 26.849 1.00 77.06 347 ASN A N 1
ATOM 2827 C CA . ASN A 1 347 ? -41.695 13.208 26.391 1.00 77.06 347 ASN A CA 1
ATOM 2828 C C . ASN A 1 347 ? -41.623 13.061 24.870 1.00 77.06 347 ASN A C 1
ATOM 2830 O O . ASN A 1 347 ? -41.481 11.943 24.402 1.00 77.06 347 ASN A O 1
ATOM 2834 N N . LYS A 1 348 ? -41.633 14.159 24.099 1.00 78.25 348 LYS A N 1
ATOM 2835 C CA . LYS A 1 348 ? -41.421 14.112 22.643 1.00 78.25 348 LYS A CA 1
ATOM 2836 C C . LYS A 1 348 ? -40.038 13.583 22.287 1.00 78.25 348 LYS A C 1
ATOM 2838 O O . LYS A 1 348 ? -39.953 12.728 21.426 1.00 78.25 348 LYS A O 1
ATOM 2843 N N . LYS A 1 349 ? -38.977 13.989 22.994 1.00 77.94 349 LYS A N 1
ATOM 2844 C CA . LYS A 1 349 ? -37.638 13.405 22.786 1.00 77.94 349 LYS A CA 1
ATOM 2845 C C . LYS A 1 349 ? -37.617 11.901 23.056 1.00 77.94 349 LYS A C 1
ATOM 2847 O O . LYS A 1 349 ? -37.109 11.157 22.231 1.00 77.94 349 LYS A O 1
ATOM 2852 N N . LEU A 1 350 ? -38.214 11.457 24.163 1.00 75.12 350 LEU A N 1
ATOM 2853 C CA . LEU A 1 350 ? -38.307 10.031 24.492 1.00 75.12 350 LEU A CA 1
ATOM 2854 C C . LEU A 1 350 ? -39.159 9.258 23.475 1.00 75.12 350 LEU A C 1
ATOM 2856 O O . LEU A 1 350 ? -38.795 8.158 23.080 1.00 75.12 350 LEU A O 1
ATOM 2860 N N . LEU A 1 351 ? -40.276 9.827 23.020 1.00 73.25 351 LEU A N 1
ATOM 2861 C CA . LEU A 1 351 ? -41.141 9.223 22.005 1.00 73.25 351 LEU A CA 1
ATOM 2862 C C . LEU A 1 351 ? -40.483 9.198 20.622 1.00 73.25 351 LEU A C 1
ATOM 2864 O O . LEU A 1 351 ? -40.650 8.217 19.908 1.00 73.25 351 LEU A O 1
ATOM 2868 N N . ASP A 1 352 ? -39.715 10.222 20.252 1.00 76.19 352 ASP A N 1
ATOM 2869 C CA . ASP A 1 352 ? -38.927 10.251 19.016 1.00 76.19 352 ASP A CA 1
ATOM 2870 C C . ASP A 1 352 ? -37.794 9.221 19.073 1.00 76.19 352 ASP A C 1
ATOM 2872 O O . ASP A 1 352 ? -37.542 8.519 18.092 1.00 76.19 352 ASP A O 1
ATOM 2876 N N . GLU A 1 353 ? -37.141 9.073 20.230 1.00 70.75 353 GLU A N 1
ATOM 2877 C CA . GLU A 1 353 ? -36.172 8.007 20.479 1.00 70.75 353 GLU A CA 1
ATOM 2878 C C . GLU A 1 353 ? -36.854 6.641 20.312 1.00 70.75 353 GLU A C 1
ATOM 2880 O O . GLU A 1 353 ? -36.438 5.869 19.447 1.00 70.75 353 GLU A O 1
ATOM 2885 N N . ILE A 1 354 ? -37.957 6.363 21.016 1.00 68.44 354 ILE A N 1
ATOM 2886 C CA . ILE A 1 354 ? -38.727 5.108 20.900 1.00 68.44 354 ILE A CA 1
ATOM 2887 C C . ILE A 1 354 ? -39.215 4.871 19.459 1.00 68.44 354 ILE A C 1
ATOM 2889 O O . ILE A 1 354 ? -39.061 3.775 18.921 1.00 68.44 354 ILE A O 1
ATOM 2893 N N . GLY A 1 355 ? -39.723 5.897 18.781 1.00 66.69 355 GLY A N 1
ATOM 2894 C CA . GLY A 1 355 ? -40.153 5.827 17.384 1.00 66.69 355 GLY A CA 1
ATOM 2895 C C . GLY A 1 355 ? -38.993 5.558 16.421 1.00 66.69 355 GLY A C 1
ATOM 2896 O O . GLY A 1 355 ? -39.148 4.824 15.442 1.00 66.69 355 GLY A O 1
ATOM 2897 N N . SER A 1 356 ? -37.791 6.070 16.705 1.00 64.38 356 SER A N 1
ATOM 2898 C CA . SER A 1 356 ? -36.569 5.715 15.971 1.00 64.38 356 SER A CA 1
ATOM 2899 C C . SER A 1 356 ? -36.164 4.252 16.208 1.00 64.38 356 SER A C 1
ATOM 2901 O O . SER A 1 356 ? -35.724 3.574 15.273 1.00 64.38 356 SER A O 1
ATOM 2903 N N . HIS A 1 357 ? -36.391 3.729 17.421 1.00 61.53 357 HIS A N 1
ATOM 2904 C CA . HIS A 1 357 ? -36.208 2.316 17.758 1.00 61.53 357 HIS A CA 1
ATOM 2905 C C . HIS A 1 357 ? -37.220 1.422 16.996 1.00 61.53 357 HIS A C 1
ATOM 2907 O O . HIS A 1 357 ? -36.833 0.388 16.446 1.00 61.53 357 HIS A O 1
ATOM 2913 N N . GLU A 1 358 ? -38.486 1.832 16.862 1.00 60.75 358 GLU A N 1
ATOM 2914 C CA . GLU A 1 358 ? -39.542 1.091 16.142 1.00 60.75 358 GLU A CA 1
ATOM 2915 C C . GLU A 1 358 ? -39.429 1.162 14.609 1.00 60.75 358 GLU A C 1
ATOM 2917 O O . GLU A 1 358 ? -39.583 0.159 13.906 1.00 60.75 358 GLU A O 1
ATOM 2922 N N . THR A 1 359 ? -39.097 2.327 14.056 1.00 60.03 359 THR A N 1
ATOM 2923 C CA . THR A 1 359 ? -38.830 2.471 12.615 1.00 60.03 359 THR A CA 1
ATOM 2924 C C . THR A 1 359 ? -37.585 1.68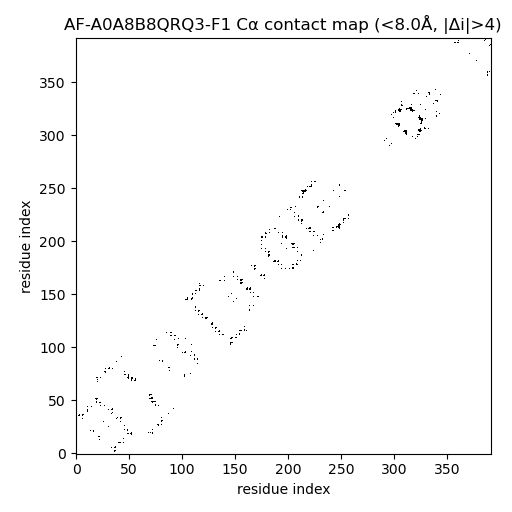4 12.199 1.00 60.03 359 THR A C 1
ATOM 2926 O O . THR A 1 359 ? -37.584 1.063 11.133 1.00 60.03 359 THR A O 1
ATOM 2929 N N . SER A 1 360 ? -36.566 1.594 13.061 1.00 54.66 360 SER A N 1
ATOM 2930 C CA . SER A 1 360 ? -35.394 0.728 12.849 1.00 54.66 360 SER A CA 1
ATOM 2931 C C . SER A 1 360 ? -35.735 -0.768 12.907 1.00 54.66 360 SER A C 1
ATOM 2933 O O . SER A 1 360 ? -35.147 -1.554 12.165 1.00 54.66 360 SER A O 1
ATOM 2935 N N . LYS A 1 361 ? -36.755 -1.158 13.683 1.00 55.16 361 LYS A N 1
ATOM 2936 C CA . LYS A 1 361 ? -37.364 -2.505 13.710 1.00 55.16 361 LYS A CA 1
ATOM 2937 C C . LYS A 1 361 ? -37.926 -2.927 12.342 1.00 55.16 361 LYS A C 1
ATOM 2939 O O . LYS A 1 361 ? -37.771 -4.072 11.929 1.00 55.16 361 LYS A O 1
ATOM 2944 N N . SER A 1 362 ? -38.509 -1.988 11.590 1.00 54.31 362 SER A N 1
ATOM 2945 C CA . SER A 1 362 ? -38.973 -2.212 10.205 1.00 54.31 362 SER A CA 1
ATOM 2946 C C . SER A 1 362 ? -37.839 -2.224 9.158 1.00 54.31 362 SER A C 1
ATOM 2948 O O . SER A 1 362 ? -38.039 -2.588 7.999 1.00 54.31 362 SER A O 1
ATOM 2950 N N . GLY A 1 363 ? -36.621 -1.857 9.571 1.00 55.16 363 GLY A N 1
ATOM 2951 C CA . GLY A 1 363 ? -35.426 -1.704 8.745 1.00 55.16 363 GLY A CA 1
ATOM 2952 C C . GLY A 1 363 ? -34.570 -2.962 8.587 1.00 55.16 363 GLY A C 1
ATOM 2953 O O . GLY A 1 363 ? -33.374 -2.826 8.332 1.00 55.16 363 GLY A O 1
ATOM 2954 N N . ILE A 1 364 ? -35.143 -4.170 8.688 1.00 56.59 364 ILE A N 1
ATOM 2955 C CA . ILE A 1 364 ? -34.434 -5.451 8.458 1.00 56.59 364 ILE A CA 1
ATOM 2956 C C . ILE A 1 364 ? -33.627 -5.418 7.138 1.00 56.59 364 ILE A C 1
ATOM 2958 O O . ILE A 1 364 ? -32.495 -5.889 7.082 1.00 56.59 364 ILE A O 1
ATOM 2962 N N . ASN A 1 365 ? -34.140 -4.736 6.108 1.00 55.34 365 ASN A N 1
ATOM 2963 C CA . ASN A 1 365 ? -33.470 -4.585 4.808 1.00 55.34 365 ASN A CA 1
ATOM 2964 C C . ASN A 1 365 ? -32.257 -3.626 4.799 1.00 55.34 365 ASN A C 1
ATOM 2966 O O . ASN A 1 365 ? -31.426 -3.705 3.895 1.00 55.34 365 ASN A O 1
ATOM 2970 N N . LYS A 1 366 ? -32.135 -2.698 5.760 1.00 56.22 366 LYS A N 1
ATOM 2971 C CA . LYS A 1 366 ? -30.931 -1.852 5.912 1.00 56.22 366 LYS A CA 1
ATOM 2972 C C . LYS A 1 366 ? -29.824 -2.588 6.674 1.00 56.22 366 LYS A C 1
ATOM 2974 O O . LYS A 1 366 ? -28.651 -2.399 6.365 1.00 56.22 366 LYS A O 1
ATOM 2979 N N . LEU A 1 367 ? -30.211 -3.457 7.605 1.00 54.00 367 LEU A N 1
ATOM 2980 C CA . LEU A 1 367 ? -29.311 -4.210 8.481 1.00 54.00 367 LEU A CA 1
ATOM 2981 C C . LEU A 1 367 ? -28.519 -5.294 7.742 1.00 54.00 367 LEU A C 1
ATOM 2983 O O . LEU A 1 367 ? -27.346 -5.491 8.044 1.00 54.00 367 LEU A O 1
ATOM 2987 N N . ASP A 1 368 ? -29.105 -5.920 6.718 1.00 56.66 368 ASP A N 1
ATOM 2988 C CA . ASP A 1 368 ? -28.410 -6.916 5.888 1.00 56.66 368 ASP A CA 1
ATOM 2989 C C . ASP A 1 368 ? -27.166 -6.314 5.194 1.00 56.66 368 ASP A C 1
ATOM 2991 O O . ASP A 1 368 ? -26.113 -6.944 5.094 1.00 56.66 368 ASP A O 1
ATOM 2995 N N . ARG A 1 369 ? -27.230 -5.023 4.823 1.00 55.84 369 ARG A N 1
ATOM 2996 C CA . ARG A 1 369 ? -26.081 -4.289 4.262 1.00 55.84 369 ARG A CA 1
ATOM 2997 C C . ARG A 1 369 ? -25.026 -3.950 5.318 1.00 55.84 369 ARG A C 1
ATOM 2999 O O . ARG A 1 369 ? -23.837 -4.041 5.016 1.00 55.84 369 ARG A O 1
ATOM 3006 N N . GLU A 1 370 ? -25.421 -3.590 6.539 1.00 54.91 370 GLU A N 1
ATOM 3007 C CA . GLU A 1 370 ? -24.468 -3.274 7.616 1.00 54.91 370 GLU A CA 1
ATOM 3008 C C . GLU A 1 370 ? -23.712 -4.513 8.112 1.00 54.91 370 GLU A C 1
ATOM 3010 O O . GLU A 1 370 ? -22.496 -4.440 8.293 1.00 54.91 370 GLU A O 1
ATOM 3015 N N . PHE A 1 371 ? -24.373 -5.671 8.223 1.00 54.66 371 PHE A N 1
ATOM 3016 C CA . PHE A 1 371 ? -23.699 -6.933 8.557 1.00 54.66 371 PHE A CA 1
ATOM 3017 C C . PHE A 1 371 ? -22.693 -7.371 7.490 1.00 54.66 371 PHE A C 1
ATOM 3019 O O . PHE A 1 371 ? -21.636 -7.906 7.826 1.00 54.66 371 PHE A O 1
ATOM 3026 N N . THR A 1 372 ? -22.970 -7.115 6.207 1.00 55.12 372 THR A N 1
ATOM 3027 C CA . THR A 1 372 ? -22.000 -7.416 5.142 1.00 55.12 372 THR A CA 1
ATOM 3028 C C . THR A 1 372 ? -20.778 -6.493 5.127 1.00 55.12 372 THR A C 1
ATOM 3030 O O . THR A 1 372 ? -19.746 -6.880 4.578 1.00 55.12 372 THR A O 1
ATOM 3033 N N . LEU A 1 373 ? -20.858 -5.299 5.728 1.00 53.12 373 LEU A N 1
ATOM 3034 C CA . LEU A 1 373 ? -19.796 -4.285 5.676 1.00 53.12 373 LEU A CA 1
ATOM 3035 C C . LEU A 1 373 ? -18.983 -4.165 6.977 1.00 53.12 373 LEU A C 1
ATOM 3037 O O . LEU A 1 373 ? -17.783 -3.902 6.908 1.00 53.12 373 LEU A O 1
ATOM 3041 N N . ALA A 1 374 ? -19.582 -4.385 8.150 1.00 49.03 374 ALA A N 1
ATOM 3042 C CA . ALA A 1 374 ? -18.923 -4.185 9.442 1.00 49.03 374 ALA A CA 1
ATOM 3043 C C . ALA A 1 374 ? -18.497 -5.517 10.086 1.00 49.03 374 ALA A C 1
ATOM 3045 O O . ALA A 1 374 ? -19.232 -6.115 10.869 1.00 49.03 374 ALA A O 1
ATOM 3046 N N . LYS A 1 375 ? -17.277 -5.985 9.788 1.00 53.53 375 LYS A N 1
ATOM 3047 C CA . LYS A 1 375 ? -16.704 -7.193 10.421 1.00 53.53 375 LYS A CA 1
ATOM 3048 C C . LYS A 1 375 ? -16.315 -7.010 11.897 1.00 53.53 375 LYS A C 1
ATOM 3050 O O . LYS A 1 375 ? -16.249 -8.010 12.605 1.00 53.53 375 LYS A O 1
ATOM 3055 N N . ASP A 1 376 ? -16.106 -5.777 12.363 1.00 48.78 376 ASP A N 1
ATOM 3056 C CA . ASP A 1 376 ? -15.497 -5.519 13.682 1.00 48.78 376 ASP A CA 1
ATOM 3057 C C . ASP A 1 376 ? -16.477 -5.077 14.785 1.00 48.78 376 ASP A C 1
ATOM 3059 O O . ASP A 1 376 ? -16.119 -5.117 15.958 1.00 48.78 376 ASP A O 1
ATOM 3063 N N . ASP A 1 377 ? -17.723 -4.728 14.445 1.00 57.59 377 ASP A N 1
ATOM 3064 C CA . ASP A 1 377 ? -18.738 -4.248 15.404 1.00 57.59 377 ASP A CA 1
ATOM 3065 C C . ASP A 1 377 ? -20.046 -5.055 15.361 1.00 57.59 377 ASP A C 1
ATOM 3067 O O . ASP A 1 377 ? -21.073 -4.635 15.891 1.00 57.59 377 ASP A O 1
ATOM 3071 N N . ALA A 1 378 ? -20.018 -6.257 14.776 1.00 61.06 378 ALA A N 1
ATOM 3072 C CA . ALA A 1 378 ? -21.198 -7.114 14.651 1.00 61.06 378 ALA A CA 1
ATOM 3073 C C . ALA A 1 378 ? -21.887 -7.376 16.002 1.00 61.06 378 ALA A C 1
ATOM 3075 O O . ALA A 1 378 ? -23.111 -7.429 16.066 1.00 61.06 378 ALA A O 1
ATOM 3076 N N . PHE A 1 379 ? -21.119 -7.487 17.092 1.00 64.88 379 PHE A N 1
ATOM 3077 C CA . PHE A 1 379 ? -21.677 -7.679 18.431 1.00 64.88 379 PHE A CA 1
ATOM 3078 C C . PHE A 1 379 ? -22.374 -6.425 18.970 1.00 64.88 379 PHE A C 1
ATOM 3080 O O . PHE A 1 379 ? -23.450 -6.537 19.543 1.00 64.88 379 PHE A O 1
ATOM 3087 N N . ASN A 1 380 ? -21.821 -5.230 18.744 1.00 66.00 380 ASN A N 1
ATOM 3088 C CA . ASN A 1 380 ? -22.478 -3.975 19.118 1.00 66.00 380 ASN A CA 1
ATOM 3089 C C . ASN A 1 380 ? -23.746 -3.745 18.288 1.00 66.00 380 ASN A C 1
ATOM 3091 O O . ASN A 1 380 ? -24.764 -3.305 18.820 1.00 66.00 380 ASN A O 1
ATOM 3095 N N . SER A 1 381 ? -23.714 -4.095 17.002 1.00 63.00 381 SER A N 1
ATOM 3096 C CA . SER A 1 381 ? -24.899 -4.080 16.143 1.00 63.00 381 SER A CA 1
ATOM 3097 C C . SER A 1 381 ? -25.952 -5.084 16.622 1.00 63.00 381 SER A C 1
ATOM 3099 O O . SER A 1 381 ? -27.123 -4.733 16.721 1.00 63.00 381 SER A O 1
ATOM 3101 N N . LEU A 1 382 ? -25.552 -6.299 17.011 1.00 64.81 382 LEU A N 1
ATOM 3102 C CA . LEU A 1 382 ? -26.448 -7.299 17.606 1.00 64.81 382 LEU A CA 1
ATOM 3103 C C . LEU A 1 382 ? -27.014 -6.857 18.960 1.00 64.81 382 LEU A C 1
ATOM 3105 O O . LEU A 1 382 ? -28.203 -7.037 19.201 1.00 64.81 382 LEU A O 1
ATOM 3109 N N . ALA A 1 383 ? -26.205 -6.244 19.822 1.00 65.44 383 ALA A N 1
ATOM 3110 C CA . ALA A 1 383 ? -26.653 -5.707 21.103 1.00 65.44 383 ALA A CA 1
ATOM 3111 C C . ALA A 1 383 ? -27.686 -4.588 20.906 1.00 65.44 383 ALA A C 1
ATOM 3113 O O . ALA A 1 383 ? -28.716 -4.577 21.577 1.00 65.44 383 ALA A O 1
ATOM 3114 N N . LYS A 1 384 ? -27.477 -3.704 19.920 1.00 64.69 384 LYS A N 1
ATOM 3115 C CA . LYS A 1 384 ? -28.480 -2.709 19.512 1.00 64.69 384 LYS A CA 1
ATOM 3116 C C . LYS A 1 384 ? -29.765 -3.371 19.005 1.00 64.69 384 LYS A C 1
ATOM 3118 O O . LYS A 1 384 ? -30.844 -2.938 19.385 1.00 64.69 384 LYS A O 1
ATOM 3123 N N . LEU A 1 385 ? -29.669 -4.450 18.223 1.00 61.34 385 LEU A N 1
ATOM 3124 C CA . LEU A 1 385 ? -30.826 -5.223 17.735 1.00 61.34 385 LEU A CA 1
ATOM 3125 C C . LEU A 1 385 ? -31.629 -5.894 18.848 1.00 61.34 385 LEU A C 1
ATOM 3127 O O . LEU A 1 385 ? -32.861 -5.874 18.811 1.00 61.34 385 LEU A O 1
ATOM 3131 N N . PHE A 1 386 ? -30.944 -6.433 19.854 1.00 65.06 386 PHE A N 1
ATOM 3132 C CA . PHE A 1 386 ? -31.582 -6.899 21.080 1.00 65.06 386 PHE A CA 1
ATOM 3133 C C . PHE A 1 386 ? -32.254 -5.748 21.835 1.00 65.06 386 PHE A C 1
ATOM 3135 O O . PHE A 1 386 ? -33.403 -5.893 22.244 1.00 65.06 386 PHE A O 1
ATOM 3142 N N . GLY A 1 387 ? -31.596 -4.588 21.936 1.00 63.72 387 GLY A N 1
ATOM 3143 C CA . GLY A 1 387 ? -32.166 -3.373 22.530 1.00 63.72 387 GLY A CA 1
ATOM 3144 C C . GLY A 1 387 ? -33.404 -2.844 21.796 1.00 63.72 387 GLY A C 1
ATOM 3145 O O . GLY A 1 387 ? -34.322 -2.338 22.431 1.00 63.72 387 GLY A O 1
ATOM 3146 N N . TYR A 1 388 ? -33.494 -3.029 20.473 1.00 64.56 388 TYR A N 1
ATOM 3147 C CA . TYR A 1 388 ? -34.700 -2.718 19.695 1.00 64.56 388 TYR A CA 1
ATOM 3148 C C . TYR A 1 388 ? -35.854 -3.708 19.950 1.00 64.56 388 TYR A C 1
ATOM 3150 O O . TYR A 1 388 ? -36.973 -3.469 19.496 1.00 64.56 388 TYR A O 1
ATOM 3158 N N . GLY A 1 389 ? -35.625 -4.819 20.661 1.00 58.28 389 GLY A N 1
ATOM 3159 C CA . GLY A 1 389 ? -36.644 -5.824 20.970 1.00 58.28 389 GLY A CA 1
ATOM 3160 C C . GLY A 1 389 ? -37.133 -6.593 19.740 1.00 58.28 389 GLY A C 1
ATOM 3161 O O . GLY A 1 389 ? -38.318 -6.896 19.653 1.00 58.28 389 GLY A O 1
ATOM 3162 N N . LEU A 1 390 ? -36.257 -6.836 18.756 1.00 57.19 390 LEU A N 1
ATOM 3163 C CA . LEU A 1 390 ? -36.552 -7.614 17.537 1.00 57.19 390 LEU A CA 1
ATOM 3164 C C . LEU A 1 390 ? -36.694 -9.126 17.784 1.00 57.19 390 LEU A C 1
ATOM 3166 O O . LEU A 1 390 ? -37.186 -9.834 16.911 1.00 57.19 390 LEU A O 1
ATOM 3170 N N . PHE A 1 391 ? -36.251 -9.608 18.948 1.00 56.38 391 PHE A N 1
ATOM 3171 C CA . PHE A 1 391 ? -36.232 -11.028 19.320 1.00 56.38 391 PHE A CA 1
ATOM 3172 C C . PHE A 1 391 ? -37.159 -11.378 20.499 1.00 56.38 391 PHE A C 1
ATOM 3174 O O . PHE A 1 391 ? -37.063 -12.491 21.011 1.00 56.38 391 PHE A O 1
ATOM 3181 N N . ASN A 1 392 ? -38.020 -10.443 20.925 1.00 43.25 392 ASN A N 1
ATOM 3182 C CA . ASN A 1 392 ? -39.051 -10.673 21.947 1.00 43.25 392 ASN A CA 1
ATOM 3183 C C . ASN A 1 392 ? -40.416 -10.951 21.325 1.00 43.25 392 ASN A C 1
ATOM 3185 O O . ASN A 1 392 ? -40.728 -10.306 20.297 1.00 43.25 392 ASN A O 1
#